Protein AF-A0A812JMY5-F1 (afdb_monomer_lite)

Radius of gyration: 59.46 Å; chains: 1; bounding box: 132×89×170 Å

Organism: NCBI:txid1628268

InterPro domains:
  IPR002048 EF-hand domain [PS50222] (224-259)
  IPR011992 EF-hand domain pair [SSF47473] (225-291)
  IPR018247 EF-Hand 1, calcium-binding site [PS00018] (237-249)

Sequence (703 aa):
ARREAEARRRRQEEERKQEEAANNVREVLKKLRNATPDNLKSLQADLDKAAASNFQAMGALRDRVNDEMQHTITQVQKRIAEELKQREEAERRRQMELARVEQLLKEAAAEVQSTEARVTQAQEATTLACQRGIDAEAAPEDILQAVQEAGKILEDAKGLLDRSERLLSVKKEAMGAGEGARHVKREVDDLTGRLQQSHRSLQRCTETLEETRGRGLRRAAALKQDQDWMAAFKRHDVDDDGQLSSAEVEAYARENGVELSGEVLSRIMRVLEPVTFEKFLRLRQKVGIAKFEAEARTRRAAEEEQQREAEAQRLKVQEMVEVITAQFEDGKLKLQQVSEELKSLEASASSEDVRAGTEKAESQGREVREMLDAISRQLEEAALPRAASSLPPLFQKEATQGFPPFEREPKLKKEVFRLQEQHRILEVQLEKVLGHARASKEAVAKKAQAETLELRARAVAALRARMSAEGQSGEALFEASAGAGGLMELESFQELLKDLAPAAPLERLFVSVAGAKELDKATFLDLIRLYFKCVKGTVLSEDISIKSKTVRRLEVGEVLEVLEGPSKEDGANVQRVRCLALQDCATGWATIAGNQGTPFLIQELNPEIPKPAKASVQATGEEGDVGDVQEEGEVLTLDATEDADTATKNANEEGAEAVVEAGDEEVAEEVAEEAAEEAAEEVAEEAAEAAEEEAAAEPTLDS

Secondary structure (DSSP, 8-state):
-HHHHHHHHHHHHHHHHHHHHHHHHHHHHHHHHT--TTTHHHHHHHHHHHHHHHTTT-GGGHHHHHHHHHHHHHHHHHHHHHHHHHHHHHHHHHHHHHHHHHHHHHHHHHHHHHHHHHHHHHHHHHHHHHHHHH-TTS-HHHHHHHHHHHHHHHHHHHHHHHHHHHHHHHHHHHH-SSHHHHHHHHHHHHHHHHHHHHHHHHHHHHHHHHHHHHHHHHHHHHHHHHHHHHHHHHHH-SS-SSSB-HHHHHHHHHHTT----HHHHHHHHHHH-SB-HHHHHHHHHHHHHHHHHHHHHHHHHHHHHHHHHHHHHHHHHHHHHHHHHHHHHHHHHHHHHHHHHHHHHHT---HHHHHHHHHHHHHHHHHHHHHHHHHHHHHHHHHS--------TTSTTSTTSSS------HHHHHHHHHHHHHHHHHHHHHHHHHHHHHHHHHHHHHHHHHHHHHHHHHHHHHHHHHHHHHT--HHHHHHHHS-TTSEEEHHHHHHHTTTTS-HHHHHHHHHHHHSSSEEEHHHHHHHH--EEEESS-EEEESSSSTTSPEEEEEPTT-EEEEEEEEEE-TTT--EEEEEEETTT--EEEEEEE-TT--BSEEEESS---PPPPPPP---------------------------SSSSSSSSSSSS-S---S---HHHHHHHHHHHHHHHHHHHHHHHHHHHHHHTT-------

Foldseek 3Di:
DVVVVVVVVVVVVLVVQLVVLLVQLVVLLVVCLVDALVCNVVSVVVNVVSCVVSVVSNPPCNVVSVVVVVVSNVVSVVVNVVVVVVVVVVVVVVVVLLVLLVVLLVVLVVLLVVLVVLLVVLLVLLVVLLVLLVDPPRALVNSLVSLVVSVVSLVVSVVSLVVSVVSLVVSLVVSPDDPNSVVCVVSSVVSVVSSVVSVVSSVVSVVSSVVSNVSSVVNVVVVVVLVVLVVLQVVLPPVPPQFHDLVSLCVSLVVVVDRDDPVLSVVLCVVQPRPHSVCSVVSVVSSVVRVVVVVVVVVVVVVVVVVVVLVVLVVVLVVLLVVLVVLLVVLVVLLVVLLVLQVVLVVDDDLVSLVVSLVVSLVSLVVSVVSLVVSVVSLVVSVDPPPPPDDDPPPPPPPPPDDDPPPSDPPSVVSSVVSVVSSVVSVVSSCVSNVSSVVSNVVSVVVLVVLLLVLLVQLLVLLVVVCVVVVHDLLRVQVVQDPPVQKHALVSQCVSCVVRDDSPSSVVNCCVQCVDRIRHSVSSNVSNWWKKFFQAKWFFAADPDPPGHTPGIDDGGWMWTFPDDQDADDPQRFTWTFTQTLQPRDTGITTQAHPVRHGRIDIDSDDPRDDDDDDDDDDDDDDDDDDDDDDPDDDDDDDDDDDDPPPPPPVPPPPPPDDDDDDDPVVVVVVVVVVVVVVVVVVVVVVVVVVVVVVVDDDDDDD

pLDDT: mean 75.97, std 18.06, range [24.34, 96.62]

Structure (mmCIF, N/CA/C/O backbone):
data_AF-A0A812JMY5-F1
#
_entry.id   AF-A0A812JMY5-F1
#
loop_
_atom_site.group_PDB
_atom_site.id
_atom_site.type_symbol
_atom_site.label_atom_id
_atom_site.label_alt_id
_atom_site.label_comp_id
_atom_site.label_asym_id
_atom_site.label_entity_id
_atom_site.label_seq_id
_atom_site.pdbx_PDB_ins_code
_atom_site.Cartn_x
_atom_site.Cartn_y
_atom_site.Cartn_z
_atom_site.occupancy
_atom_site.B_iso_or_equiv
_atom_site.auth_seq_id
_atom_site.auth_comp_id
_atom_site.auth_asym_id
_atom_site.auth_atom_id
_atom_site.pdbx_PDB_model_num
ATOM 1 N N . ALA A 1 1 ? -59.871 27.035 99.144 1.00 63.12 1 ALA A N 1
ATOM 2 C CA . ALA A 1 1 ? -59.087 28.126 98.518 1.00 63.12 1 ALA A CA 1
ATOM 3 C C . ALA A 1 1 ? -57.589 28.122 98.888 1.00 63.12 1 ALA A C 1
ATOM 5 O O . ALA A 1 1 ? -56.819 27.544 98.137 1.00 63.12 1 ALA A O 1
ATOM 6 N N . ARG A 1 2 ? -57.121 28.705 100.015 1.00 65.69 2 ARG A N 1
ATOM 7 C CA . ARG A 1 2 ? -55.663 28.815 100.323 1.00 65.69 2 ARG A CA 1
ATOM 8 C C . ARG A 1 2 ? -54.935 27.469 100.485 1.00 65.69 2 ARG A C 1
ATOM 10 O O . ARG A 1 2 ? -53.880 27.287 99.894 1.00 65.69 2 ARG A O 1
ATOM 17 N N . ARG A 1 3 ? -55.522 26.513 101.216 1.00 64.94 3 ARG A N 1
ATOM 18 C CA . ARG A 1 3 ? -54.955 25.157 101.382 1.00 64.94 3 ARG A CA 1
ATOM 19 C C . ARG A 1 3 ? -54.913 24.364 100.071 1.00 64.94 3 ARG A C 1
ATOM 21 O O . ARG A 1 3 ? -53.983 23.606 99.847 1.00 64.94 3 ARG A O 1
ATOM 28 N N . GLU A 1 4 ? -55.883 24.577 99.185 1.00 68.19 4 GLU A N 1
ATOM 29 C CA . GLU A 1 4 ? -55.904 23.949 97.856 1.00 68.19 4 GLU A CA 1
ATOM 30 C C . GLU A 1 4 ? -54.875 24.578 96.910 1.00 68.19 4 GLU A C 1
ATOM 32 O O . GLU A 1 4 ? -54.257 23.861 96.132 1.00 68.19 4 GLU A O 1
ATOM 37 N N . ALA A 1 5 ? -54.644 25.893 96.990 1.00 73.81 5 ALA A N 1
ATOM 38 C CA . ALA A 1 5 ? -53.607 26.576 96.216 1.00 73.81 5 ALA A CA 1
ATOM 39 C C . ALA A 1 5 ? -52.189 26.187 96.672 1.00 73.81 5 ALA A C 1
ATOM 41 O O . ALA A 1 5 ? -51.311 25.982 95.839 1.00 73.81 5 ALA A O 1
ATOM 42 N N . GLU A 1 6 ? -51.972 26.030 97.981 1.00 74.75 6 GLU A N 1
ATOM 43 C CA . GLU A 1 6 ? -50.701 25.550 98.535 1.00 74.75 6 GLU A CA 1
ATOM 44 C C . GLU A 1 6 ? -50.458 24.071 98.199 1.00 74.75 6 GLU A C 1
ATOM 46 O O . GLU A 1 6 ? -49.360 23.708 97.787 1.00 74.75 6 GLU A O 1
ATOM 51 N N . ALA A 1 7 ? -51.494 23.228 98.268 1.00 72.88 7 ALA A N 1
ATOM 52 C CA . ALA A 1 7 ? -51.422 21.843 97.807 1.00 72.88 7 ALA A CA 1
ATOM 53 C C . ALA A 1 7 ? -51.152 21.743 96.295 1.00 72.88 7 ALA A C 1
ATOM 55 O O . ALA A 1 7 ? -50.382 20.887 95.875 1.00 72.88 7 ALA A O 1
ATOM 56 N N . ARG A 1 8 ? -51.731 22.632 95.472 1.00 75.00 8 ARG A N 1
ATOM 57 C CA . ARG A 1 8 ? -51.422 22.726 94.034 1.00 75.00 8 ARG A CA 1
ATOM 58 C C . ARG A 1 8 ? -49.978 23.162 93.782 1.00 75.00 8 ARG A C 1
ATOM 60 O O . ARG A 1 8 ? -49.329 22.555 92.945 1.00 75.00 8 ARG A O 1
ATOM 67 N N . ARG A 1 9 ? -49.453 24.146 94.522 1.00 77.25 9 ARG A N 1
ATOM 68 C CA . ARG A 1 9 ? -48.042 24.565 94.419 1.00 77.25 9 ARG A CA 1
ATOM 69 C C . ARG A 1 9 ? -47.070 23.458 94.821 1.00 77.25 9 ARG A C 1
ATOM 71 O O . ARG A 1 9 ? -46.100 23.241 94.112 1.00 77.25 9 ARG A O 1
ATOM 78 N N . ARG A 1 10 ? -47.349 22.732 95.908 1.00 76.12 10 ARG A N 1
ATOM 79 C CA . ARG A 1 10 ? -46.525 21.587 96.335 1.00 76.12 10 ARG A CA 1
ATOM 80 C C . ARG A 1 10 ? -46.545 20.456 95.308 1.00 76.12 10 ARG A C 1
ATOM 82 O O . ARG A 1 10 ? -45.486 19.950 94.973 1.00 76.12 10 ARG A O 1
ATOM 89 N N . ARG A 1 11 ? -47.716 20.139 94.741 1.00 74.56 11 ARG A N 1
ATOM 90 C CA . ARG A 1 11 ? -47.833 19.176 93.632 1.00 74.56 11 ARG A CA 1
ATOM 91 C C . ARG A 1 11 ? -47.049 19.624 92.396 1.00 74.56 11 ARG A C 1
ATOM 93 O O . ARG A 1 11 ? -46.319 18.822 91.842 1.00 74.56 11 ARG A O 1
ATOM 100 N N . GLN A 1 12 ? -47.119 20.903 92.024 1.00 78.06 12 GLN A N 1
ATOM 101 C CA . GLN A 1 12 ? -46.352 21.456 90.899 1.00 78.06 12 GLN A CA 1
ATOM 102 C C . GLN A 1 12 ? -44.835 21.466 91.148 1.00 78.06 12 GLN A C 1
ATOM 104 O O . GLN A 1 12 ? -44.055 21.243 90.228 1.00 78.06 12 GLN A O 1
ATOM 109 N N . GLU A 1 13 ? -44.385 21.729 92.377 1.00 78.31 13 GLU A N 1
ATOM 110 C CA . GLU A 1 13 ? -42.965 21.638 92.743 1.00 78.31 13 GLU A CA 1
ATOM 111 C C . GLU A 1 13 ? -42.468 20.186 92.779 1.00 78.31 13 GLU A C 1
ATOM 113 O O . GLU A 1 13 ? -41.333 19.921 92.389 1.00 78.31 13 GLU A O 1
ATOM 118 N N . GLU A 1 14 ? -43.304 19.245 93.219 1.00 77.69 14 GLU A N 1
ATOM 119 C CA . GLU A 1 14 ? -43.025 17.808 93.154 1.00 77.69 14 GLU A CA 1
ATOM 120 C C . GLU A 1 14 ? -42.975 17.312 91.703 1.00 77.69 14 GLU A C 1
ATOM 122 O O . GLU A 1 14 ? -42.035 16.609 91.347 1.00 77.69 14 GLU A O 1
ATOM 127 N N . GLU A 1 15 ? -43.907 17.738 90.847 1.00 79.31 15 GLU A N 1
ATOM 128 C CA . GLU A 1 15 ? -43.910 17.453 89.404 1.00 79.31 15 GLU A CA 1
ATOM 129 C C . GLU A 1 15 ? -42.652 18.012 88.717 1.00 79.31 15 GLU A C 1
ATOM 131 O O . GLU A 1 15 ? -41.979 17.283 87.993 1.00 79.31 15 GLU A O 1
ATOM 136 N N . ARG A 1 16 ? -42.245 19.257 89.015 1.00 80.81 16 ARG A N 1
ATOM 137 C CA . ARG A 1 16 ? -40.999 19.841 88.478 1.00 80.81 16 ARG A CA 1
ATOM 138 C C . ARG A 1 16 ? -39.748 19.076 88.907 1.00 80.81 16 ARG A C 1
ATOM 140 O O . ARG A 1 16 ? -38.860 18.857 88.090 1.00 80.81 16 ARG A O 1
ATOM 147 N N . LYS A 1 17 ? -39.670 18.646 90.170 1.00 81.44 17 LYS A N 1
ATOM 148 C CA . LYS A 1 17 ? -38.547 17.830 90.667 1.00 81.44 17 LYS A CA 1
ATOM 149 C C . LYS A 1 17 ? -38.517 16.444 90.020 1.00 81.44 17 LYS A C 1
ATOM 151 O O . LYS A 1 17 ? -37.435 15.941 89.721 1.00 81.44 17 LYS A O 1
ATOM 156 N N . GLN A 1 18 ? -39.687 15.850 89.775 1.00 82.31 18 GLN A N 1
ATOM 157 C CA . GLN A 1 18 ? -39.810 14.589 89.040 1.00 82.31 18 GLN A CA 1
ATOM 158 C C . GLN A 1 18 ? -39.347 14.738 87.585 1.00 82.31 18 GLN A C 1
ATOM 160 O O . GLN A 1 18 ? -38.641 13.865 87.079 1.00 82.31 18 GLN A O 1
ATOM 165 N N . GLU A 1 19 ? -39.676 15.852 86.928 1.00 82.44 19 GLU A N 1
ATOM 166 C CA . GLU A 1 19 ? -39.224 16.157 85.566 1.00 82.44 19 GLU A CA 1
ATOM 167 C C . GLU A 1 19 ? -37.718 16.448 85.481 1.00 82.44 19 GLU A C 1
ATOM 169 O O . GLU A 1 19 ? -37.059 15.944 84.574 1.00 82.44 19 GLU A O 1
ATOM 174 N N . GLU A 1 20 ? -37.140 17.201 86.421 1.00 84.00 20 GLU A N 1
ATOM 175 C CA . GLU A 1 20 ? -35.691 17.456 86.483 1.00 84.00 20 GLU A CA 1
ATOM 176 C C . GLU A 1 20 ? -34.896 16.152 86.683 1.00 84.00 20 GLU A C 1
ATOM 178 O O . GLU A 1 20 ? -33.928 15.891 85.965 1.00 84.00 20 GLU A O 1
ATOM 183 N N . ALA A 1 21 ? -35.353 15.281 87.590 1.00 83.31 21 ALA A N 1
ATOM 184 C CA . ALA A 1 21 ? -34.767 13.960 87.814 1.00 83.31 21 ALA A CA 1
ATOM 185 C C . ALA A 1 21 ? -34.869 13.053 86.570 1.00 83.31 21 ALA A C 1
ATOM 187 O O . ALA A 1 21 ? -33.901 12.378 86.214 1.00 83.31 21 ALA A O 1
ATOM 188 N N . ALA A 1 22 ? -36.010 13.074 85.871 1.00 83.94 22 ALA A N 1
ATOM 189 C CA . ALA A 1 22 ? -36.201 12.350 84.615 1.00 83.94 22 ALA A CA 1
ATOM 190 C C . ALA A 1 22 ? -35.322 12.904 83.478 1.00 83.94 22 ALA A C 1
ATOM 192 O O . ALA A 1 22 ? -34.791 12.137 82.671 1.00 83.94 22 ALA A O 1
ATOM 193 N N . ASN A 1 23 ? -35.125 14.223 83.415 1.00 86.75 23 ASN A N 1
ATOM 194 C CA . ASN A 1 23 ? -34.289 14.865 82.402 1.00 86.75 23 ASN A CA 1
ATOM 195 C C . ASN A 1 23 ? -32.809 14.502 82.563 1.00 86.75 23 ASN A C 1
ATOM 197 O O . ASN A 1 23 ? -32.164 14.211 81.559 1.00 86.75 23 ASN A O 1
ATOM 201 N N . ASN A 1 24 ? -32.300 14.402 83.794 1.00 86.25 24 ASN A N 1
ATOM 202 C CA . ASN A 1 24 ? -30.927 13.952 84.054 1.00 86.25 24 ASN A CA 1
ATOM 203 C C . ASN A 1 24 ? -30.664 12.537 83.506 1.00 86.25 24 ASN A C 1
ATOM 205 O O . ASN A 1 24 ? -29.632 12.289 82.883 1.00 86.25 24 ASN A O 1
ATOM 209 N N . VAL A 1 25 ? -31.614 11.610 83.682 1.00 84.94 25 VAL A N 1
ATOM 210 C CA . VAL A 1 25 ? -31.524 10.252 83.112 1.00 84.94 25 VAL A CA 1
ATOM 211 C C . VAL A 1 25 ? -31.626 10.304 81.584 1.00 84.94 25 VAL A C 1
ATOM 213 O O . VAL A 1 25 ? -30.822 9.689 80.884 1.00 84.94 25 VAL A O 1
ATOM 216 N N . ARG A 1 26 ? -32.550 11.108 81.041 1.00 88.75 26 ARG A N 1
ATOM 217 C CA . ARG A 1 26 ? -32.712 11.300 79.590 1.00 88.75 26 ARG A CA 1
ATOM 218 C C . ARG A 1 26 ? -31.490 11.921 78.913 1.00 88.75 26 ARG A C 1
ATOM 220 O O . ARG A 1 26 ? -31.231 11.609 77.753 1.00 88.75 26 ARG A O 1
ATOM 227 N N . GLU A 1 27 ? -30.716 12.763 79.591 1.00 88.12 27 GLU A N 1
ATOM 228 C CA . GLU A 1 27 ? -29.459 13.292 79.049 1.00 88.12 27 GLU A CA 1
ATOM 229 C C . GLU A 1 27 ? -28.393 12.209 78.873 1.00 88.12 27 GLU A C 1
ATOM 231 O O . GLU A 1 27 ? -27.715 12.173 77.842 1.00 88.12 27 GLU A O 1
ATOM 236 N N . VAL A 1 28 ? -28.272 11.284 79.828 1.00 87.25 28 VAL A N 1
ATOM 237 C CA . VAL A 1 28 ? -27.361 10.138 79.693 1.00 87.25 28 VAL A CA 1
ATOM 238 C C . VAL A 1 28 ? -27.882 9.155 78.639 1.00 87.25 28 VAL A C 1
ATOM 240 O O . VAL A 1 28 ? -27.099 8.673 77.821 1.00 87.25 28 VAL A O 1
ATOM 243 N N . LEU A 1 29 ? -29.203 8.953 78.548 1.00 86.69 29 LEU A N 1
ATOM 244 C CA . LEU A 1 29 ? -29.833 8.173 77.471 1.00 86.69 29 LEU A CA 1
ATOM 245 C C . LEU A 1 29 ? -29.544 8.749 76.078 1.00 86.69 29 LEU A C 1
ATOM 247 O O . LEU A 1 29 ? -29.250 7.998 75.147 1.00 86.69 29 LEU A O 1
ATOM 251 N N . LYS A 1 30 ? -29.565 10.080 75.924 1.00 86.94 30 LYS A N 1
ATOM 252 C CA . LYS A 1 30 ? -29.176 10.747 74.670 1.00 86.94 30 LYS A CA 1
ATOM 253 C C . LYS A 1 30 ? -27.723 10.442 74.292 1.00 86.94 30 LYS A C 1
ATOM 255 O O . LYS A 1 30 ? -27.452 10.216 73.115 1.00 86.94 30 LYS A O 1
ATOM 260 N N . LYS A 1 31 ? -26.804 10.394 75.264 1.00 87.44 31 LYS A N 1
ATOM 261 C CA . LYS A 1 31 ? -25.398 10.014 75.027 1.00 87.44 31 LYS A CA 1
ATOM 262 C C . LYS A 1 31 ? -25.263 8.534 74.666 1.00 87.44 31 LYS A C 1
ATOM 264 O O . LYS A 1 31 ? -24.571 8.214 73.703 1.00 87.44 31 LYS A O 1
ATOM 269 N N . LEU A 1 32 ? -25.977 7.647 75.365 1.00 89.56 32 LEU A N 1
ATOM 270 C CA . LEU A 1 32 ? -25.991 6.210 75.071 1.00 89.56 32 LEU A CA 1
ATOM 271 C C . LEU A 1 32 ? -26.508 5.922 73.653 1.00 89.56 32 LEU A C 1
ATOM 273 O O . LEU A 1 32 ? -25.975 5.052 72.967 1.00 89.56 32 LEU A O 1
ATOM 277 N N . ARG A 1 33 ? -27.481 6.700 73.160 1.00 86.75 33 ARG A N 1
ATOM 278 C CA . ARG A 1 33 ? -27.993 6.579 71.785 1.00 86.75 33 ARG A CA 1
ATOM 279 C C . ARG A 1 33 ? -26.908 6.763 70.719 1.00 86.75 33 ARG A C 1
ATOM 281 O O . ARG A 1 33 ? -27.024 6.187 69.643 1.00 86.75 33 ARG A O 1
ATOM 288 N N . ASN A 1 34 ? -25.825 7.476 71.019 1.00 85.00 34 ASN A N 1
ATOM 289 C CA . ASN A 1 34 ? -24.691 7.692 70.115 1.00 85.00 34 ASN A CA 1
ATOM 290 C C . ASN A 1 34 ? -23.448 6.863 70.501 1.00 85.00 34 ASN A C 1
ATOM 292 O O . ASN A 1 34 ? -22.349 7.168 70.051 1.00 85.00 34 ASN A O 1
ATOM 296 N N . ALA A 1 35 ? -23.604 5.819 71.324 1.00 87.62 35 ALA A N 1
ATOM 297 C CA . ALA A 1 35 ? -22.493 4.969 71.743 1.00 87.62 35 ALA A CA 1
ATOM 298 C C . ALA A 1 35 ? -21.874 4.185 70.572 1.00 87.62 35 ALA A C 1
ATOM 300 O O . ALA A 1 35 ? -22.592 3.605 69.752 1.00 87.62 35 ALA A O 1
ATOM 301 N N . THR A 1 36 ? -20.543 4.140 70.547 1.00 86.31 36 THR A N 1
ATOM 302 C CA . THR A 1 36 ? -19.732 3.261 69.695 1.00 86.31 36 THR A CA 1
ATOM 303 C C . THR A 1 36 ? -19.502 1.906 70.384 1.00 86.31 36 THR A C 1
ATOM 305 O O . THR A 1 36 ? -19.666 1.819 71.608 1.00 86.31 36 THR A O 1
ATOM 308 N N . PRO A 1 37 ? -19.094 0.851 69.647 1.00 82.44 37 PRO A N 1
ATOM 309 C CA . PRO A 1 37 ? -18.836 -0.476 70.221 1.00 82.44 37 PRO A CA 1
ATOM 310 C C . PRO A 1 37 ? -17.861 -0.461 71.411 1.00 82.44 37 PRO A C 1
ATOM 312 O O . PRO A 1 37 ? -18.064 -1.187 72.384 1.00 82.44 37 PRO A O 1
ATOM 315 N N . ASP A 1 38 ? -16.862 0.425 71.375 1.00 85.12 38 ASP A N 1
ATOM 316 C CA . ASP A 1 38 ? -15.810 0.516 72.394 1.00 85.12 38 ASP A CA 1
ATOM 317 C C . ASP A 1 38 ? -16.272 1.231 73.679 1.00 85.12 38 ASP A C 1
ATOM 319 O O . ASP A 1 38 ? -15.855 0.877 74.782 1.00 85.12 38 ASP A O 1
ATOM 323 N N . ASN A 1 39 ? -17.196 2.192 73.561 1.00 86.81 39 ASN A N 1
ATOM 324 C CA . ASN A 1 39 ? -17.636 3.059 74.666 1.00 86.81 39 ASN A CA 1
ATOM 325 C C . ASN A 1 39 ? -18.998 2.652 75.263 1.00 86.81 39 ASN A C 1
ATOM 327 O O . ASN A 1 39 ? -19.513 3.308 76.171 1.00 86.81 39 ASN A O 1
ATOM 331 N N . LEU A 1 40 ? -19.610 1.572 74.765 1.00 86.19 40 LEU A N 1
ATOM 332 C CA . LEU A 1 40 ? -20.932 1.111 75.201 1.00 86.19 40 LEU A CA 1
ATOM 333 C C . LEU A 1 40 ? -20.970 0.763 76.695 1.00 86.19 40 LEU A C 1
ATOM 335 O O . LEU A 1 40 ? -21.897 1.153 77.403 1.00 86.19 40 LEU A O 1
ATOM 339 N N . LYS A 1 41 ? -19.954 0.039 77.175 1.00 85.94 41 LYS A N 1
ATOM 340 C CA . LYS A 1 41 ? -19.900 -0.460 78.558 1.00 85.94 41 LYS A CA 1
ATOM 341 C C . LYS A 1 41 ? -19.766 0.674 79.576 1.00 85.94 41 LYS A C 1
ATOM 343 O O . LYS A 1 41 ? -20.385 0.617 80.633 1.00 85.94 41 LYS A O 1
ATOM 348 N N . SER A 1 42 ? -18.997 1.716 79.253 1.00 88.69 42 SER A N 1
ATOM 349 C CA . SER A 1 42 ? -18.846 2.883 80.129 1.00 88.69 42 SER A CA 1
ATOM 350 C C . SER A 1 42 ? -20.122 3.725 80.177 1.00 88.69 42 SER A C 1
ATOM 352 O O . SER A 1 42 ? -20.552 4.113 81.257 1.00 88.69 42 SER A O 1
ATOM 354 N N . LEU A 1 43 ? -20.781 3.943 79.033 1.00 88.12 43 LEU A N 1
ATOM 355 C CA . LEU A 1 43 ? -22.021 4.727 78.968 1.00 88.12 43 LEU A CA 1
ATOM 356 C C . LEU A 1 43 ? -23.222 4.010 79.609 1.00 88.12 43 LEU A C 1
ATOM 358 O O . LEU A 1 43 ? -24.106 4.678 80.142 1.00 88.12 43 LEU A O 1
ATOM 362 N N . GLN A 1 44 ? -23.255 2.672 79.595 1.00 87.12 44 GLN A N 1
ATOM 363 C CA . GLN A 1 44 ? -24.232 1.884 80.362 1.00 87.12 44 GLN A CA 1
ATOM 364 C C . GLN A 1 44 ? -24.018 2.040 81.873 1.00 87.12 44 GLN A C 1
ATOM 366 O O . GLN A 1 44 ? -24.976 2.291 82.596 1.00 87.12 44 GLN A O 1
ATOM 371 N N . ALA A 1 45 ? -22.767 1.994 82.343 1.00 87.81 45 ALA A N 1
ATOM 372 C CA . ALA A 1 45 ? -22.456 2.207 83.756 1.00 87.81 45 ALA A CA 1
ATOM 373 C C . ALA A 1 45 ? -22.819 3.629 84.235 1.00 87.81 45 ALA A C 1
ATOM 375 O O . ALA A 1 45 ? -23.334 3.803 85.342 1.00 87.81 45 ALA A O 1
ATOM 376 N N . ASP A 1 46 ? -22.598 4.647 83.398 1.00 87.25 46 ASP A N 1
ATOM 377 C CA . ASP A 1 46 ? -23.004 6.027 83.688 1.00 87.25 46 ASP A CA 1
ATOM 378 C C . ASP A 1 46 ? -24.531 6.185 83.743 1.00 87.25 46 ASP A C 1
ATOM 380 O O . ASP A 1 46 ? -25.050 6.944 84.567 1.00 87.25 46 ASP A O 1
ATOM 384 N N . LEU A 1 47 ? -25.257 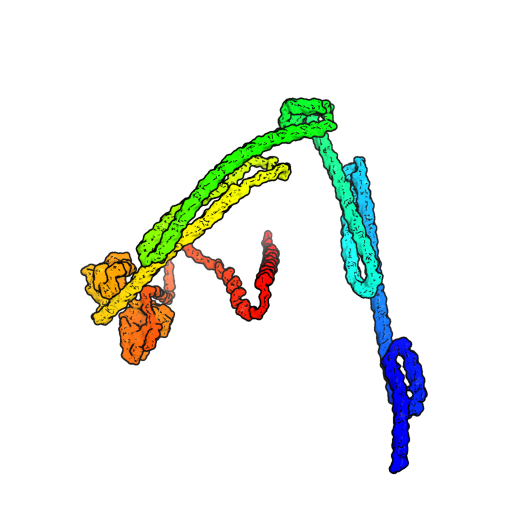5.448 82.898 1.00 88.12 47 LEU A N 1
ATOM 385 C CA . LEU A 1 47 ? -26.716 5.423 82.882 1.00 88.12 47 LEU A CA 1
ATOM 386 C C . LEU A 1 47 ? -27.288 4.739 84.124 1.00 88.12 47 LEU A C 1
ATOM 388 O O . LEU A 1 47 ? -28.177 5.302 84.756 1.00 88.12 47 LEU A O 1
ATOM 392 N N . ASP A 1 48 ? -26.737 3.592 84.521 1.00 86.88 48 ASP A N 1
ATOM 393 C CA . ASP A 1 48 ? -27.138 2.886 85.742 1.00 86.88 48 ASP A CA 1
ATOM 394 C C . ASP A 1 48 ? -26.889 3.751 86.984 1.00 86.88 48 ASP A C 1
ATOM 396 O O . ASP A 1 48 ? -27.729 3.841 87.884 1.00 86.88 48 ASP A O 1
ATOM 400 N N . LYS A 1 49 ? -25.761 4.471 87.010 1.00 88.94 49 LYS A N 1
ATOM 401 C CA . LYS A 1 49 ? -25.431 5.422 88.076 1.00 88.94 49 LYS A CA 1
ATOM 402 C C . LYS A 1 49 ? -26.396 6.611 88.111 1.00 88.94 49 LYS A C 1
ATOM 404 O O . LYS A 1 49 ? -26.837 6.993 89.196 1.00 88.94 49 LYS A O 1
ATOM 409 N N . ALA A 1 50 ? -26.740 7.182 86.955 1.00 85.94 50 ALA A N 1
ATOM 410 C CA . ALA A 1 50 ? -27.698 8.283 86.846 1.00 85.94 50 ALA A CA 1
ATOM 411 C C . ALA A 1 50 ? -29.139 7.848 87.171 1.00 85.94 50 ALA A C 1
ATOM 413 O O . ALA A 1 50 ? -29.893 8.614 87.773 1.00 85.94 50 ALA A O 1
ATOM 414 N N . ALA A 1 51 ? -29.520 6.619 86.817 1.00 83.62 51 ALA A N 1
ATOM 415 C CA . ALA A 1 51 ? -30.806 6.029 87.165 1.00 83.62 51 ALA A CA 1
ATOM 416 C C . ALA A 1 51 ? -30.903 5.766 88.674 1.00 83.62 51 ALA A C 1
ATOM 418 O O . ALA A 1 51 ? -31.914 6.108 89.287 1.00 83.62 51 ALA A O 1
ATOM 419 N N . ALA A 1 52 ? -29.838 5.246 89.295 1.00 86.12 52 ALA A N 1
ATOM 420 C CA . ALA A 1 52 ? -29.778 4.995 90.734 1.00 86.12 52 ALA A CA 1
ATOM 421 C C . ALA A 1 52 ? -29.836 6.287 91.567 1.00 86.12 52 ALA A C 1
ATOM 423 O O . ALA A 1 52 ? -30.554 6.339 92.566 1.00 86.12 52 ALA A O 1
ATOM 424 N N . SER A 1 53 ? -29.130 7.348 91.153 1.00 87.06 53 SER A N 1
ATOM 425 C CA . SER A 1 53 ? -29.120 8.627 91.878 1.00 87.06 53 SER A CA 1
ATOM 426 C C . SER A 1 53 ? -30.445 9.394 91.788 1.00 87.06 53 SER A C 1
ATOM 428 O O . SER A 1 53 ? -30.775 10.140 92.707 1.00 87.06 53 SER A O 1
ATOM 430 N N . ASN A 1 54 ? -31.224 9.194 90.719 1.00 85.25 54 ASN A N 1
ATOM 431 C CA . ASN A 1 54 ? -32.502 9.876 90.487 1.00 85.25 54 ASN A CA 1
ATOM 432 C C . ASN A 1 54 ? -33.738 8.987 90.766 1.00 85.25 54 ASN A C 1
ATOM 434 O O . ASN A 1 54 ? -34.871 9.456 90.649 1.00 85.25 54 ASN A O 1
ATOM 438 N N . PHE A 1 55 ? -33.551 7.725 91.179 1.00 78.94 55 PHE A N 1
ATOM 439 C CA . PHE A 1 55 ? -34.611 6.709 91.299 1.00 78.94 55 PHE A CA 1
ATOM 440 C C . PHE A 1 55 ? -35.783 7.120 92.204 1.00 78.94 55 PHE A C 1
ATOM 442 O O . PHE A 1 55 ? -36.946 6.955 91.840 1.00 78.94 55 PHE A O 1
ATOM 449 N N . GLN A 1 56 ? -35.487 7.672 93.385 1.00 79.25 56 GLN A N 1
ATOM 450 C CA . GLN A 1 56 ? -36.506 8.093 94.358 1.00 79.25 56 GLN A CA 1
ATOM 451 C C . GLN A 1 56 ? -37.179 9.420 93.968 1.00 79.25 56 GLN A C 1
ATOM 453 O O . GLN A 1 56 ? -38.322 9.662 94.350 1.00 79.25 56 GLN A O 1
ATOM 458 N N . ALA A 1 57 ? -36.490 10.265 93.193 1.00 80.62 57 ALA A N 1
ATOM 459 C CA . ALA A 1 57 ? -36.949 11.602 92.822 1.00 80.62 57 ALA A CA 1
ATOM 460 C C . ALA A 1 57 ? -37.931 11.611 91.633 1.00 80.62 57 ALA A C 1
ATOM 462 O O . ALA A 1 57 ? -38.677 12.571 91.493 1.00 80.62 57 ALA A O 1
ATOM 463 N N . MET A 1 58 ? -37.977 10.552 90.811 1.00 76.50 58 MET A N 1
ATOM 464 C CA . MET A 1 58 ? -38.829 10.465 89.607 1.00 76.50 58 MET A CA 1
ATOM 465 C C . MET A 1 58 ? -40.313 10.136 89.870 1.00 76.50 58 MET A C 1
ATOM 467 O O . MET A 1 58 ? -41.140 10.342 88.982 1.00 76.50 58 MET A O 1
ATOM 471 N N . GLY A 1 59 ? -40.683 9.646 91.060 1.00 81.56 59 GLY A N 1
ATOM 472 C CA . GLY A 1 59 ? -42.085 9.440 91.457 1.00 81.56 59 GLY A CA 1
ATOM 473 C C . GLY A 1 59 ? -42.926 8.660 90.432 1.00 81.56 59 GLY A C 1
ATOM 474 O O . GLY A 1 59 ? -42.636 7.501 90.141 1.00 81.56 59 GLY A O 1
ATOM 475 N N . ALA A 1 60 ? -43.964 9.300 89.880 1.00 80.81 60 ALA A N 1
ATOM 476 C CA . ALA A 1 60 ? -44.894 8.693 88.919 1.00 80.81 60 ALA A CA 1
ATOM 477 C C . ALA A 1 60 ? -44.304 8.486 87.505 1.00 80.81 60 ALA A C 1
ATOM 479 O O . ALA A 1 60 ? -44.836 7.692 86.732 1.00 80.81 60 ALA A O 1
ATOM 480 N N . LEU A 1 61 ? -43.210 9.175 87.153 1.00 83.00 61 LEU A N 1
ATOM 481 C CA . LEU A 1 61 ? -42.559 9.074 85.836 1.00 83.00 61 LEU A CA 1
ATOM 482 C C . LEU A 1 61 ? -41.568 7.906 85.731 1.00 83.00 61 LEU A C 1
ATOM 484 O O . LEU A 1 61 ? -41.106 7.592 84.634 1.00 83.00 61 LEU A O 1
ATOM 488 N N . ARG A 1 62 ? -41.251 7.254 86.854 1.00 80.00 62 ARG A N 1
ATOM 489 C CA . ARG A 1 62 ? -40.218 6.217 86.955 1.00 80.00 62 ARG A CA 1
ATOM 490 C C . ARG A 1 62 ? -40.413 5.078 85.957 1.00 80.00 62 ARG A C 1
ATOM 492 O O . ARG A 1 62 ? -39.475 4.738 85.245 1.00 80.00 62 ARG A O 1
ATOM 499 N N . ASP A 1 63 ? -41.610 4.504 85.904 1.00 83.62 63 ASP A N 1
ATOM 500 C CA . ASP A 1 63 ? -41.858 3.300 85.106 1.00 83.62 63 ASP A CA 1
ATOM 501 C C . ASP A 1 63 ? -41.753 3.618 83.599 1.00 83.62 63 ASP A C 1
ATOM 503 O O . ASP A 1 63 ? -41.100 2.893 82.857 1.00 83.62 63 ASP A O 1
ATOM 507 N N . ARG A 1 64 ? -42.236 4.796 83.171 1.00 85.38 64 ARG A N 1
ATOM 508 C CA . ARG A 1 64 ? -42.103 5.277 81.784 1.00 85.38 64 ARG A CA 1
ATOM 509 C C . ARG A 1 64 ? -40.647 5.551 81.389 1.00 85.38 64 ARG A C 1
ATOM 511 O O . ARG A 1 64 ? -40.239 5.186 80.293 1.00 85.38 64 ARG A O 1
ATOM 518 N N . VAL A 1 65 ? -39.858 6.184 82.262 1.00 85.00 65 VAL A N 1
ATOM 519 C CA . VAL A 1 65 ? -38.428 6.446 82.000 1.00 85.00 65 VAL A CA 1
ATOM 520 C C . VAL A 1 65 ? -37.620 5.142 81.997 1.00 85.00 65 VAL A C 1
ATOM 522 O O . VAL A 1 65 ? -36.677 5.007 81.222 1.00 85.00 65 VAL A O 1
ATOM 525 N N . ASN A 1 66 ? -38.005 4.157 82.811 1.00 85.19 66 ASN A N 1
ATOM 526 C CA . ASN A 1 66 ? -37.384 2.834 82.819 1.00 85.19 66 ASN A CA 1
ATOM 527 C C . ASN A 1 66 ? -37.694 2.041 81.534 1.00 85.19 66 ASN A C 1
ATOM 529 O O . ASN A 1 66 ? -36.792 1.414 80.981 1.00 85.19 66 ASN A O 1
ATOM 533 N N . ASP A 1 67 ? -38.917 2.132 81.008 1.00 86.44 67 ASP A N 1
ATOM 534 C CA . ASP A 1 67 ? -39.274 1.562 79.701 1.00 86.44 67 ASP A CA 1
ATOM 535 C C . ASP A 1 67 ? -38.518 2.263 78.554 1.00 86.44 67 ASP A C 1
ATOM 537 O O . ASP A 1 67 ? -37.961 1.596 77.680 1.00 86.44 67 ASP A O 1
ATOM 541 N N . GLU A 1 68 ? -38.416 3.602 78.580 1.00 86.81 68 GLU A N 1
ATOM 542 C CA . GLU A 1 68 ? -37.583 4.387 77.647 1.00 86.81 68 GLU A CA 1
ATOM 543 C C . GLU A 1 68 ? -36.109 3.932 77.703 1.00 86.81 68 GLU A C 1
ATOM 545 O O . GLU A 1 68 ? -35.451 3.774 76.670 1.00 86.81 68 GLU A O 1
ATOM 550 N N . MET A 1 69 ? -35.591 3.669 78.905 1.00 86.75 69 MET A N 1
ATOM 551 C CA . MET A 1 69 ? -34.233 3.181 79.135 1.00 86.75 69 MET A CA 1
ATOM 552 C C . MET A 1 69 ? -34.015 1.770 78.578 1.00 86.75 69 MET A C 1
ATOM 554 O O . MET A 1 69 ? -33.070 1.542 77.826 1.00 86.75 69 MET A O 1
ATOM 558 N N . GLN A 1 70 ? -34.897 0.818 78.880 1.00 86.81 70 GLN A N 1
ATOM 559 C CA . GLN A 1 70 ? -34.792 -0.544 78.347 1.00 86.81 70 GLN A CA 1
ATOM 560 C C . GLN A 1 70 ? -34.923 -0.564 76.818 1.00 86.81 70 GLN A C 1
ATOM 562 O O . GLN A 1 70 ? -34.177 -1.262 76.121 1.00 86.81 70 GLN A O 1
ATOM 567 N N . HIS A 1 71 ? -35.828 0.247 76.272 1.00 89.62 71 HIS A N 1
ATOM 568 C CA . HIS A 1 71 ? -36.014 0.360 74.833 1.00 89.62 71 HIS A CA 1
ATOM 569 C C . HIS A 1 71 ? -34.779 0.943 74.129 1.00 89.62 71 HIS A C 1
ATOM 571 O O . HIS A 1 71 ? -34.330 0.422 73.111 1.00 89.62 71 HIS A O 1
ATOM 577 N N . THR A 1 72 ? -34.172 1.989 74.683 1.00 87.06 72 THR A N 1
ATOM 578 C CA . THR A 1 72 ? -32.955 2.590 74.111 1.00 87.06 72 THR A CA 1
ATOM 579 C C . THR A 1 72 ? -31.729 1.691 74.260 1.00 87.06 72 THR A C 1
ATOM 581 O O . THR A 1 72 ? -30.960 1.575 73.307 1.00 87.06 72 THR A O 1
ATOM 584 N N . ILE A 1 73 ? -31.564 0.991 75.389 1.00 87.38 73 ILE A N 1
ATOM 585 C CA . ILE A 1 73 ? -30.490 0.002 75.574 1.00 87.38 73 ILE A CA 1
ATOM 586 C C . ILE A 1 73 ? -30.601 -1.105 74.521 1.00 87.38 73 ILE A C 1
ATOM 588 O O . ILE A 1 73 ? -29.614 -1.409 73.853 1.00 87.38 73 ILE A O 1
ATOM 592 N N . THR A 1 74 ? -31.795 -1.670 74.322 1.00 89.44 74 THR A N 1
ATOM 593 C CA . THR A 1 74 ? -32.006 -2.732 73.323 1.00 89.44 74 THR A CA 1
ATOM 594 C C . THR A 1 74 ? -31.789 -2.238 71.891 1.00 89.44 74 THR A C 1
ATOM 596 O O . THR A 1 74 ? -31.190 -2.955 71.091 1.00 89.44 74 THR A O 1
ATOM 599 N N . GLN A 1 75 ? -32.201 -1.010 71.555 1.00 89.56 75 GLN A N 1
ATOM 600 C CA . GLN A 1 75 ? -31.917 -0.402 70.248 1.00 89.56 75 GLN A CA 1
ATOM 601 C C . GLN A 1 75 ? -30.415 -0.191 70.007 1.00 89.56 75 GLN A C 1
ATOM 603 O O . GLN A 1 75 ? -29.908 -0.531 68.939 1.00 89.56 75 GLN A O 1
ATOM 608 N N . VAL A 1 76 ? -29.691 0.347 70.993 1.00 90.69 76 VAL A N 1
ATOM 609 C CA . VAL A 1 76 ? -28.244 0.599 70.889 1.00 90.69 76 VAL A CA 1
ATOM 610 C C . VAL A 1 76 ? -27.464 -0.713 70.811 1.00 90.69 76 VAL A C 1
ATOM 612 O O . VAL A 1 76 ? -26.565 -0.834 69.982 1.00 90.69 76 VAL A O 1
ATOM 615 N N . GLN A 1 77 ? -27.838 -1.717 71.611 1.00 88.31 77 GLN A N 1
ATOM 616 C CA . GLN A 1 77 ? -27.248 -3.056 71.550 1.00 88.31 77 GLN A CA 1
ATOM 617 C C . GLN A 1 77 ? -27.470 -3.717 70.185 1.00 88.31 77 GLN A C 1
ATOM 619 O O . GLN A 1 77 ? -26.524 -4.275 69.638 1.00 88.31 77 GLN A O 1
ATOM 624 N N . LYS A 1 78 ? -28.677 -3.617 69.603 1.00 90.69 78 LYS A N 1
ATOM 625 C CA . LYS A 1 78 ? -28.956 -4.127 68.249 1.00 90.69 78 LYS A CA 1
ATOM 626 C C . LYS A 1 78 ? -28.112 -3.428 67.186 1.00 90.69 78 LYS A C 1
ATOM 628 O O . LYS A 1 78 ? -27.462 -4.116 66.410 1.00 90.69 78 LYS A O 1
ATOM 633 N N . ARG A 1 79 ? -28.042 -2.090 67.203 1.00 92.19 79 ARG A N 1
ATOM 634 C CA . ARG A 1 79 ? -27.214 -1.325 66.254 1.00 92.19 79 ARG A CA 1
ATOM 635 C C . ARG A 1 79 ? -25.742 -1.725 66.333 1.00 92.19 79 ARG A C 1
ATOM 637 O O . ARG A 1 79 ? -25.111 -1.937 65.310 1.00 92.19 79 ARG A O 1
ATOM 644 N N . ILE A 1 80 ? -25.196 -1.822 67.544 1.00 89.81 80 ILE A N 1
ATOM 645 C CA . ILE A 1 80 ? -23.787 -2.181 67.747 1.00 89.81 80 ILE A CA 1
ATOM 646 C C . ILE A 1 80 ? -23.530 -3.639 67.347 1.00 89.81 80 ILE A C 1
ATOM 648 O O . ILE A 1 80 ? -22.494 -3.928 66.758 1.00 89.81 80 ILE A O 1
ATOM 652 N N . ALA A 1 81 ? -24.464 -4.554 67.619 1.00 89.38 81 ALA A N 1
ATOM 653 C CA . ALA A 1 81 ? -24.364 -5.939 67.165 1.00 89.38 81 ALA A CA 1
ATOM 654 C C . ALA A 1 81 ? -24.390 -6.044 65.629 1.00 89.38 81 ALA A C 1
ATOM 656 O O . ALA A 1 81 ? -23.603 -6.794 65.057 1.00 89.38 81 ALA A O 1
ATOM 657 N N . GLU A 1 82 ? -25.249 -5.271 64.960 1.00 89.88 82 GLU A N 1
ATOM 658 C CA . GLU A 1 82 ? -25.275 -5.157 63.497 1.00 89.88 82 GLU A CA 1
ATOM 659 C C . GLU A 1 82 ? -23.972 -4.550 62.953 1.00 89.88 82 GLU A C 1
ATOM 661 O O . GLU A 1 82 ? -23.412 -5.081 61.998 1.00 89.88 82 GLU A O 1
ATOM 666 N N . GLU A 1 83 ? -23.439 -3.503 63.591 1.00 88.75 83 GLU A N 1
ATOM 667 C CA . GLU A 1 83 ? -22.168 -2.869 63.214 1.00 88.75 83 GLU A CA 1
ATOM 668 C C . GLU A 1 83 ? -20.977 -3.831 63.359 1.00 88.75 83 GLU A C 1
ATOM 670 O O . GLU A 1 83 ? -20.145 -3.924 62.458 1.00 88.75 83 GLU A O 1
ATOM 675 N N . LEU A 1 84 ? -20.898 -4.592 64.456 1.00 89.62 84 LEU A N 1
ATOM 676 C CA . LEU A 1 84 ? -19.855 -5.605 64.657 1.00 89.62 84 LEU A CA 1
ATOM 677 C C . LEU A 1 84 ? -19.973 -6.746 63.645 1.00 89.62 84 LEU A C 1
ATOM 679 O O . LEU A 1 84 ? -18.968 -7.138 63.059 1.00 89.62 84 LEU A O 1
ATOM 683 N N . LYS A 1 85 ? -21.192 -7.225 63.375 1.00 91.31 85 LYS A N 1
ATOM 684 C CA . LYS A 1 85 ? -21.429 -8.242 62.345 1.00 91.31 85 LYS A CA 1
ATOM 685 C C . LYS A 1 85 ? -20.994 -7.747 60.962 1.00 91.31 85 LYS A C 1
ATOM 687 O O . LYS A 1 85 ? -20.343 -8.485 60.231 1.00 91.31 85 LYS A O 1
ATOM 692 N N . GLN A 1 86 ? -21.294 -6.494 60.619 1.00 87.50 86 GLN A N 1
ATOM 693 C CA . GLN A 1 86 ? -20.831 -5.878 59.373 1.00 87.50 86 GLN A CA 1
ATOM 694 C C . GLN A 1 86 ? -19.303 -5.742 59.323 1.00 87.50 86 GLN A C 1
ATOM 696 O O . GLN A 1 86 ? -18.719 -5.990 58.269 1.00 87.50 86 GLN A O 1
ATOM 701 N N . ARG A 1 87 ? -18.642 -5.399 60.439 1.00 88.62 87 ARG A N 1
ATOM 702 C CA . ARG A 1 87 ? -17.170 -5.366 60.532 1.00 88.62 87 ARG A CA 1
ATOM 703 C C . ARG A 1 87 ? -16.560 -6.752 60.325 1.00 88.62 87 ARG A C 1
ATOM 705 O O . ARG A 1 87 ? -15.658 -6.881 59.507 1.00 88.62 87 ARG A O 1
ATOM 712 N N . GLU A 1 88 ? -17.084 -7.784 60.984 1.00 90.38 88 GLU A N 1
ATOM 713 C CA . GLU A 1 88 ? -16.625 -9.170 60.814 1.00 90.38 88 GLU A CA 1
ATOM 714 C C . GLU A 1 88 ? -16.851 -9.684 59.383 1.00 90.38 88 GLU A C 1
ATOM 716 O O . GLU A 1 88 ? -15.979 -10.331 58.804 1.00 90.38 88 GLU A O 1
ATOM 721 N N . GLU A 1 89 ? -18.007 -9.392 58.777 1.00 89.88 89 GLU A N 1
ATOM 722 C CA . GLU A 1 89 ? -18.284 -9.741 57.380 1.00 89.88 89 GLU A CA 1
ATOM 723 C C . GLU A 1 89 ? -17.356 -8.995 56.413 1.00 89.88 89 GLU A C 1
ATOM 725 O O . GLU A 1 89 ? -16.863 -9.597 55.457 1.00 89.88 89 GLU A O 1
ATOM 730 N N . ALA A 1 90 ? -17.075 -7.713 56.663 1.00 86.81 90 ALA A N 1
ATOM 731 C CA . ALA A 1 90 ? -16.130 -6.929 55.875 1.00 86.81 90 ALA A CA 1
ATOM 732 C C . ALA A 1 90 ? -14.692 -7.450 56.020 1.00 86.81 90 ALA A C 1
ATOM 734 O O . ALA A 1 90 ? -13.997 -7.590 55.016 1.00 86.81 90 ALA A O 1
ATOM 735 N N . GLU A 1 91 ? -14.251 -7.799 57.230 1.00 88.19 91 GLU A N 1
ATOM 736 C CA . GLU A 1 91 ? -12.940 -8.413 57.475 1.00 88.19 91 GLU A CA 1
ATOM 737 C C . GLU A 1 91 ? -12.816 -9.780 56.800 1.00 88.19 91 GLU A C 1
ATOM 739 O O . GLU A 1 91 ? -11.814 -10.042 56.137 1.00 88.19 91 GLU A O 1
ATOM 744 N N . ARG A 1 92 ? -13.850 -10.628 56.874 1.00 89.50 92 ARG A N 1
ATOM 745 C CA . ARG A 1 92 ? -13.881 -11.903 56.140 1.00 89.50 92 ARG A CA 1
ATOM 746 C C . ARG A 1 92 ? -13.803 -11.687 54.634 1.00 89.50 92 ARG A C 1
ATOM 748 O O . ARG A 1 92 ? -13.043 -12.382 53.969 1.00 89.50 92 ARG A O 1
ATOM 755 N N . ARG A 1 93 ? -14.554 -10.724 54.086 1.00 86.75 93 ARG A N 1
ATOM 756 C CA . ARG A 1 93 ? -14.488 -10.375 52.655 1.00 86.75 93 ARG A CA 1
ATOM 757 C C . ARG A 1 93 ? -13.086 -9.916 52.255 1.00 86.75 93 ARG A C 1
ATOM 759 O O . ARG A 1 93 ? -12.568 -10.422 51.267 1.00 86.75 93 ARG A O 1
ATOM 766 N N . ARG A 1 94 ? -12.448 -9.058 53.059 1.00 86.06 94 ARG A N 1
ATOM 767 C CA . ARG A 1 94 ? -11.055 -8.621 52.854 1.00 86.06 94 ARG A CA 1
ATOM 768 C C . ARG A 1 94 ? -10.073 -9.791 52.882 1.00 86.06 94 ARG A C 1
ATOM 770 O O . ARG A 1 94 ? -9.228 -9.894 52.003 1.00 86.06 94 ARG A O 1
ATOM 777 N N . GLN A 1 95 ? -10.194 -10.696 53.854 1.00 89.06 95 GLN A N 1
ATOM 778 C CA . GLN A 1 95 ? -9.329 -11.878 53.950 1.00 89.06 95 GLN A CA 1
ATOM 779 C C . GLN A 1 95 ? -9.512 -12.830 52.762 1.00 89.06 95 GLN A C 1
ATOM 781 O O . GLN A 1 95 ? -8.527 -13.340 52.236 1.00 89.06 95 GLN A O 1
ATOM 786 N N . MET A 1 96 ? -10.751 -13.047 52.310 1.00 88.00 96 MET A N 1
ATOM 787 C CA . MET A 1 96 ? -11.031 -13.862 51.123 1.00 88.00 96 MET A CA 1
ATOM 788 C C . MET A 1 96 ? -10.460 -13.229 49.848 1.00 88.00 96 MET A C 1
ATOM 790 O O . MET A 1 96 ? -9.903 -13.940 49.015 1.00 88.00 96 MET A O 1
ATOM 794 N N . GLU A 1 97 ? -10.566 -11.906 49.699 1.00 88.81 97 GLU A N 1
ATOM 795 C CA . GLU A 1 97 ? -9.977 -11.172 48.574 1.00 88.81 97 GLU A CA 1
ATOM 796 C C . GLU A 1 97 ? -8.447 -11.285 48.572 1.00 88.81 97 GLU A C 1
ATOM 798 O O . GLU A 1 97 ? -7.864 -11.646 47.551 1.00 88.81 97 GLU A O 1
ATOM 803 N N . LEU A 1 98 ? -7.803 -11.062 49.724 1.00 90.31 98 LEU A N 1
ATOM 804 C CA . LEU A 1 98 ? -6.356 -11.219 49.887 1.00 90.31 98 LEU A CA 1
ATOM 805 C C . LEU A 1 98 ? -5.900 -12.639 49.539 1.00 90.31 98 LEU A C 1
ATOM 807 O O . LEU A 1 98 ? -4.999 -12.809 48.721 1.00 90.31 98 LEU A O 1
ATOM 811 N N . ALA A 1 99 ? -6.567 -13.660 50.085 1.00 91.94 99 ALA A N 1
ATOM 812 C CA . ALA A 1 99 ? -6.236 -15.057 49.814 1.00 91.94 99 ALA A CA 1
ATOM 813 C C . ALA A 1 99 ? -6.395 -15.417 48.327 1.00 91.94 99 ALA A C 1
ATOM 815 O O . ALA A 1 99 ? -5.559 -16.130 47.770 1.00 91.94 99 ALA A O 1
ATOM 816 N N . ARG A 1 100 ? -7.437 -14.897 47.664 1.00 92.25 100 ARG A N 1
ATOM 817 C CA . ARG A 1 100 ? -7.649 -15.088 46.223 1.00 92.25 100 ARG A CA 1
ATOM 818 C C . ARG A 1 100 ? -6.523 -14.453 45.405 1.00 92.25 100 ARG A C 1
ATOM 820 O O . ARG A 1 100 ? -6.003 -15.101 44.499 1.00 92.25 100 ARG A O 1
ATOM 827 N N . VAL A 1 101 ? -6.141 -13.212 45.710 1.00 92.44 101 VAL A N 1
ATOM 828 C CA . VAL A 1 101 ? -5.056 -12.511 45.003 1.00 92.44 101 VAL A CA 1
A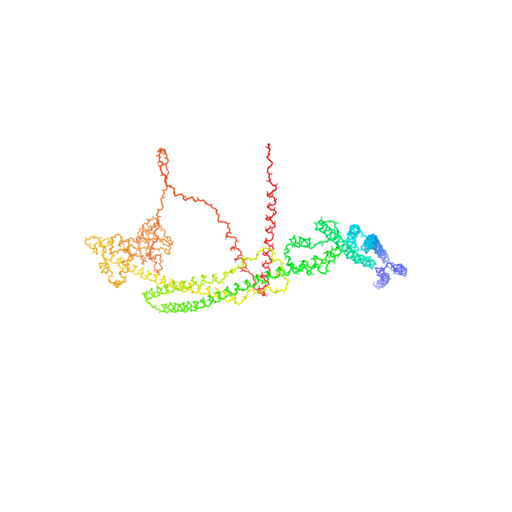TOM 829 C C . VAL A 1 101 ? -3.712 -13.211 45.223 1.00 92.44 101 VAL A C 1
ATOM 831 O O . VAL A 1 101 ? -2.969 -13.422 44.267 1.00 92.44 101 VAL A O 1
ATOM 834 N N . GLU A 1 102 ? -3.416 -13.653 46.447 1.00 92.19 102 GLU A N 1
ATOM 835 C CA . GLU A 1 102 ? -2.205 -14.429 46.741 1.00 92.19 102 GLU A CA 1
ATOM 836 C C . GLU A 1 102 ? -2.165 -15.770 45.998 1.00 92.19 102 GLU A C 1
ATOM 838 O O . GLU A 1 102 ? -1.096 -16.206 45.563 1.00 92.19 102 GLU A O 1
ATOM 843 N N . GLN A 1 103 ? -3.308 -16.443 45.840 1.00 93.50 103 GLN A N 1
ATOM 844 C CA . GLN A 1 103 ? -3.380 -17.672 45.055 1.00 93.50 103 GLN A CA 1
ATOM 845 C C . GLN A 1 103 ? -3.081 -17.400 43.575 1.00 93.50 103 GLN A C 1
ATOM 847 O O . GLN A 1 103 ? -2.238 -18.083 42.993 1.00 93.50 103 GLN A O 1
ATOM 852 N N . LEU A 1 104 ? -3.702 -16.370 42.990 1.00 93.12 104 LEU A N 1
ATOM 853 C CA . LEU A 1 104 ? -3.443 -15.970 41.603 1.00 93.12 104 LEU A CA 1
ATOM 854 C C . LEU A 1 104 ? -1.968 -15.611 41.382 1.00 93.12 104 LEU A C 1
ATOM 856 O O . LEU A 1 104 ? -1.393 -15.986 40.359 1.00 93.12 104 LEU A O 1
ATOM 860 N N . LEU A 1 105 ? -1.332 -14.946 42.353 1.00 93.00 105 LEU A N 1
ATOM 861 C CA . LEU A 1 105 ? 0.101 -14.659 42.311 1.00 93.00 105 LEU A CA 1
ATOM 862 C C . LEU A 1 105 ? 0.945 -15.933 42.297 1.00 93.00 105 LEU A C 1
ATOM 864 O O . LEU A 1 105 ? 1.867 -16.040 41.493 1.00 93.00 105 LEU A O 1
ATOM 868 N N . LYS A 1 106 ? 0.647 -16.903 43.169 1.00 94.31 106 LYS A N 1
ATOM 869 C CA . LYS A 1 106 ? 1.388 -18.175 43.229 1.00 94.31 106 LYS A CA 1
ATOM 870 C C . LYS A 1 106 ? 1.284 -18.941 41.917 1.00 94.31 106 LYS A C 1
ATOM 872 O O . LYS A 1 106 ? 2.290 -19.434 41.414 1.00 94.31 106 LYS A O 1
ATOM 877 N N . GLU A 1 107 ? 0.088 -18.998 41.342 1.00 93.94 107 GLU A N 1
ATOM 878 C CA . GLU A 1 107 ? -0.131 -19.626 40.042 1.00 93.94 107 GLU A CA 1
ATOM 879 C C . GLU A 1 107 ? 0.584 -18.867 38.917 1.00 93.94 107 GLU A C 1
ATOM 881 O O . GLU A 1 107 ? 1.061 -19.484 37.973 1.00 93.94 107 GLU A O 1
ATOM 886 N N . ALA A 1 108 ? 0.636 -17.532 38.958 1.00 93.31 108 ALA A N 1
ATOM 887 C CA . ALA A 1 108 ? 1.395 -16.744 37.985 1.00 93.31 108 ALA A CA 1
ATOM 888 C C . ALA A 1 108 ? 2.907 -16.990 38.115 1.00 93.31 108 ALA A C 1
ATOM 890 O O . ALA A 1 108 ? 3.584 -17.224 37.117 1.00 93.31 108 ALA A O 1
ATOM 891 N N . ALA A 1 109 ? 3.430 -17.003 39.342 1.00 94.31 109 ALA A N 1
ATOM 892 C CA . ALA A 1 109 ? 4.844 -17.224 39.617 1.00 94.31 109 ALA A CA 1
ATOM 893 C C . ALA A 1 109 ? 5.323 -18.615 39.170 1.00 94.31 109 ALA A C 1
ATOM 895 O O . ALA A 1 109 ? 6.417 -18.730 38.619 1.00 94.31 109 ALA A O 1
ATOM 896 N N . ALA A 1 110 ? 4.503 -19.655 39.364 1.00 94.69 110 ALA A N 1
ATOM 897 C CA . ALA A 1 110 ? 4.815 -21.012 38.919 1.00 94.69 110 ALA A CA 1
ATOM 898 C C . ALA A 1 110 ? 4.960 -21.104 37.389 1.00 94.69 110 ALA A C 1
ATOM 900 O O . ALA A 1 110 ? 5.898 -21.732 36.896 1.00 94.69 110 ALA A O 1
ATOM 901 N N . GLU A 1 111 ? 4.087 -20.427 36.637 1.00 93.00 111 GLU A N 1
ATOM 902 C CA . GLU A 1 111 ? 4.166 -20.441 35.172 1.00 93.00 111 GLU A CA 1
ATOM 903 C C . GLU A 1 111 ? 5.336 -19.626 34.637 1.00 93.00 111 GLU A C 1
ATOM 905 O O . GLU A 1 111 ? 6.044 -20.083 33.739 1.00 93.00 111 GLU A O 1
ATOM 910 N N . VAL A 1 112 ? 5.620 -18.467 35.236 1.00 95.25 112 VAL A N 1
ATOM 911 C CA . VAL A 1 112 ? 6.826 -17.700 34.892 1.00 95.25 112 VAL A CA 1
ATOM 912 C C . VAL A 1 112 ? 8.079 -18.546 35.139 1.00 95.25 112 VAL A C 1
ATOM 914 O O . VAL A 1 112 ? 8.946 -18.624 34.270 1.00 95.25 112 VAL A O 1
ATOM 917 N N . GLN A 1 113 ? 8.149 -19.275 36.255 1.00 94.62 113 GLN A N 1
ATOM 918 C CA . GLN A 1 113 ? 9.274 -20.167 36.549 1.00 94.62 113 GLN A CA 1
ATOM 919 C C . GLN A 1 113 ? 9.414 -21.308 35.525 1.00 94.62 113 GLN A C 1
ATOM 921 O O . GLN A 1 113 ? 10.525 -21.622 35.098 1.00 94.62 113 GLN A O 1
ATOM 926 N N . SER A 1 114 ? 8.299 -21.911 35.106 1.00 93.56 114 SER A N 1
ATOM 927 C CA . SER A 1 114 ? 8.272 -22.929 34.048 1.00 93.56 114 SER A CA 1
ATOM 928 C C . SER A 1 114 ? 8.814 -22.378 32.720 1.00 93.56 114 SER A C 1
ATOM 930 O O . SER A 1 114 ? 9.656 -23.005 32.071 1.00 93.56 114 SER A O 1
ATOM 932 N N . THR A 1 115 ? 8.421 -21.153 32.349 1.00 93.75 115 THR A N 1
ATOM 933 C CA . THR A 1 115 ? 8.935 -20.505 31.131 1.00 93.75 115 THR A CA 1
ATOM 934 C C . THR A 1 115 ? 10.411 -20.164 31.199 1.00 93.75 115 THR A C 1
ATOM 936 O O . THR A 1 115 ? 11.129 -20.425 30.238 1.00 93.75 115 THR A O 1
ATOM 939 N N . GLU A 1 116 ? 10.899 -19.658 32.329 1.00 95.50 116 GLU A N 1
ATOM 940 C CA . GLU A 1 116 ? 12.324 -19.387 32.513 1.00 95.50 116 GLU A CA 1
ATOM 941 C C . GLU A 1 116 ? 13.164 -20.655 32.384 1.00 95.50 116 GLU A C 1
ATOM 943 O O . GLU A 1 116 ? 14.193 -20.630 31.714 1.00 95.50 116 GLU A O 1
ATOM 948 N N . ALA A 1 117 ? 12.705 -21.781 32.940 1.00 94.94 117 ALA A N 1
ATOM 949 C CA . ALA A 1 117 ? 13.394 -23.061 32.798 1.00 94.94 117 ALA A CA 1
ATOM 950 C C . ALA A 1 117 ? 13.472 -23.521 31.330 1.00 94.94 117 ALA A C 1
ATOM 952 O O . ALA A 1 117 ? 14.474 -24.104 30.904 1.00 94.94 117 ALA A O 1
ATOM 953 N N . ARG A 1 118 ? 12.442 -23.243 30.519 1.00 94.94 118 ARG A N 1
ATOM 954 C CA . ARG A 1 118 ? 12.503 -23.527 29.078 1.00 94.94 118 ARG A CA 1
ATOM 955 C C . ARG A 1 118 ? 13.411 -22.546 28.336 1.00 94.94 118 ARG A C 1
ATOM 957 O O . ARG A 1 118 ? 14.133 -22.959 27.432 1.00 94.94 118 ARG A O 1
ATOM 964 N N . VAL A 1 119 ? 13.426 -21.275 28.732 1.00 95.75 119 VAL A N 1
ATOM 965 C CA . VAL A 1 119 ? 14.332 -20.258 28.173 1.00 95.75 119 VAL A CA 1
ATOM 966 C C . VAL A 1 119 ? 15.789 -20.631 28.442 1.00 95.75 119 VAL A C 1
ATOM 968 O O . VAL A 1 119 ? 16.604 -20.546 27.526 1.00 95.75 119 VAL A O 1
ATOM 971 N N . THR A 1 120 ? 16.121 -21.124 29.638 1.00 95.44 120 THR A N 1
ATOM 972 C CA . THR A 1 120 ? 17.478 -21.609 29.935 1.00 95.44 120 THR A CA 1
ATOM 973 C C . THR A 1 120 ? 17.848 -22.821 29.081 1.00 95.44 120 THR A C 1
ATOM 975 O O . THR A 1 120 ? 18.947 -22.864 28.538 1.00 95.44 120 THR A O 1
ATOM 978 N N . GLN A 1 121 ? 16.918 -23.757 28.853 1.00 94.31 121 GLN A N 1
ATOM 979 C CA . GLN A 1 121 ? 17.152 -24.882 27.934 1.00 94.31 121 GLN A CA 1
ATOM 980 C C . GLN A 1 121 ? 17.393 -24.411 26.491 1.00 94.31 121 GLN A C 1
ATOM 982 O O . GLN A 1 121 ? 18.269 -24.937 25.806 1.00 94.31 121 GLN A O 1
ATOM 987 N N . ALA A 1 122 ? 16.653 -23.400 26.024 1.00 95.00 122 ALA A N 1
ATOM 988 C CA . ALA A 1 122 ? 16.869 -22.807 24.706 1.00 95.00 122 ALA A CA 1
ATOM 989 C C . ALA A 1 122 ? 18.237 -22.107 24.607 1.00 95.00 122 ALA A C 1
ATOM 991 O O . ALA A 1 122 ? 18.920 -22.236 23.590 1.00 95.00 122 ALA A O 1
ATOM 992 N N . GLN A 1 123 ? 18.676 -21.416 25.665 1.00 95.06 123 GLN A N 1
ATOM 993 C CA . GLN A 1 123 ? 20.012 -20.815 25.742 1.00 95.06 123 GLN A CA 1
ATOM 994 C C . GLN A 1 123 ? 21.121 -21.873 25.683 1.00 95.06 123 GLN A C 1
ATOM 996 O O . GLN A 1 123 ? 22.083 -21.722 24.928 1.00 95.06 123 GLN A O 1
ATOM 1001 N N . GLU A 1 124 ? 20.988 -22.967 26.431 1.00 94.62 124 GLU A N 1
ATOM 1002 C CA . GLU A 1 124 ? 21.944 -24.079 26.414 1.00 94.62 124 GLU A CA 1
ATOM 1003 C C . GLU A 1 124 ? 22.003 -24.749 25.033 1.00 94.62 124 GLU A C 1
ATOM 1005 O O . GLU A 1 124 ? 23.082 -24.911 24.467 1.00 94.62 124 GLU A O 1
ATOM 1010 N N . ALA A 1 125 ? 20.852 -25.043 24.423 1.00 93.56 125 ALA A N 1
ATOM 1011 C CA . ALA A 1 125 ? 20.800 -25.613 23.076 1.00 93.56 125 ALA A CA 1
ATOM 1012 C C . ALA A 1 125 ? 21.436 -24.680 22.029 1.00 93.56 125 ALA A C 1
ATOM 1014 O O . ALA A 1 125 ? 22.197 -25.124 21.167 1.00 93.56 125 ALA A O 1
ATOM 1015 N N . THR A 1 126 ? 21.185 -23.373 22.138 1.00 93.00 126 THR A N 1
ATOM 1016 C CA . THR A 1 126 ? 21.761 -22.369 21.232 1.00 93.00 126 THR A CA 1
ATOM 1017 C C . THR A 1 126 ? 23.273 -22.243 21.412 1.00 93.00 126 THR A C 1
ATOM 1019 O O . THR A 1 126 ? 24.008 -22.143 20.429 1.00 93.00 126 THR A O 1
ATOM 1022 N N . THR A 1 127 ? 23.776 -22.287 22.649 1.00 93.12 127 THR A N 1
ATOM 1023 C CA . THR A 1 127 ? 25.227 -22.243 22.896 1.00 93.12 127 THR A CA 1
ATOM 1024 C C . THR A 1 127 ? 25.928 -23.491 22.360 1.00 93.12 127 THR A C 1
ATOM 1026 O O . THR A 1 127 ? 26.979 -23.352 21.736 1.00 93.12 127 THR A O 1
ATOM 1029 N N . LEU A 1 128 ? 25.326 -24.678 22.491 1.00 91.81 128 LEU A N 1
ATOM 1030 C CA . LEU A 1 128 ? 25.832 -25.918 21.888 1.00 91.81 128 LEU A CA 1
ATOM 1031 C C . LEU A 1 128 ? 25.861 -25.852 20.352 1.00 91.81 128 LEU A C 1
ATOM 1033 O O . LEU A 1 128 ? 26.870 -26.204 19.739 1.00 91.81 128 LEU A O 1
ATOM 1037 N N . ALA A 1 129 ? 24.793 -25.353 19.720 1.00 90.94 129 ALA A N 1
ATOM 1038 C CA . ALA A 1 129 ? 24.766 -25.141 18.271 1.00 90.94 129 ALA A CA 1
ATOM 1039 C C . ALA A 1 129 ? 25.835 -24.127 17.823 1.00 90.94 129 ALA A C 1
ATOM 1041 O O . ALA A 1 129 ? 26.493 -24.312 16.798 1.00 90.94 129 ALA A O 1
ATOM 1042 N N . CYS A 1 130 ? 26.066 -23.080 18.620 1.00 90.69 130 CYS A N 1
ATOM 1043 C CA . CYS A 1 130 ? 27.090 -22.080 18.341 1.00 90.69 130 CYS A CA 1
ATOM 1044 C C . CYS A 1 130 ? 28.513 -22.626 18.457 1.00 90.69 130 CYS A C 1
ATOM 1046 O O . CYS A 1 130 ? 29.331 -22.344 17.581 1.00 90.69 130 CYS A O 1
ATOM 1048 N N . GLN A 1 131 ? 28.793 -23.440 19.477 1.00 91.00 131 GLN A N 1
ATOM 1049 C CA . GLN A 1 131 ? 30.077 -24.131 19.623 1.00 91.00 131 GLN A CA 1
ATOM 1050 C C . GLN A 1 131 ? 30.369 -24.985 18.384 1.00 91.00 131 GLN A C 1
ATOM 1052 O O . GLN A 1 131 ? 31.378 -24.754 17.719 1.00 91.00 131 GLN A O 1
ATOM 1057 N N . ARG A 1 132 ? 29.409 -25.820 17.962 1.00 87.88 132 ARG A N 1
ATOM 1058 C CA . ARG A 1 132 ? 29.529 -26.615 16.726 1.00 87.88 132 ARG A CA 1
ATOM 1059 C C . ARG A 1 132 ? 29.736 -25.760 15.475 1.00 87.88 132 ARG A C 1
ATOM 1061 O O . ARG A 1 132 ? 30.482 -26.137 14.580 1.00 87.88 132 ARG A O 1
ATOM 1068 N N . GLY A 1 133 ? 29.092 -24.595 15.397 1.00 81.62 133 GLY A N 1
ATOM 1069 C CA . GLY A 1 133 ? 29.261 -23.660 14.280 1.00 81.62 133 GLY A CA 1
ATOM 1070 C C . GLY A 1 133 ? 30.637 -22.980 14.222 1.00 81.62 133 GLY A C 1
ATOM 1071 O O . GLY A 1 133 ? 31.032 -22.488 13.160 1.00 81.62 133 GLY A O 1
ATOM 1072 N N . ILE A 1 134 ? 31.359 -22.918 15.344 1.00 84.56 134 ILE A N 1
ATOM 1073 C CA . ILE A 1 134 ? 32.730 -22.392 15.423 1.00 84.56 134 ILE A CA 1
ATOM 1074 C C . ILE A 1 134 ? 33.737 -23.490 15.078 1.00 84.56 134 ILE A C 1
ATOM 1076 O O . ILE A 1 134 ? 34.687 -23.212 14.340 1.00 84.56 134 ILE A O 1
ATOM 1080 N N . ASP A 1 135 ? 33.499 -24.716 15.543 1.00 85.44 135 ASP A N 1
ATOM 1081 C CA . ASP A 1 135 ? 34.378 -25.866 15.338 1.00 85.44 135 ASP A CA 1
ATOM 1082 C C . ASP A 1 135 ? 34.731 -26.037 13.855 1.00 85.44 135 ASP A C 1
ATOM 1084 O O . ASP A 1 135 ? 33.866 -26.182 12.990 1.00 85.44 135 ASP A O 1
ATOM 1088 N N . ALA A 1 136 ? 36.024 -25.957 13.533 1.00 73.62 136 ALA A N 1
ATOM 1089 C CA . ALA A 1 136 ? 36.504 -25.990 12.150 1.00 73.62 136 ALA A CA 1
ATOM 1090 C C . ALA A 1 136 ? 36.362 -27.380 11.505 1.00 73.62 136 ALA A C 1
ATOM 1092 O O . ALA A 1 136 ? 36.250 -27.473 10.286 1.00 73.62 136 ALA A O 1
ATOM 1093 N N . GLU A 1 137 ? 36.340 -28.432 12.324 1.00 76.94 137 GLU A N 1
ATOM 1094 C CA . GLU A 1 137 ? 36.227 -29.832 11.898 1.00 76.94 137 GLU A CA 1
ATOM 1095 C C . GLU A 1 137 ? 34.770 -30.305 11.762 1.00 76.94 137 GLU A C 1
ATOM 1097 O O . GLU A 1 137 ? 34.525 -31.383 11.227 1.00 76.94 137 GLU A O 1
ATOM 1102 N N . ALA A 1 138 ? 33.794 -29.516 12.225 1.00 83.12 138 ALA A N 1
ATOM 1103 C CA . ALA A 1 138 ? 32.387 -29.889 12.156 1.00 83.12 138 ALA A CA 1
ATOM 1104 C C . ALA A 1 138 ? 31.865 -29.843 10.712 1.00 83.12 138 ALA A C 1
ATOM 1106 O O . ALA A 1 138 ? 32.022 -28.835 10.005 1.00 83.12 138 ALA A O 1
ATOM 1107 N N . ALA A 1 139 ? 31.197 -30.921 10.292 1.00 86.69 139 ALA A N 1
ATOM 1108 C CA . ALA A 1 139 ? 30.572 -30.988 8.982 1.00 86.69 139 ALA A CA 1
ATOM 1109 C C . ALA A 1 139 ? 29.432 -29.957 8.876 1.00 86.69 139 ALA A C 1
ATOM 1111 O O . ALA A 1 139 ? 28.716 -29.707 9.851 1.00 86.69 139 ALA A O 1
ATOM 1112 N N . PRO A 1 140 ? 29.219 -29.349 7.695 1.00 86.75 140 PRO A N 1
ATOM 1113 C CA . PRO A 1 140 ? 28.156 -28.365 7.516 1.00 86.75 140 PRO A CA 1
ATOM 1114 C C . PRO A 1 140 ? 26.760 -28.941 7.796 1.00 86.75 140 PRO A C 1
ATOM 1116 O O . PRO A 1 140 ? 25.900 -28.215 8.288 1.00 86.75 140 PRO A O 1
ATOM 1119 N N . GLU A 1 141 ? 26.542 -30.232 7.535 1.00 88.25 141 GLU A N 1
ATOM 1120 C CA . GLU A 1 141 ? 25.285 -30.931 7.830 1.00 88.25 141 GLU A CA 1
ATOM 1121 C C . GLU A 1 141 ? 25.027 -31.026 9.341 1.00 88.25 141 GLU A C 1
ATOM 1123 O O . GLU A 1 141 ? 23.944 -30.660 9.794 1.00 88.25 141 GLU A O 1
ATOM 1128 N N . ASP A 1 142 ? 26.044 -31.385 10.130 1.00 88.44 142 ASP A N 1
ATOM 1129 C CA . ASP A 1 142 ? 25.949 -31.482 11.594 1.00 88.44 142 ASP A CA 1
ATOM 1130 C C . ASP A 1 142 ? 25.677 -30.120 12.251 1.00 88.44 142 ASP A C 1
ATOM 1132 O O . ASP A 1 142 ? 24.929 -30.024 13.230 1.00 88.44 142 ASP A O 1
ATOM 1136 N N . ILE A 1 143 ? 26.262 -29.045 11.702 1.00 89.31 143 ILE A N 1
ATOM 1137 C CA . ILE A 1 143 ? 26.000 -27.666 12.142 1.00 89.31 143 ILE A CA 1
ATOM 1138 C C . ILE A 1 143 ? 24.537 -27.309 11.874 1.00 89.31 143 ILE A C 1
ATOM 1140 O O . ILE A 1 143 ? 23.858 -26.781 12.754 1.00 89.31 143 ILE A O 1
ATOM 1144 N N . LEU A 1 144 ? 24.033 -27.601 10.672 1.00 90.88 144 LEU A N 1
ATOM 1145 C CA . LEU A 1 144 ? 22.649 -27.302 10.305 1.00 90.88 144 LEU A CA 1
ATOM 1146 C C . LEU A 1 144 ? 21.649 -28.138 11.109 1.00 90.88 144 LEU A C 1
ATOM 1148 O O . LEU A 1 144 ? 20.616 -27.603 11.509 1.00 90.88 144 LEU A O 1
ATOM 1152 N N . GLN A 1 145 ? 21.961 -29.400 11.405 1.00 91.56 145 GLN A N 1
ATOM 1153 C CA . GLN A 1 145 ? 21.131 -30.240 12.264 1.00 91.56 145 GLN A CA 1
ATOM 1154 C C . GLN A 1 145 ? 21.085 -29.699 13.701 1.00 91.56 145 GLN A C 1
ATOM 1156 O O . GLN A 1 145 ? 20.000 -29.540 14.258 1.00 91.56 145 GLN A O 1
ATOM 1161 N N . ALA A 1 146 ? 22.234 -29.333 14.280 1.00 90.69 146 ALA A N 1
ATOM 1162 C CA . ALA A 1 146 ? 22.284 -28.734 15.616 1.00 90.69 146 ALA A CA 1
ATOM 1163 C C . ALA A 1 146 ? 21.494 -27.417 15.689 1.00 90.69 146 ALA A C 1
ATOM 1165 O O . ALA A 1 146 ? 20.794 -27.154 16.666 1.00 90.69 146 ALA A O 1
ATOM 1166 N N . VAL A 1 147 ? 21.567 -26.607 14.628 1.00 92.31 147 VAL A N 1
ATOM 1167 C CA . VAL A 1 147 ? 20.782 -25.376 14.485 1.00 92.31 147 VAL A CA 1
ATOM 1168 C C . VAL A 1 147 ? 19.281 -25.671 14.423 1.00 92.31 147 VAL A C 1
ATOM 1170 O O . VAL A 1 147 ? 18.496 -24.967 15.052 1.00 92.31 147 VAL A O 1
ATOM 1173 N N . GLN A 1 148 ? 18.861 -26.705 13.691 1.00 93.44 148 GLN A N 1
ATOM 1174 C CA . GLN A 1 148 ? 17.451 -27.102 13.614 1.00 93.44 148 GLN A CA 1
ATOM 1175 C C . GLN A 1 148 ? 16.919 -27.605 14.961 1.00 93.44 148 GLN A C 1
ATOM 1177 O O . GLN A 1 148 ? 15.818 -27.234 15.361 1.00 93.44 148 GLN A O 1
ATOM 1182 N N . GLU A 1 149 ? 17.689 -28.432 15.669 1.00 92.94 149 GLU A N 1
ATOM 1183 C CA . GLU A 1 149 ? 17.323 -28.947 16.994 1.00 92.94 149 GLU A CA 1
ATOM 1184 C C . GLU A 1 149 ? 17.203 -27.812 18.023 1.00 92.94 149 GLU A C 1
ATOM 1186 O O . GLU A 1 149 ? 16.191 -27.720 18.722 1.00 92.94 149 GLU A O 1
ATOM 1191 N N . ALA A 1 150 ? 18.175 -26.894 18.060 1.00 93.69 150 ALA A N 1
ATOM 1192 C CA . ALA A 1 150 ? 18.117 -25.707 18.911 1.00 93.69 150 ALA A CA 1
ATOM 1193 C C . ALA A 1 150 ? 16.972 -24.758 18.514 1.00 93.69 150 ALA A C 1
ATOM 1195 O O . ALA A 1 150 ? 16.312 -24.195 19.386 1.00 93.69 150 ALA A O 1
ATOM 1196 N N . GLY A 1 151 ? 16.688 -24.631 17.213 1.00 93.62 151 GLY A N 1
ATOM 1197 C CA . GLY A 1 151 ? 15.580 -23.837 16.685 1.00 93.62 151 GLY A CA 1
ATOM 1198 C C . GLY A 1 151 ? 14.217 -24.312 17.178 1.00 93.62 151 GLY A C 1
ATOM 1199 O O . GLY A 1 151 ? 13.429 -23.491 17.635 1.00 93.62 151 GLY A O 1
ATOM 1200 N N . LYS A 1 152 ? 13.972 -25.629 17.189 1.00 95.25 152 LYS A N 1
ATOM 1201 C CA . LYS A 1 152 ? 12.728 -26.210 17.729 1.00 95.25 152 LYS A CA 1
ATOM 1202 C C . LYS A 1 152 ? 12.542 -25.885 19.212 1.00 95.25 152 LYS A C 1
ATOM 1204 O O . LYS A 1 152 ? 11.474 -25.450 19.625 1.00 95.25 152 LYS A O 1
ATOM 1209 N N . ILE A 1 153 ? 13.599 -26.041 20.014 1.00 94.62 153 ILE A N 1
ATOM 1210 C CA . ILE A 1 153 ? 13.558 -25.730 21.454 1.00 94.62 153 ILE A CA 1
ATOM 1211 C C . ILE A 1 153 ? 13.300 -24.233 21.681 1.00 94.62 153 ILE A C 1
ATOM 1213 O O . ILE A 1 153 ? 12.564 -23.859 22.595 1.00 94.62 153 ILE A O 1
ATOM 1217 N N . LEU A 1 154 ? 13.898 -23.376 20.853 1.00 94.44 154 LEU A N 1
ATOM 1218 C CA . LEU A 1 154 ? 13.728 -21.929 20.911 1.00 94.44 154 LEU A CA 1
ATOM 1219 C C . LEU A 1 154 ? 12.312 -21.493 20.513 1.00 94.44 154 LEU A C 1
ATOM 1221 O O . LEU A 1 154 ? 11.755 -20.602 21.150 1.00 94.44 154 LEU A O 1
ATOM 1225 N N . GLU A 1 155 ? 11.716 -22.128 19.508 1.00 94.31 155 GLU A N 1
ATOM 1226 C CA . GLU A 1 155 ? 10.328 -21.893 19.102 1.00 94.31 155 GLU A CA 1
ATOM 1227 C C . GLU A 1 155 ? 9.339 -22.341 20.188 1.00 94.31 155 GLU A C 1
ATOM 1229 O O . GLU A 1 155 ? 8.462 -21.567 20.575 1.00 94.31 155 GLU A O 1
ATOM 1234 N N . ASP A 1 156 ? 9.556 -23.515 20.792 1.00 94.12 156 ASP A N 1
ATOM 1235 C CA . ASP A 1 156 ? 8.784 -23.968 21.956 1.00 94.12 156 ASP A CA 1
ATOM 1236 C C . ASP A 1 156 ? 8.872 -22.971 23.125 1.00 94.12 156 ASP A C 1
ATOM 1238 O O . ASP A 1 156 ? 7.877 -22.704 23.803 1.00 94.12 156 ASP A O 1
ATOM 1242 N N . ALA A 1 157 ? 10.070 -22.427 23.381 1.00 95.38 157 ALA A N 1
ATOM 1243 C CA . ALA A 1 157 ? 10.304 -21.453 24.443 1.00 95.38 157 ALA A CA 1
ATOM 1244 C C . ALA A 1 157 ? 9.596 -20.118 24.168 1.00 95.38 157 ALA A C 1
ATOM 1246 O O . ALA A 1 157 ? 9.014 -19.552 25.093 1.00 95.38 157 ALA A O 1
ATOM 1247 N N . LYS A 1 158 ? 9.596 -19.641 22.914 1.00 95.00 158 LYS A N 1
ATOM 1248 C CA . LYS A 1 158 ? 8.840 -18.449 22.490 1.00 95.00 158 LYS A CA 1
ATOM 1249 C C . LYS A 1 158 ? 7.339 -18.656 22.679 1.00 95.00 158 LYS A C 1
ATOM 1251 O O . LYS A 1 158 ? 6.698 -17.862 23.355 1.00 95.00 158 LYS A O 1
ATOM 1256 N N . GLY A 1 159 ? 6.801 -19.778 22.202 1.00 94.25 159 GLY A N 1
ATOM 1257 C CA . GLY A 1 159 ? 5.379 -20.082 22.366 1.00 94.25 159 GLY A CA 1
ATOM 1258 C C . GLY A 1 159 ? 4.955 -20.218 23.834 1.00 94.25 159 GLY A C 1
ATOM 1259 O O . GLY A 1 159 ? 3.836 -19.856 24.193 1.00 94.25 159 GLY A O 1
ATOM 1260 N N . LEU A 1 160 ? 5.830 -20.730 24.705 1.00 94.19 160 LEU A N 1
ATOM 1261 C CA . LEU A 1 160 ? 5.596 -20.762 26.152 1.00 94.19 160 LEU A CA 1
ATOM 1262 C C . LEU A 1 160 ? 5.645 -19.368 26.787 1.00 94.19 160 LEU A C 1
ATOM 1264 O O . LEU A 1 160 ? 4.797 -19.063 27.623 1.00 94.19 160 LEU A O 1
ATOM 1268 N N . LEU A 1 161 ? 6.602 -18.531 26.382 1.00 94.88 161 LEU A N 1
ATOM 1269 C CA . LEU A 1 161 ? 6.719 -17.150 26.840 1.00 94.88 161 LEU A CA 1
ATOM 1270 C C . LEU A 1 161 ? 5.455 -16.349 26.503 1.00 94.88 161 LEU A C 1
ATOM 1272 O O . LEU A 1 161 ? 4.857 -15.773 27.409 1.00 94.88 161 LEU A O 1
ATOM 1276 N N . ASP A 1 162 ? 4.990 -16.414 25.253 1.00 94.50 162 ASP A N 1
ATOM 1277 C CA . ASP A 1 162 ? 3.775 -15.725 24.802 1.00 94.50 162 ASP A CA 1
ATOM 1278 C C . ASP A 1 162 ? 2.542 -16.167 25.606 1.00 94.50 162 ASP A C 1
ATOM 1280 O O . ASP A 1 162 ? 1.694 -15.355 25.987 1.00 94.50 162 ASP A O 1
ATOM 1284 N N . ARG A 1 163 ? 2.437 -17.470 25.911 1.00 94.31 163 ARG A N 1
ATOM 1285 C CA . ARG A 1 163 ? 1.366 -17.997 26.770 1.00 94.31 163 ARG A CA 1
ATOM 1286 C C . ARG A 1 163 ? 1.454 -17.441 28.188 1.00 94.31 163 ARG A C 1
ATOM 1288 O O . ARG A 1 163 ? 0.427 -17.040 28.732 1.00 94.31 163 ARG A O 1
ATOM 1295 N N . SER A 1 164 ? 2.643 -17.391 28.780 1.00 94.06 164 SER A N 1
ATOM 1296 C CA . SER A 1 164 ? 2.820 -16.863 30.136 1.00 94.06 164 SER A CA 1
ATOM 1297 C C . SER A 1 164 ? 2.606 -15.361 30.235 1.00 94.06 164 SER A C 1
ATOM 1299 O O . SER A 1 164 ? 2.039 -14.915 31.228 1.00 94.06 164 SER A O 1
ATOM 1301 N N . GLU A 1 165 ? 2.975 -14.583 29.219 1.00 93.81 165 GLU A N 1
ATOM 1302 C CA . GLU A 1 165 ? 2.668 -13.149 29.159 1.00 93.81 165 GLU A CA 1
ATOM 1303 C C . GLU A 1 165 ? 1.154 -12.906 29.121 1.00 93.81 165 GLU A C 1
ATOM 1305 O O . GLU A 1 165 ? 0.627 -12.132 29.928 1.00 93.81 165 GLU A O 1
ATOM 1310 N N . ARG A 1 166 ? 0.425 -13.641 28.268 1.00 94.38 166 ARG A N 1
ATOM 1311 C CA . ARG A 1 166 ? -1.046 -13.578 28.212 1.00 94.38 166 ARG A CA 1
ATOM 1312 C C . ARG A 1 166 ? -1.684 -13.999 29.535 1.00 94.38 166 ARG A C 1
ATOM 1314 O O . ARG A 1 166 ? -2.553 -13.297 30.048 1.00 94.38 166 ARG A O 1
ATOM 1321 N N . LEU A 1 167 ? -1.241 -15.113 30.120 1.00 93.06 167 LEU A N 1
ATOM 1322 C CA . LEU A 1 167 ? -1.764 -15.604 31.399 1.00 93.06 167 LEU A CA 1
ATOM 1323 C C . LEU A 1 167 ? -1.473 -14.644 32.553 1.00 93.06 167 LEU A C 1
ATOM 1325 O O . LEU A 1 167 ? -2.332 -14.459 33.415 1.00 93.06 167 LEU A O 1
ATOM 1329 N N . LEU A 1 168 ? -0.293 -14.021 32.580 1.00 93.88 168 LEU A N 1
ATOM 1330 C CA . LEU A 1 168 ? 0.043 -13.014 33.582 1.00 93.88 168 LEU A CA 1
ATOM 1331 C C . LEU A 1 168 ? -0.855 -11.782 33.440 1.00 93.88 168 LEU A C 1
ATOM 1333 O O . LEU A 1 168 ? -1.330 -11.277 34.456 1.00 93.88 168 LEU A O 1
ATOM 1337 N N . SER A 1 169 ? -1.140 -11.339 32.210 1.00 93.75 169 SER A N 1
ATOM 1338 C CA . SER A 1 169 ? -2.074 -10.232 31.970 1.00 93.75 169 SER A CA 1
ATOM 1339 C C . SER A 1 169 ? -3.481 -10.557 32.472 1.00 93.75 169 SER A C 1
ATOM 1341 O O . SER A 1 169 ? -4.033 -9.814 33.282 1.00 93.75 169 SER A O 1
ATOM 1343 N N . VAL A 1 170 ? -4.022 -11.720 32.090 1.00 94.69 170 VAL A N 1
ATOM 1344 C CA . VAL A 1 170 ? -5.354 -12.171 32.526 1.00 94.69 170 VAL A CA 1
ATOM 1345 C C . VAL A 1 170 ? -5.421 -12.304 34.051 1.00 94.69 170 VAL A C 1
ATOM 1347 O O . VAL A 1 170 ? -6.387 -11.874 34.681 1.00 94.69 170 VAL A O 1
ATOM 1350 N N . LYS A 1 171 ? -4.384 -12.863 34.688 1.00 91.94 171 LYS A N 1
ATOM 1351 C CA . LYS A 1 171 ? -4.328 -12.972 36.153 1.00 91.94 171 LYS A CA 1
ATOM 1352 C C . LYS A 1 171 ? -4.243 -11.596 36.814 1.00 91.94 171 LYS A C 1
ATOM 1354 O O . LYS A 1 171 ? -4.889 -11.394 37.837 1.00 91.94 171 LYS A O 1
ATOM 1359 N N . LYS A 1 172 ? -3.500 -10.643 36.242 1.00 90.19 172 LYS A N 1
ATOM 1360 C CA . LYS A 1 172 ? -3.410 -9.259 36.738 1.00 90.19 172 LYS A CA 1
ATOM 1361 C C . LYS A 1 172 ? -4.763 -8.550 36.684 1.00 90.19 172 LYS A C 1
ATOM 1363 O O . LYS A 1 172 ? -5.128 -7.880 37.645 1.00 90.19 172 LYS A O 1
ATOM 1368 N N . GLU A 1 173 ? -5.528 -8.748 35.616 1.00 90.69 173 GLU A N 1
ATOM 1369 C CA . GLU A 1 173 ? -6.902 -8.245 35.506 1.00 90.69 173 GLU A CA 1
ATOM 1370 C C . GLU A 1 173 ? -7.828 -8.906 36.535 1.00 90.69 173 GLU A C 1
ATOM 1372 O O . GLU A 1 173 ? -8.562 -8.217 37.245 1.00 90.69 173 GLU A O 1
ATOM 1377 N N . ALA A 1 174 ? -7.730 -10.229 36.698 1.00 91.25 174 ALA A N 1
ATOM 1378 C CA . ALA A 1 174 ? -8.519 -10.982 37.672 1.00 91.25 174 ALA A CA 1
ATOM 1379 C C . ALA A 1 174 ? -8.225 -10.602 39.138 1.00 91.25 174 ALA A C 1
ATOM 1381 O O . ALA A 1 174 ? -9.090 -10.791 39.998 1.00 91.25 174 ALA A O 1
ATOM 1382 N N . MET A 1 175 ? -7.033 -10.068 39.434 1.00 87.94 175 MET A N 1
ATOM 1383 C CA . MET A 1 175 ? -6.677 -9.529 40.754 1.00 87.94 175 MET A CA 1
ATOM 1384 C C . MET A 1 175 ? -7.383 -8.194 41.065 1.00 87.94 175 MET A C 1
ATOM 1386 O O . MET A 1 175 ? -7.590 -7.878 42.237 1.00 87.94 175 MET A O 1
ATOM 1390 N N . GLY A 1 176 ? -7.802 -7.428 40.052 1.00 88.38 176 GLY A N 1
ATOM 1391 C CA . GLY A 1 176 ? -8.549 -6.178 40.216 1.00 88.38 176 GLY A CA 1
ATOM 1392 C C . GLY A 1 176 ? -7.744 -5.018 40.826 1.00 88.38 176 GLY A C 1
ATOM 1393 O O . GLY A 1 176 ? -6.518 -4.984 40.778 1.00 88.38 176 GLY A O 1
ATOM 1394 N N . ALA A 1 177 ? -8.448 -4.029 41.393 1.00 84.38 177 ALA A N 1
ATOM 1395 C CA . ALA A 1 177 ? -7.861 -2.791 41.941 1.00 84.38 177 ALA A CA 1
ATOM 1396 C C . ALA A 1 177 ? -7.995 -2.648 43.474 1.00 84.38 177 ALA A C 1
ATOM 1398 O O . ALA A 1 177 ? -7.765 -1.564 44.028 1.00 84.38 177 ALA A O 1
ATOM 1399 N N . GLY A 1 178 ? -8.398 -3.726 44.149 1.00 85.56 178 GLY A N 1
ATOM 1400 C CA . GLY A 1 178 ? -8.641 -3.749 45.588 1.00 85.56 178 GLY A CA 1
ATOM 1401 C C . GLY A 1 178 ? -7.370 -3.691 46.440 1.00 85.56 178 GLY A C 1
ATOM 1402 O O . GLY A 1 178 ? -6.248 -3.565 45.939 1.00 85.56 178 GLY A O 1
ATOM 1403 N N . GLU A 1 179 ? -7.539 -3.759 47.761 1.00 82.56 179 GLU A N 1
ATOM 1404 C CA . GLU A 1 179 ? -6.420 -3.698 48.715 1.00 82.56 179 GLU A CA 1
ATOM 1405 C C . GLU A 1 179 ? -5.448 -4.871 48.518 1.00 82.56 179 GLU A C 1
ATOM 1407 O O . GLU A 1 179 ? -4.233 -4.674 48.599 1.00 82.56 179 GLU A O 1
ATOM 1412 N N . GLY A 1 180 ? -5.956 -6.059 48.166 1.00 83.75 180 GLY A N 1
ATOM 1413 C CA . GLY A 1 180 ? -5.112 -7.227 47.907 1.00 83.75 180 GLY A CA 1
ATOM 1414 C C . GLY A 1 180 ? -4.225 -7.076 46.675 1.00 83.75 180 GLY A C 1
ATOM 1415 O O . GLY A 1 180 ? -3.031 -7.366 46.736 1.00 83.75 180 GLY A O 1
ATOM 1416 N N . ALA A 1 181 ? -4.758 -6.517 45.587 1.00 86.62 181 ALA A N 1
ATOM 1417 C CA . ALA A 1 181 ? -3.976 -6.238 44.384 1.00 86.62 181 ALA A CA 1
ATOM 1418 C C . ALA A 1 181 ? -2.845 -5.231 44.646 1.00 86.62 181 ALA A C 1
ATOM 1420 O O . ALA A 1 181 ? -1.744 -5.367 44.116 1.00 86.62 181 ALA A O 1
ATOM 1421 N N . ARG A 1 182 ? -3.079 -4.233 45.512 1.00 87.38 182 ARG A N 1
ATOM 1422 C CA . ARG A 1 182 ? -2.039 -3.265 45.903 1.00 87.38 182 ARG A CA 1
ATOM 1423 C C . ARG A 1 182 ? -0.913 -3.912 46.700 1.00 87.38 182 ARG A C 1
ATOM 1425 O O . ARG A 1 182 ? 0.230 -3.487 46.545 1.00 87.38 182 ARG A O 1
ATOM 1432 N N . HIS A 1 183 ? -1.224 -4.913 47.525 1.00 88.19 183 HIS A N 1
ATOM 1433 C CA . HIS A 1 183 ? -0.219 -5.640 48.299 1.00 88.19 183 HIS A CA 1
ATOM 1434 C C . HIS A 1 183 ? 0.723 -6.442 47.393 1.00 88.19 183 HIS A C 1
ATOM 1436 O O . HIS A 1 183 ? 1.915 -6.507 47.667 1.00 88.19 183 HIS A O 1
ATOM 1442 N N . VAL A 1 184 ? 0.193 -7.014 46.313 1.00 90.44 184 VAL A N 1
ATOM 1443 C CA . VAL A 1 184 ? 0.902 -7.948 45.420 1.00 90.44 184 VAL A CA 1
ATOM 1444 C C . VAL A 1 184 ? 1.488 -7.268 44.168 1.00 90.44 184 VAL A C 1
ATOM 1446 O O . VAL A 1 184 ? 2.158 -7.880 43.335 1.00 90.44 184 VAL A O 1
ATOM 1449 N N . LYS A 1 185 ? 1.256 -5.961 44.012 1.00 90.25 185 LYS A N 1
ATOM 1450 C CA . LYS A 1 185 ? 1.643 -5.209 42.815 1.00 90.25 185 LYS A CA 1
ATOM 1451 C C . LYS A 1 185 ? 3.135 -5.323 42.486 1.00 90.25 185 LYS A C 1
ATOM 1453 O O . LYS A 1 185 ? 3.482 -5.485 41.322 1.00 90.25 185 LYS A O 1
ATOM 1458 N N . ARG A 1 186 ? 4.011 -5.242 43.494 1.00 92.38 186 ARG A N 1
ATOM 1459 C CA . ARG A 1 186 ? 5.468 -5.286 43.278 1.00 92.38 186 ARG A CA 1
ATOM 1460 C C . ARG A 1 186 ? 5.912 -6.639 42.739 1.00 92.38 186 ARG A C 1
ATOM 1462 O O . ARG A 1 186 ? 6.767 -6.689 41.866 1.00 92.38 186 ARG A O 1
ATOM 1469 N N . GLU A 1 187 ? 5.323 -7.711 43.244 1.00 94.56 187 GLU A N 1
ATOM 1470 C CA . GLU A 1 187 ? 5.601 -9.077 42.831 1.00 94.56 187 GLU A CA 1
ATOM 1471 C C . GLU A 1 187 ? 5.110 -9.326 41.400 1.00 94.56 187 GLU A C 1
ATOM 1473 O O . GLU A 1 187 ? 5.818 -9.938 40.609 1.00 94.56 187 GLU A O 1
ATOM 1478 N N . VAL A 1 188 ? 3.942 -8.799 41.021 1.00 92.62 188 VAL A N 1
ATOM 1479 C CA . VAL A 1 188 ? 3.448 -8.878 39.632 1.00 92.62 188 VAL A CA 1
ATOM 1480 C C . VAL A 1 188 ? 4.331 -8.077 38.672 1.00 92.62 188 VAL A C 1
ATOM 1482 O O . VAL A 1 188 ? 4.617 -8.537 37.563 1.00 92.62 188 VAL A O 1
ATOM 1485 N N . ASP A 1 189 ? 4.786 -6.894 39.088 1.00 92.56 189 ASP A N 1
ATOM 1486 C CA . ASP A 1 189 ? 5.709 -6.078 38.298 1.00 92.56 189 ASP A CA 1
ATOM 1487 C C . ASP A 1 189 ? 7.076 -6.788 38.136 1.00 92.56 189 ASP A C 1
ATOM 1489 O O . ASP A 1 189 ? 7.637 -6.783 37.040 1.00 92.56 189 ASP A O 1
ATOM 1493 N N . ASP A 1 190 ? 7.570 -7.483 39.171 1.00 96.62 190 ASP A N 1
ATOM 1494 C CA . ASP A 1 190 ? 8.777 -8.328 39.101 1.00 96.62 190 ASP A CA 1
ATOM 1495 C C . ASP A 1 190 ? 8.610 -9.504 38.125 1.00 96.62 190 ASP A C 1
ATOM 1497 O O . ASP A 1 190 ? 9.452 -9.710 37.248 1.00 96.62 190 ASP A O 1
ATOM 1501 N N . LEU A 1 191 ? 7.484 -10.226 38.196 1.00 95.19 191 LEU A N 1
ATOM 1502 C CA . LEU A 1 191 ? 7.157 -11.300 37.249 1.00 95.19 191 LEU A CA 1
ATOM 1503 C C . LEU A 1 191 ? 7.109 -10.793 35.800 1.00 95.19 191 LEU A C 1
ATOM 1505 O O . LEU A 1 191 ? 7.616 -11.452 34.892 1.00 95.19 191 LEU A O 1
ATOM 1509 N N . THR A 1 192 ? 6.556 -9.598 35.584 1.00 94.50 192 THR A N 1
ATOM 1510 C CA . THR A 1 192 ? 6.528 -8.956 34.261 1.00 94.50 192 THR A CA 1
ATOM 1511 C C . THR A 1 192 ? 7.947 -8.628 33.781 1.00 94.50 192 THR A C 1
ATOM 1513 O O . THR A 1 192 ? 8.300 -8.914 32.636 1.00 94.50 192 THR A O 1
ATOM 1516 N N . GLY A 1 193 ? 8.796 -8.078 34.656 1.00 95.94 193 GLY A N 1
ATOM 1517 C CA . GLY A 1 193 ? 10.198 -7.780 34.344 1.00 95.94 193 GLY A CA 1
ATOM 1518 C C . GLY A 1 193 ? 11.019 -9.028 33.996 1.00 95.94 193 GLY A C 1
ATOM 1519 O O . GLY A 1 193 ? 11.848 -8.994 33.080 1.00 95.94 193 GLY A O 1
ATOM 1520 N N . ARG A 1 194 ? 10.749 -10.146 34.675 1.00 96.62 194 ARG A N 1
ATOM 1521 C CA . ARG A 1 194 ? 11.359 -11.456 34.406 1.00 96.62 194 ARG A CA 1
ATOM 1522 C C . ARG A 1 194 ? 10.969 -12.016 33.037 1.00 96.62 194 ARG A C 1
ATOM 1524 O O . ARG A 1 194 ? 11.853 -12.417 32.280 1.00 96.62 194 ARG A O 1
ATOM 1531 N N . LEU A 1 195 ? 9.689 -11.953 32.656 1.00 95.38 195 LEU A N 1
ATOM 1532 C CA . LEU A 1 195 ? 9.244 -12.344 31.306 1.00 95.38 195 LEU A CA 1
ATOM 1533 C C . LEU A 1 195 ? 9.897 -11.476 30.218 1.00 95.38 195 LEU A C 1
ATOM 1535 O O . LEU A 1 195 ? 10.436 -12.002 29.246 1.00 95.38 195 LEU A O 1
ATOM 1539 N N . GLN A 1 196 ? 9.996 -10.162 30.427 1.00 95.19 196 GLN A N 1
ATOM 1540 C CA . GLN A 1 196 ? 10.713 -9.279 29.497 1.00 95.19 196 GLN A CA 1
ATOM 1541 C C . GLN A 1 196 ? 12.207 -9.629 29.369 1.00 95.19 196 GLN A C 1
ATOM 1543 O O . GLN A 1 196 ? 12.798 -9.521 28.289 1.00 95.19 196 GLN A O 1
ATOM 1548 N N . GLN A 1 197 ? 12.860 -10.043 30.459 1.00 95.56 197 GLN A N 1
ATOM 1549 C CA . GLN A 1 197 ? 14.245 -10.519 30.411 1.00 95.56 197 GLN A CA 1
ATOM 1550 C C . GLN A 1 197 ? 14.372 -11.841 29.641 1.00 95.56 197 GLN A C 1
ATOM 1552 O O . GLN A 1 197 ? 15.334 -12.009 28.879 1.00 95.56 197 GLN A O 1
ATOM 1557 N N . SER A 1 198 ? 13.406 -12.744 29.799 1.00 95.19 198 SER A N 1
ATOM 1558 C CA . SER A 1 198 ? 13.281 -13.970 29.008 1.00 95.19 198 SER A CA 1
ATOM 1559 C C . SER A 1 198 ? 13.113 -13.670 27.521 1.00 95.19 198 SER A C 1
ATOM 1561 O O . SER A 1 198 ? 13.875 -14.205 26.715 1.00 95.19 198 SER A O 1
ATOM 1563 N N . HIS A 1 199 ? 12.242 -12.724 27.158 1.00 95.50 199 HIS A N 1
ATOM 1564 C CA . HIS A 1 199 ? 12.063 -12.265 25.778 1.00 95.50 199 HIS A CA 1
ATOM 1565 C C . HIS A 1 199 ? 13.385 -11.792 25.157 1.00 95.50 199 HIS A C 1
ATOM 1567 O O . HIS A 1 199 ? 13.832 -12.315 24.134 1.00 95.50 199 HIS A O 1
ATOM 1573 N N . ARG A 1 200 ? 14.090 -10.863 25.825 1.00 96.19 200 ARG A N 1
ATOM 1574 C CA . ARG A 1 200 ? 15.409 -10.368 25.374 1.00 96.19 200 ARG A CA 1
ATOM 1575 C C . ARG A 1 200 ? 16.458 -11.476 25.263 1.00 96.19 200 ARG A C 1
ATOM 1577 O O . ARG A 1 200 ? 17.417 -11.367 24.501 1.00 96.19 200 ARG A O 1
ATOM 1584 N N . SER A 1 201 ? 16.336 -12.527 26.064 1.00 95.56 201 SER A N 1
ATOM 1585 C CA . SER A 1 201 ? 17.251 -13.666 26.022 1.00 95.56 201 SER A CA 1
ATOM 1586 C C . SER A 1 201 ? 16.964 -14.575 24.828 1.00 95.56 201 SER A C 1
ATOM 1588 O O . SER A 1 201 ? 17.907 -14.938 24.128 1.00 95.56 201 SER A O 1
ATOM 1590 N N . LEU A 1 202 ? 15.693 -14.865 24.535 1.00 95.50 202 LEU A N 1
ATOM 1591 C CA . LEU A 1 202 ? 15.287 -15.617 23.343 1.00 95.50 202 LEU A CA 1
ATOM 1592 C C . LEU A 1 202 ? 15.586 -14.864 22.043 1.00 95.50 202 LEU A C 1
ATOM 1594 O O . LEU A 1 202 ? 15.990 -15.485 21.060 1.00 95.50 202 LEU A O 1
ATOM 1598 N N . GLN A 1 203 ? 15.455 -13.535 22.037 1.00 96.38 203 GLN A N 1
ATOM 1599 C CA . GLN A 1 203 ? 15.843 -12.709 20.892 1.00 96.38 203 GLN A CA 1
ATOM 1600 C C . GLN A 1 203 ? 17.337 -12.869 20.571 1.00 96.38 203 GLN A C 1
ATOM 1602 O O . GLN A 1 203 ? 17.683 -13.249 19.457 1.00 96.38 203 GLN A O 1
ATOM 1607 N N . ARG A 1 204 ? 18.217 -12.717 21.572 1.00 95.94 204 ARG A N 1
ATOM 1608 C CA . ARG A 1 204 ? 19.664 -12.961 21.409 1.00 95.94 204 ARG A CA 1
ATOM 1609 C C . ARG A 1 204 ? 19.973 -14.391 20.955 1.00 95.94 204 ARG A C 1
ATOM 1611 O O . ARG A 1 204 ? 20.876 -14.609 20.149 1.00 95.94 204 ARG A O 1
ATOM 1618 N N . CYS A 1 205 ? 19.229 -15.379 21.453 1.00 94.69 205 CYS A N 1
ATOM 1619 C CA . CYS A 1 205 ? 19.381 -16.760 20.989 1.00 94.69 205 CYS A CA 1
ATOM 1620 C C . CYS A 1 205 ? 18.973 -16.913 19.515 1.00 94.69 205 CYS A C 1
ATOM 1622 O O . CYS A 1 205 ? 19.616 -17.650 18.781 1.00 94.69 205 CYS A O 1
ATOM 1624 N N . THR A 1 206 ? 17.955 -16.181 19.058 1.00 95.62 206 THR A N 1
ATOM 1625 C CA . THR A 1 206 ? 17.520 -16.201 17.652 1.00 95.62 206 THR A CA 1
ATOM 1626 C C . THR A 1 206 ? 18.617 -15.649 16.743 1.00 95.62 206 THR A C 1
ATOM 1628 O O . THR A 1 206 ? 19.023 -16.325 15.806 1.00 95.62 206 THR A O 1
ATOM 1631 N N . GLU A 1 207 ? 19.159 -14.474 17.072 1.00 94.75 207 GLU A N 1
ATOM 1632 C CA . GLU A 1 207 ? 20.233 -13.823 16.304 1.00 94.75 207 GLU A CA 1
ATOM 1633 C C . GLU A 1 207 ? 21.477 -14.723 16.207 1.00 94.75 207 GLU A C 1
ATOM 1635 O O . GLU A 1 207 ? 21.995 -14.993 15.123 1.00 94.75 207 GLU A O 1
ATOM 1640 N N . THR A 1 208 ? 21.920 -15.285 17.336 1.00 94.38 208 THR A N 1
ATOM 1641 C CA . THR A 1 208 ? 23.069 -16.209 17.356 1.00 94.38 208 THR A CA 1
ATOM 1642 C C . THR A 1 208 ? 22.802 -17.503 16.576 1.00 94.38 208 THR A C 1
ATOM 1644 O O . THR A 1 208 ? 23.702 -18.036 15.915 1.00 94.38 208 THR A O 1
ATOM 1647 N N . LEU A 1 209 ? 21.569 -18.009 16.595 1.00 93.62 209 LEU A N 1
ATOM 1648 C CA . LEU A 1 209 ? 21.173 -19.181 15.821 1.00 93.62 209 LEU A CA 1
ATOM 1649 C C . LEU A 1 209 ? 21.148 -18.894 14.306 1.00 93.62 209 LEU A C 1
ATOM 1651 O O . LEU A 1 209 ? 21.563 -19.729 13.504 1.00 93.62 209 LEU A O 1
ATOM 1655 N N . GLU A 1 210 ? 20.737 -17.699 13.891 1.00 93.62 210 GLU A N 1
ATOM 1656 C CA . GLU A 1 210 ? 20.781 -17.275 12.488 1.00 93.62 210 GLU A CA 1
ATOM 1657 C C . GLU A 1 210 ? 22.216 -17.100 11.981 1.00 93.62 210 GLU A C 1
ATOM 1659 O O . GLU A 1 210 ? 22.558 -17.564 10.890 1.00 93.62 210 GLU A O 1
ATOM 1664 N N . GLU A 1 211 ? 23.099 -16.512 12.788 1.00 92.56 211 GLU A N 1
ATOM 1665 C CA . GLU A 1 211 ? 24.519 -16.387 12.450 1.00 92.56 211 GLU A CA 1
ATOM 1666 C C . GLU A 1 211 ? 25.197 -17.755 12.283 1.00 92.56 211 GLU A C 1
ATOM 1668 O O . GLU A 1 211 ? 26.003 -17.965 11.366 1.00 92.56 211 GLU A O 1
ATOM 1673 N N . THR A 1 212 ? 24.884 -18.707 13.166 1.00 91.69 212 THR A N 1
ATOM 1674 C CA . THR A 1 212 ? 25.404 -20.083 13.102 1.00 91.69 212 THR A CA 1
ATOM 1675 C C . THR A 1 212 ? 24.834 -20.845 11.911 1.00 91.69 212 THR A C 1
ATOM 1677 O O . THR A 1 212 ? 25.606 -21.464 11.173 1.00 91.69 212 THR A O 1
ATOM 1680 N N . ARG A 1 213 ? 23.534 -20.696 11.623 1.00 92.62 213 ARG A N 1
ATOM 1681 C CA . ARG A 1 213 ? 22.907 -21.194 10.389 1.00 92.62 213 ARG A CA 1
ATOM 1682 C C . ARG A 1 213 ? 23.607 -20.647 9.150 1.00 92.62 213 ARG A C 1
ATOM 1684 O O . ARG A 1 213 ? 23.964 -21.409 8.255 1.00 92.62 213 ARG A O 1
ATOM 1691 N N . GLY A 1 214 ? 23.853 -19.338 9.112 1.00 91.44 214 GLY A N 1
ATOM 1692 C CA . GLY A 1 214 ? 24.548 -18.675 8.014 1.00 91.44 214 GLY A CA 1
ATOM 1693 C C . GLY A 1 214 ? 25.969 -19.206 7.817 1.00 91.44 214 GLY A C 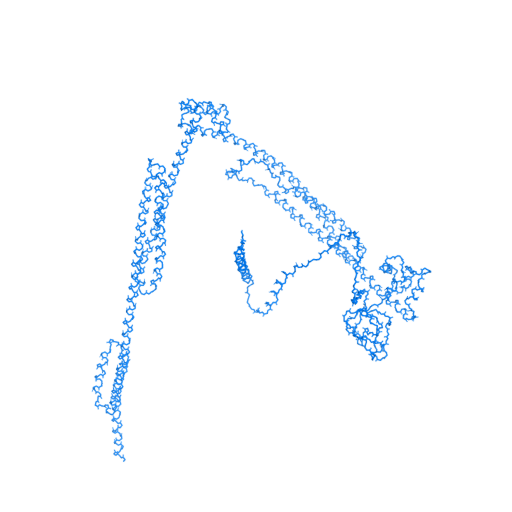1
ATOM 1694 O O . GLY A 1 214 ? 26.397 -19.406 6.680 1.00 91.44 214 GLY A O 1
ATOM 1695 N N . ARG A 1 215 ? 26.701 -19.490 8.904 1.00 89.44 215 ARG A N 1
ATOM 1696 C CA . ARG A 1 215 ? 28.017 -20.149 8.835 1.00 89.44 215 ARG A CA 1
ATOM 1697 C C . ARG A 1 215 ? 27.922 -21.559 8.251 1.00 89.44 215 ARG A C 1
ATOM 1699 O O . ARG A 1 215 ? 28.680 -21.860 7.331 1.00 89.44 215 ARG A O 1
ATOM 1706 N N . GLY A 1 216 ? 26.985 -22.378 8.732 1.00 89.69 216 GLY A N 1
ATOM 1707 C CA . GLY A 1 216 ? 26.750 -23.731 8.217 1.00 89.69 216 GLY A CA 1
ATOM 1708 C C . GLY A 1 216 ? 26.421 -23.737 6.722 1.00 89.69 216 GLY A C 1
ATOM 1709 O O . GLY A 1 216 ? 27.064 -24.447 5.954 1.00 89.69 216 GLY A O 1
ATOM 1710 N N . LEU A 1 217 ? 25.506 -22.865 6.282 1.00 89.75 217 LEU A N 1
ATOM 1711 C CA . LEU A 1 217 ? 25.129 -22.731 4.870 1.00 89.75 217 LEU A CA 1
ATOM 1712 C C . LEU A 1 217 ? 26.292 -22.263 3.987 1.00 89.75 217 LEU A C 1
ATOM 1714 O O . LEU A 1 217 ? 26.490 -22.809 2.905 1.00 89.75 217 LEU A O 1
ATOM 1718 N N . ARG A 1 218 ? 27.091 -21.285 4.438 1.00 90.06 218 ARG A N 1
ATOM 1719 C CA . ARG A 1 218 ? 28.278 -20.837 3.688 1.00 90.06 218 ARG A CA 1
ATOM 1720 C C . ARG A 1 218 ? 29.313 -21.950 3.545 1.00 90.06 218 ARG A C 1
ATOM 1722 O O . ARG A 1 218 ? 29.877 -22.098 2.467 1.00 90.06 218 ARG A O 1
ATOM 1729 N N . ARG A 1 219 ? 29.536 -22.747 4.596 1.00 87.94 219 ARG A N 1
ATOM 1730 C CA . ARG A 1 219 ? 30.429 -23.917 4.536 1.00 87.94 219 ARG A CA 1
ATOM 1731 C C . ARG A 1 219 ? 29.882 -25.002 3.604 1.00 87.94 219 ARG A C 1
ATOM 1733 O O . ARG A 1 219 ? 30.640 -25.515 2.792 1.00 87.94 219 ARG A O 1
ATOM 1740 N N . ALA A 1 220 ? 28.581 -25.295 3.660 1.00 88.69 220 ALA A N 1
ATOM 1741 C CA . ALA A 1 220 ? 27.930 -26.240 2.747 1.00 88.69 220 ALA A CA 1
ATOM 1742 C C . ALA A 1 220 ? 28.074 -25.802 1.280 1.00 88.69 220 ALA A C 1
ATOM 1744 O O . ALA A 1 220 ? 28.429 -26.600 0.416 1.00 88.69 220 ALA A O 1
ATOM 1745 N N . ALA A 1 221 ? 27.834 -24.516 1.008 1.00 88.56 221 ALA A N 1
ATOM 1746 C CA . ALA A 1 221 ? 27.958 -23.945 -0.326 1.00 88.56 221 ALA A CA 1
ATOM 1747 C C . ALA A 1 221 ? 29.407 -23.960 -0.828 1.00 88.56 221 ALA A C 1
ATOM 1749 O O . ALA A 1 221 ? 29.628 -24.318 -1.980 1.00 88.56 221 ALA A O 1
ATOM 1750 N N . ALA A 1 222 ? 30.381 -23.620 0.023 1.00 86.12 222 ALA A N 1
ATOM 1751 C CA . ALA A 1 222 ? 31.800 -23.700 -0.321 1.00 86.12 222 ALA A CA 1
ATOM 1752 C C . ALA A 1 222 ? 32.216 -25.140 -0.654 1.00 86.12 222 ALA A C 1
ATOM 1754 O O . ALA A 1 222 ? 32.814 -25.370 -1.696 1.00 86.12 222 ALA A O 1
ATOM 1755 N N . LEU A 1 223 ? 31.802 -26.119 0.157 1.00 86.12 223 LEU A N 1
ATOM 1756 C CA . LEU A 1 223 ? 32.105 -27.531 -0.079 1.00 86.12 223 LEU A CA 1
ATOM 1757 C C . LEU A 1 223 ? 31.478 -28.048 -1.382 1.00 86.12 223 LEU A C 1
ATOM 1759 O O . LEU A 1 223 ? 32.128 -28.768 -2.134 1.00 86.12 223 LEU A O 1
ATOM 1763 N N . LYS A 1 224 ? 30.240 -27.643 -1.690 1.00 86.81 224 LYS A N 1
ATOM 1764 C CA . LYS A 1 224 ? 29.602 -27.957 -2.974 1.00 86.81 224 LYS A CA 1
ATOM 1765 C C . LYS A 1 224 ? 30.330 -27.296 -4.147 1.00 86.81 224 LYS A C 1
ATOM 1767 O O . LYS A 1 224 ? 30.557 -27.946 -5.158 1.00 86.81 224 LYS A O 1
ATOM 1772 N N . GLN A 1 225 ? 30.734 -26.033 -4.008 1.00 83.19 225 GLN A N 1
ATOM 1773 C CA . GLN A 1 225 ? 31.519 -25.342 -5.034 1.00 83.19 225 GLN A CA 1
ATOM 1774 C C . GLN A 1 225 ? 32.872 -26.019 -5.263 1.00 83.19 225 GLN A C 1
ATOM 1776 O O . GLN A 1 225 ? 33.245 -26.210 -6.415 1.00 83.19 225 GLN A O 1
ATOM 1781 N N . ASP A 1 226 ? 33.565 -26.444 -4.207 1.00 81.69 226 ASP A N 1
ATOM 1782 C CA . ASP A 1 226 ? 34.823 -27.187 -4.311 1.00 81.69 226 ASP A CA 1
ATOM 1783 C C . ASP A 1 226 ? 34.621 -28.545 -5.006 1.00 81.69 226 ASP A C 1
ATOM 1785 O O . ASP A 1 226 ? 35.440 -28.939 -5.838 1.00 81.69 226 ASP A O 1
ATOM 1789 N N . GLN A 1 227 ? 33.511 -29.241 -4.727 1.00 84.44 227 GLN A N 1
ATOM 1790 C CA . GLN A 1 227 ? 33.126 -30.472 -5.428 1.00 84.44 227 GLN A CA 1
ATOM 1791 C C . GLN A 1 227 ? 32.830 -30.222 -6.909 1.00 84.44 227 GLN A C 1
ATOM 1793 O O . GLN A 1 227 ? 33.341 -30.950 -7.760 1.00 84.44 227 GLN A O 1
ATOM 1798 N N . ASP A 1 228 ? 32.060 -29.181 -7.227 1.00 83.44 228 ASP A N 1
ATOM 1799 C CA . ASP A 1 228 ? 31.750 -28.783 -8.601 1.00 83.44 228 ASP A CA 1
ATOM 1800 C C . ASP A 1 228 ? 33.031 -28.380 -9.351 1.00 83.44 228 ASP A C 1
ATOM 1802 O O . ASP A 1 228 ? 33.209 -28.718 -10.522 1.00 83.44 228 ASP A O 1
ATOM 1806 N N . TRP A 1 229 ? 33.962 -27.694 -8.681 1.00 81.38 229 TRP A N 1
ATOM 1807 C CA . TRP A 1 229 ? 35.266 -27.337 -9.242 1.00 81.38 229 TRP A CA 1
ATOM 1808 C C . TRP A 1 229 ? 36.143 -28.561 -9.461 1.00 81.38 229 TRP A C 1
ATOM 1810 O O . TRP A 1 229 ? 36.793 -28.642 -10.499 1.00 81.38 229 TRP A O 1
ATOM 1820 N N . MET A 1 230 ? 36.152 -29.522 -8.537 1.00 79.31 230 MET A N 1
ATOM 1821 C CA . MET A 1 230 ? 36.880 -30.779 -8.712 1.00 79.31 230 MET A CA 1
ATOM 1822 C C . MET A 1 230 ? 36.278 -31.620 -9.841 1.00 79.31 230 MET A C 1
ATOM 1824 O O . MET A 1 230 ? 37.024 -32.207 -10.621 1.00 79.31 230 MET A O 1
ATOM 1828 N N . ALA A 1 231 ? 34.952 -31.658 -9.969 1.00 84.06 231 ALA A N 1
ATOM 1829 C CA . ALA A 1 231 ? 34.272 -32.339 -11.065 1.00 84.06 231 ALA A CA 1
ATOM 1830 C C . ALA A 1 231 ? 34.569 -31.673 -12.416 1.00 84.06 231 ALA A C 1
ATOM 1832 O O . ALA A 1 231 ? 34.863 -32.368 -13.386 1.00 84.06 231 ALA A O 1
ATOM 1833 N N . ALA A 1 232 ? 34.554 -30.337 -12.474 1.00 79.69 232 ALA A N 1
ATOM 1834 C CA . ALA A 1 232 ? 34.943 -29.591 -13.666 1.00 79.69 232 ALA A CA 1
ATOM 1835 C C . ALA A 1 232 ? 36.414 -29.842 -14.021 1.00 79.69 232 ALA A C 1
ATOM 1837 O O . ALA A 1 232 ? 36.710 -30.169 -15.162 1.00 79.69 232 ALA A O 1
ATOM 1838 N N . PHE A 1 233 ? 37.326 -29.765 -13.049 1.00 80.75 233 PHE A N 1
ATOM 1839 C CA . PHE A 1 233 ? 38.744 -30.051 -13.264 1.00 80.75 233 PHE A CA 1
ATOM 1840 C C . PHE A 1 233 ? 38.949 -31.457 -13.850 1.00 80.75 233 PHE A C 1
ATOM 1842 O O . PHE A 1 233 ? 39.522 -31.580 -14.924 1.00 80.75 233 PHE A O 1
ATOM 1849 N N . LYS A 1 234 ? 38.365 -32.493 -13.230 1.00 82.94 234 LYS A N 1
ATOM 1850 C CA . LYS A 1 234 ? 38.435 -33.887 -13.712 1.00 82.94 234 LYS A CA 1
ATOM 1851 C C . LYS A 1 234 ? 37.793 -34.113 -15.079 1.00 82.94 234 LYS A C 1
ATOM 1853 O O . LYS A 1 234 ? 38.156 -35.039 -15.782 1.00 82.94 234 LYS A O 1
ATOM 1858 N N . ARG A 1 235 ? 36.794 -33.312 -15.452 1.00 84.19 235 ARG A N 1
ATOM 1859 C CA . ARG A 1 235 ? 36.156 -33.414 -16.771 1.00 84.19 235 ARG A CA 1
ATOM 1860 C C . ARG A 1 235 ? 37.065 -32.906 -17.892 1.00 84.19 235 ARG A C 1
ATOM 1862 O O . ARG A 1 235 ? 36.894 -33.320 -19.036 1.00 84.19 235 ARG A O 1
ATOM 1869 N N . HIS A 1 236 ? 37.957 -31.975 -17.570 1.00 77.94 236 HIS A N 1
ATOM 1870 C CA . HIS A 1 236 ? 38.827 -31.304 -18.531 1.00 77.94 236 HIS A CA 1
ATOM 1871 C C . HIS A 1 236 ? 40.275 -31.807 -18.513 1.00 77.94 236 HIS A C 1
ATOM 1873 O O . HIS A 1 236 ? 40.992 -31.497 -19.453 1.00 77.94 236 HIS A O 1
ATOM 1879 N N . ASP A 1 237 ? 40.664 -32.562 -17.488 1.00 81.06 237 ASP A N 1
ATOM 1880 C CA . ASP A 1 237 ? 41.902 -33.344 -17.381 1.00 81.06 237 ASP A CA 1
ATOM 1881 C C . ASP A 1 237 ? 41.688 -34.683 -18.115 1.00 81.06 237 ASP A C 1
ATOM 1883 O O . ASP A 1 237 ? 41.133 -35.627 -17.557 1.00 81.06 237 ASP A O 1
ATOM 1887 N N . VAL A 1 238 ? 41.965 -34.717 -19.425 1.00 76.19 238 VAL A N 1
ATOM 1888 C CA . VAL A 1 238 ? 41.656 -35.870 -20.296 1.00 76.19 238 VAL A CA 1
ATOM 1889 C C . VAL A 1 238 ? 42.754 -36.933 -20.223 1.00 76.19 238 VAL A C 1
ATOM 1891 O O . VAL A 1 238 ? 42.502 -38.102 -20.531 1.00 76.19 238 VAL A O 1
ATOM 1894 N N . ASP A 1 239 ? 43.966 -36.541 -19.836 1.00 77.44 239 ASP A N 1
ATOM 1895 C CA . ASP A 1 239 ? 45.115 -37.425 -19.657 1.00 77.44 239 ASP A CA 1
ATOM 1896 C C . ASP A 1 239 ? 45.307 -37.920 -18.209 1.00 77.44 239 ASP A C 1
ATOM 1898 O O . ASP A 1 239 ? 46.187 -38.758 -17.979 1.00 77.44 239 ASP A O 1
ATOM 1902 N N . ASP A 1 240 ? 44.430 -37.512 -17.279 1.00 73.00 240 ASP A N 1
ATOM 1903 C CA . ASP A 1 240 ? 44.411 -37.893 -15.855 1.00 73.00 240 ASP A CA 1
ATOM 1904 C C . ASP A 1 240 ? 45.767 -37.628 -15.159 1.00 73.00 240 ASP A C 1
ATOM 1906 O O . ASP A 1 240 ? 46.153 -38.318 -14.202 1.00 73.00 240 ASP A O 1
ATOM 1910 N N . ASP A 1 241 ? 46.526 -36.638 -15.638 1.00 78.56 241 ASP A N 1
ATOM 1911 C CA . ASP A 1 241 ? 47.870 -36.334 -15.138 1.00 78.56 241 ASP A CA 1
ATOM 1912 C C . ASP A 1 241 ? 47.853 -35.366 -13.931 1.00 78.56 241 ASP A C 1
ATOM 1914 O O . ASP A 1 241 ? 48.873 -35.155 -13.254 1.00 78.56 241 ASP A O 1
ATOM 1918 N N . GLY A 1 242 ? 46.671 -34.826 -13.603 1.00 72.19 242 GLY A N 1
ATOM 1919 C CA . GLY A 1 242 ? 46.451 -33.875 -12.520 1.00 72.19 242 GLY A CA 1
ATOM 1920 C C . GLY A 1 242 ? 46.851 -32.435 -12.862 1.00 72.19 242 GLY A C 1
ATOM 1921 O O . GLY A 1 242 ? 46.971 -31.607 -11.942 1.00 72.19 242 GLY A O 1
ATOM 1922 N N . GLN A 1 243 ? 47.085 -32.120 -14.140 1.00 80.38 243 GLN A N 1
ATOM 1923 C CA . GLN A 1 243 ? 47.518 -30.827 -14.666 1.00 80.38 243 GLN A CA 1
ATOM 1924 C C . GLN A 1 243 ? 46.809 -30.493 -15.986 1.00 80.38 243 GLN A C 1
ATOM 1926 O O . GLN A 1 243 ? 46.920 -31.185 -16.978 1.00 80.38 243 GLN A O 1
ATOM 1931 N N . LEU A 1 244 ? 46.162 -29.330 -16.060 1.00 78.50 244 LEU A N 1
ATOM 1932 C CA . LEU A 1 244 ? 45.527 -28.924 -17.320 1.00 78.50 244 LEU A CA 1
ATOM 1933 C C . LEU A 1 244 ? 46.567 -28.420 -18.332 1.00 78.50 244 LEU A C 1
ATOM 1935 O O . LEU A 1 244 ? 47.258 -27.418 -18.089 1.00 78.50 244 LEU A O 1
ATOM 1939 N N . SER A 1 245 ? 46.624 -29.069 -19.492 1.00 80.38 245 SER A N 1
ATOM 1940 C CA . SER A 1 245 ? 47.428 -28.667 -20.647 1.00 80.38 245 SER A CA 1
ATOM 1941 C C . SER A 1 245 ? 46.849 -27.431 -21.360 1.00 80.38 245 SER A C 1
ATOM 1943 O O . SER A 1 245 ? 45.692 -27.044 -21.177 1.00 80.38 245 SER A O 1
ATOM 1945 N N . SER A 1 246 ? 47.636 -26.776 -22.224 1.00 75.62 246 SER A N 1
ATOM 1946 C CA . SER A 1 246 ? 47.180 -25.581 -22.960 1.00 75.62 246 SER A CA 1
ATOM 1947 C C . SER A 1 246 ? 45.953 -25.845 -23.844 1.00 75.62 246 SER A C 1
ATOM 1949 O O . SER A 1 246 ? 45.080 -24.983 -23.942 1.00 75.62 246 SER A O 1
ATOM 1951 N N . ALA A 1 247 ? 45.856 -27.037 -24.440 1.00 77.56 247 ALA A N 1
ATOM 1952 C CA . ALA A 1 247 ? 44.722 -27.451 -25.265 1.00 77.56 247 ALA A CA 1
ATOM 1953 C C . ALA A 1 247 ? 43.449 -27.690 -24.430 1.00 77.56 247 ALA A C 1
ATOM 1955 O O . ALA A 1 247 ? 42.344 -27.367 -24.869 1.00 77.56 247 ALA A O 1
ATOM 1956 N N . GLU A 1 248 ? 43.594 -28.192 -23.204 1.00 79.94 248 GLU A N 1
ATOM 1957 C CA . GLU A 1 248 ? 42.479 -28.410 -22.276 1.00 79.94 248 GLU A CA 1
ATOM 1958 C C . GLU A 1 248 ? 41.985 -27.103 -21.659 1.00 79.94 248 GLU A C 1
ATOM 1960 O O . GLU A 1 248 ? 40.780 -26.902 -21.506 1.00 79.94 248 GLU A O 1
ATOM 1965 N N . VAL A 1 249 ? 42.888 -26.154 -21.395 1.00 78.81 249 VAL A N 1
ATOM 1966 C CA . VAL A 1 249 ? 42.524 -24.789 -20.988 1.00 78.81 249 VAL A CA 1
ATOM 1967 C C . VAL A 1 249 ? 41.751 -24.061 -22.096 1.00 78.81 249 VAL A C 1
ATOM 1969 O O . VAL A 1 249 ? 40.783 -23.354 -21.804 1.00 78.81 249 VAL A O 1
ATOM 1972 N N . GLU A 1 250 ? 42.123 -24.248 -23.366 1.00 78.19 250 GLU A N 1
ATOM 1973 C CA . GLU A 1 250 ? 41.337 -23.747 -24.503 1.00 78.19 250 GLU A CA 1
ATOM 1974 C C . GLU A 1 250 ? 39.961 -24.416 -24.599 1.00 78.19 250 GLU A C 1
ATOM 1976 O O . GLU A 1 250 ? 38.964 -23.734 -24.844 1.00 78.19 250 GLU A O 1
ATOM 1981 N N . ALA A 1 251 ? 39.881 -25.736 -24.399 1.00 79.94 251 ALA A N 1
ATOM 1982 C CA . ALA A 1 251 ? 38.616 -26.469 -24.396 1.00 79.94 251 ALA A CA 1
ATOM 1983 C C . ALA A 1 251 ? 37.693 -26.004 -23.257 1.00 79.94 251 ALA A C 1
ATOM 1985 O O . ALA A 1 251 ? 36.511 -25.748 -23.493 1.00 79.94 251 ALA A O 1
ATOM 1986 N N . TYR A 1 252 ? 38.245 -25.797 -22.059 1.00 79.44 252 TYR A N 1
ATOM 1987 C CA . TYR A 1 252 ? 37.541 -25.226 -20.913 1.00 79.44 252 TYR A CA 1
ATOM 1988 C C . TYR A 1 252 ? 37.029 -23.811 -21.203 1.00 79.44 252 TYR A C 1
ATOM 1990 O O . TYR A 1 252 ? 35.879 -23.485 -20.906 1.00 79.44 252 TYR A O 1
ATOM 1998 N N . ALA A 1 253 ? 37.850 -22.950 -21.807 1.00 79.56 253 ALA A N 1
ATOM 1999 C CA . ALA A 1 253 ? 37.431 -21.594 -22.151 1.00 79.56 253 ALA A CA 1
ATOM 2000 C C . ALA A 1 253 ? 36.315 -21.577 -23.207 1.00 79.56 253 ALA A C 1
ATOM 2002 O O . ALA A 1 253 ? 35.354 -20.818 -23.067 1.00 79.56 253 ALA A O 1
ATOM 2003 N N . ARG A 1 254 ? 36.393 -22.475 -24.198 1.00 80.81 254 ARG A N 1
ATOM 2004 C CA . ARG A 1 254 ? 35.373 -22.645 -25.238 1.00 80.81 254 ARG A CA 1
ATOM 2005 C C . ARG A 1 254 ? 34.047 -23.149 -24.665 1.00 80.81 254 ARG A C 1
ATOM 2007 O O . ARG A 1 254 ? 33.005 -22.605 -25.014 1.00 80.81 254 ARG A O 1
ATOM 2014 N N . GLU A 1 255 ? 34.074 -24.111 -23.739 1.00 77.88 255 GLU A N 1
ATOM 2015 C CA . GLU A 1 255 ? 32.868 -24.571 -23.029 1.00 77.88 255 GLU A CA 1
ATOM 2016 C C . GLU A 1 255 ? 32.229 -23.451 -22.187 1.00 77.88 255 GLU A C 1
ATOM 2018 O O . GLU A 1 255 ? 31.008 -23.356 -22.095 1.00 77.88 255 GLU A O 1
ATOM 2023 N N . ASN A 1 256 ? 33.036 -22.533 -21.648 1.00 73.19 256 ASN A N 1
ATOM 2024 C CA . ASN A 1 256 ? 32.555 -21.366 -20.901 1.00 73.19 256 ASN A CA 1
ATOM 2025 C C . ASN A 1 256 ? 32.170 -20.159 -21.789 1.00 73.19 256 ASN A C 1
ATOM 2027 O O . ASN A 1 256 ? 31.863 -19.079 -21.262 1.00 73.19 256 ASN A O 1
ATOM 2031 N N . GLY A 1 257 ? 32.143 -20.333 -23.116 1.00 71.62 257 GLY A N 1
ATOM 2032 C CA . GLY A 1 257 ? 31.691 -19.331 -24.086 1.00 71.62 257 GLY A CA 1
ATOM 2033 C C . GLY A 1 257 ? 32.720 -18.247 -24.416 1.00 71.62 257 GLY A C 1
ATOM 2034 O O . GLY A 1 257 ? 32.330 -17.146 -24.794 1.00 71.62 257 GLY A O 1
ATOM 2035 N N . VAL A 1 258 ? 34.017 -18.523 -24.243 1.00 71.62 258 VAL A N 1
ATOM 2036 C CA . VAL A 1 258 ? 35.108 -17.582 -24.539 1.00 71.62 258 VAL A CA 1
ATOM 2037 C C . VAL A 1 258 ? 36.062 -18.181 -25.558 1.00 71.62 258 VAL A C 1
ATOM 2039 O O . VAL A 1 258 ? 36.729 -19.180 -25.294 1.00 71.62 258 VAL A O 1
ATOM 2042 N N . GLU A 1 259 ? 36.213 -17.511 -26.694 1.00 72.19 259 GLU A N 1
ATOM 2043 C CA . GLU A 1 259 ? 37.323 -17.770 -27.606 1.00 72.19 259 GLU A CA 1
ATOM 2044 C C . GLU A 1 259 ? 38.544 -16.974 -27.135 1.00 72.19 259 GLU A C 1
ATOM 2046 O O . GLU A 1 259 ? 38.645 -15.759 -27.320 1.00 72.19 259 GLU A O 1
ATOM 2051 N N . LEU A 1 260 ? 39.471 -17.650 -26.453 1.00 69.25 260 LEU A N 1
ATOM 2052 C CA . LEU A 1 260 ? 40.723 -17.026 -26.034 1.00 69.25 260 LEU A CA 1
ATOM 2053 C C . LEU A 1 260 ? 41.612 -16.804 -27.260 1.00 69.25 260 LEU A C 1
ATOM 2055 O O . LEU A 1 260 ? 41.938 -17.747 -27.978 1.00 69.25 260 LEU A O 1
ATOM 2059 N N . SER A 1 261 ? 42.063 -15.567 -27.479 1.00 73.62 261 SER A N 1
ATOM 2060 C CA . SER A 1 261 ? 43.122 -15.318 -28.458 1.00 73.62 261 SER A CA 1
ATOM 2061 C C . SER A 1 261 ? 44.429 -15.975 -27.993 1.00 73.62 261 SER A C 1
ATOM 2063 O O . SER A 1 261 ? 44.718 -16.017 -26.792 1.00 73.62 261 SER A O 1
ATOM 2065 N N . GLY A 1 262 ? 45.256 -16.454 -28.931 1.00 72.00 262 GLY A N 1
ATOM 2066 C CA . GLY A 1 262 ? 46.516 -17.145 -28.608 1.00 72.00 262 GLY A CA 1
ATOM 2067 C C . GLY A 1 262 ? 47.471 -16.326 -27.723 1.00 72.00 262 GLY A C 1
ATOM 2068 O O . GLY A 1 262 ? 48.227 -16.882 -26.926 1.00 72.00 262 GLY A O 1
ATOM 2069 N N . GLU A 1 263 ? 47.387 -14.993 -27.780 1.00 74.12 263 GLU A N 1
ATOM 2070 C CA . GLU A 1 263 ? 48.134 -14.076 -26.909 1.00 74.12 263 GLU A CA 1
ATOM 2071 C C . GLU A 1 263 ? 47.630 -14.073 -25.456 1.00 74.12 263 GLU A C 1
ATOM 2073 O O . GLU A 1 263 ? 48.427 -14.007 -24.515 1.00 74.12 263 GLU A O 1
ATOM 2078 N N . VAL A 1 264 ? 46.309 -14.146 -25.257 1.00 72.88 264 VAL A N 1
ATOM 2079 C CA . VAL A 1 264 ? 45.680 -14.197 -23.929 1.00 72.88 264 VAL A CA 1
ATOM 2080 C C . VAL A 1 264 ? 45.926 -15.559 -23.294 1.00 72.88 264 VAL A C 1
ATOM 2082 O O . VAL A 1 264 ? 46.331 -15.617 -22.135 1.00 72.88 264 VAL A O 1
ATOM 2085 N N . LEU A 1 265 ? 45.791 -16.640 -24.062 1.00 76.81 265 LEU A N 1
ATOM 2086 C CA . LEU A 1 265 ? 46.112 -17.987 -23.601 1.00 76.81 265 LEU A CA 1
ATOM 2087 C C . LEU A 1 265 ? 47.582 -18.110 -23.175 1.00 76.81 265 LEU A C 1
ATOM 2089 O O . LEU A 1 265 ? 47.867 -18.563 -22.070 1.00 76.81 265 LEU A O 1
ATOM 2093 N N . SER A 1 266 ? 48.515 -17.619 -23.995 1.00 77.69 266 SER A N 1
ATOM 2094 C CA . SER A 1 266 ? 49.948 -17.629 -23.665 1.00 77.69 266 SER A CA 1
ATOM 2095 C C . SER A 1 266 ? 50.252 -16.828 -22.394 1.00 77.69 266 SER A C 1
ATOM 2097 O O . SER A 1 266 ? 51.094 -17.214 -21.583 1.00 77.69 266 SER A O 1
ATOM 2099 N N . ARG A 1 267 ? 49.544 -15.712 -22.174 1.00 78.06 267 ARG A N 1
ATOM 2100 C CA . ARG A 1 267 ? 49.665 -14.899 -20.954 1.00 78.06 267 ARG A CA 1
ATOM 2101 C C . ARG A 1 267 ? 49.127 -15.622 -19.718 1.00 78.06 267 ARG A C 1
ATOM 2103 O O . ARG A 1 267 ? 49.701 -15.457 -18.642 1.00 78.06 267 ARG A O 1
ATOM 2110 N N . ILE A 1 268 ? 48.043 -16.383 -19.867 1.00 78.06 268 ILE A N 1
ATOM 2111 C CA . ILE A 1 268 ? 47.435 -17.192 -18.804 1.00 78.06 268 ILE A CA 1
ATOM 2112 C C . ILE A 1 268 ? 48.361 -18.361 -18.435 1.00 78.06 268 ILE A C 1
ATOM 2114 O O . ILE A 1 268 ? 48.700 -18.506 -17.260 1.00 78.06 268 ILE A O 1
ATOM 2118 N N . MET A 1 269 ? 48.850 -19.115 -19.425 1.00 76.94 269 MET A N 1
ATOM 2119 C CA . MET A 1 269 ? 49.748 -20.259 -19.210 1.00 76.94 269 MET A CA 1
ATOM 2120 C C . MET A 1 269 ? 51.081 -19.838 -18.584 1.00 76.94 269 MET A C 1
ATOM 2122 O O . MET A 1 269 ? 51.493 -20.425 -17.589 1.00 76.94 269 MET A O 1
ATOM 2126 N N . ARG A 1 270 ? 51.682 -18.721 -19.026 1.00 81.19 270 ARG A N 1
ATOM 2127 C CA . ARG A 1 270 ? 52.937 -18.191 -18.450 1.00 81.19 270 ARG A CA 1
ATOM 2128 C C . ARG A 1 270 ? 52.879 -17.944 -16.936 1.00 81.19 270 ARG A C 1
ATOM 2130 O O . ARG A 1 270 ? 53.914 -17.917 -16.279 1.00 81.19 270 ARG A O 1
ATOM 2137 N N . VAL A 1 271 ? 51.693 -17.682 -16.387 1.00 77.81 271 VAL A N 1
ATOM 2138 C CA . VAL A 1 271 ? 51.504 -17.383 -14.957 1.00 77.81 271 VAL A CA 1
ATOM 2139 C C . VAL A 1 271 ? 51.090 -18.623 -14.161 1.00 77.81 271 VAL A C 1
ATOM 2141 O O . VAL A 1 271 ? 51.340 -18.680 -12.957 1.00 77.81 271 VAL A O 1
ATOM 2144 N N . LEU A 1 272 ? 50.429 -19.589 -14.801 1.00 77.12 272 LEU A N 1
ATOM 2145 C CA . LEU A 1 272 ? 49.760 -20.690 -14.110 1.00 77.12 272 LEU A CA 1
ATOM 2146 C C . LEU A 1 272 ? 50.435 -22.049 -14.296 1.00 77.12 272 LEU A C 1
ATOM 2148 O O . LEU A 1 272 ? 50.173 -22.925 -13.480 1.00 77.12 272 LEU A O 1
ATOM 2152 N N . GLU A 1 273 ? 51.326 -22.222 -15.270 1.00 74.62 273 GLU A N 1
ATOM 2153 C CA . GLU A 1 273 ? 51.988 -23.501 -15.543 1.00 74.62 273 GLU A CA 1
ATOM 2154 C C . GLU A 1 273 ? 52.915 -23.940 -14.383 1.00 74.62 273 GLU A C 1
ATOM 2156 O O . GLU A 1 273 ? 53.686 -23.123 -13.861 1.00 74.62 273 GLU A O 1
ATOM 2161 N N . PRO A 1 274 ? 52.841 -25.202 -13.908 1.00 68.88 274 PRO A N 1
ATOM 2162 C CA . PRO A 1 274 ? 51.826 -26.223 -14.210 1.00 68.88 274 PRO A CA 1
ATOM 2163 C C . PRO A 1 274 ? 50.482 -25.929 -13.519 1.00 68.88 274 PRO A C 1
ATOM 2165 O O . PRO A 1 274 ? 50.466 -25.538 -12.341 1.00 68.88 274 PRO A O 1
ATOM 2168 N N . VAL A 1 275 ? 49.367 -26.111 -14.243 1.00 74.62 275 VAL A N 1
ATOM 2169 C CA . VAL A 1 275 ? 48.001 -25.795 -13.782 1.00 74.62 275 VAL A CA 1
ATOM 2170 C C . VAL A 1 275 ? 47.446 -26.942 -12.938 1.00 74.62 275 VAL A C 1
ATOM 2172 O O . VAL A 1 275 ? 46.640 -27.747 -13.390 1.00 74.62 275 VAL A O 1
ATOM 2175 N N . THR A 1 276 ? 47.878 -27.005 -11.684 1.00 78.81 276 THR A N 1
ATOM 2176 C CA . THR A 1 276 ? 47.323 -27.926 -10.684 1.00 78.81 276 THR A CA 1
ATOM 2177 C C . THR A 1 276 ? 45.960 -27.440 -10.172 1.00 78.81 276 THR A C 1
ATOM 2179 O O . THR A 1 276 ? 45.617 -26.261 -10.315 1.00 78.81 276 THR A O 1
ATOM 2182 N N . PHE A 1 277 ? 45.195 -28.315 -9.510 1.00 72.38 277 PHE A N 1
ATOM 2183 C CA . PHE A 1 277 ? 43.873 -27.991 -8.947 1.00 72.38 277 PHE A CA 1
ATOM 2184 C C . PHE A 1 277 ? 43.866 -26.717 -8.073 1.00 72.38 277 PHE A C 1
ATOM 2186 O O . PHE A 1 277 ? 42.978 -25.877 -8.195 1.00 72.38 277 PHE A O 1
ATOM 2193 N N . GLU A 1 278 ? 44.911 -26.486 -7.273 1.00 76.94 278 GLU A N 1
ATOM 2194 C CA . GLU A 1 278 ? 45.056 -25.272 -6.447 1.00 76.94 278 GLU A CA 1
ATOM 2195 C C . GLU A 1 278 ? 45.106 -23.972 -7.272 1.00 76.94 278 GLU A C 1
ATOM 2197 O O . GLU A 1 278 ? 44.701 -22.898 -6.819 1.00 76.94 278 GLU A O 1
ATOM 2202 N N . LYS A 1 279 ? 45.600 -24.054 -8.511 1.00 81.00 279 LYS A N 1
ATOM 2203 C CA . LYS A 1 279 ? 45.685 -22.927 -9.446 1.00 81.00 279 LYS A CA 1
ATOM 2204 C C . LYS A 1 279 ? 44.476 -22.841 -10.381 1.00 81.00 279 LYS A C 1
ATOM 2206 O O . LYS A 1 279 ? 44.331 -21.821 -11.060 1.00 81.00 279 LYS A O 1
ATOM 2211 N N . PHE A 1 280 ? 43.580 -23.830 -10.377 1.00 77.62 280 PHE A N 1
ATOM 2212 C CA . PHE A 1 280 ? 42.371 -23.859 -11.209 1.00 77.62 280 PHE A CA 1
ATOM 2213 C C . PHE A 1 280 ? 41.420 -22.693 -10.904 1.00 77.62 280 PHE A C 1
ATOM 2215 O O . PHE A 1 280 ? 40.876 -22.069 -11.817 1.00 77.62 280 PHE A O 1
ATOM 2222 N N . LEU A 1 281 ? 41.306 -22.289 -9.633 1.00 77.75 281 LEU A N 1
ATOM 2223 C CA . LEU A 1 281 ? 40.531 -21.103 -9.254 1.00 77.75 281 LEU A CA 1
ATOM 2224 C C . LEU A 1 281 ? 41.091 -19.822 -9.903 1.00 77.75 281 LEU A C 1
ATOM 2226 O O . LEU A 1 281 ? 40.338 -18.995 -10.420 1.00 77.75 281 LEU A O 1
ATOM 2230 N N . ARG A 1 282 ? 42.423 -19.672 -9.932 1.00 80.69 282 ARG A N 1
ATOM 2231 C CA . ARG A 1 282 ? 43.094 -18.535 -10.585 1.00 80.69 282 ARG A CA 1
ATOM 2232 C C . ARG A 1 282 ? 42.952 -18.594 -12.105 1.00 80.69 282 ARG A C 1
ATOM 2234 O O . ARG A 1 282 ? 42.793 -17.545 -12.727 1.00 80.69 282 ARG A O 1
ATOM 2241 N N . LEU A 1 283 ? 42.965 -19.793 -12.694 1.00 81.50 283 LEU A N 1
ATOM 2242 C CA . LEU A 1 283 ? 42.680 -19.992 -14.115 1.00 81.50 283 LEU A CA 1
ATOM 2243 C C . LEU A 1 283 ? 41.277 -19.491 -14.458 1.00 81.50 283 LEU A C 1
ATOM 2245 O O . LEU A 1 283 ? 41.127 -18.633 -15.326 1.00 81.50 283 LEU A O 1
ATOM 2249 N N . ARG A 1 284 ? 40.260 -19.951 -13.725 1.00 78.56 284 ARG A N 1
ATOM 2250 C CA . ARG A 1 284 ? 38.868 -19.536 -13.922 1.00 78.56 284 ARG A CA 1
ATOM 2251 C C . ARG A 1 284 ? 38.689 -18.025 -13.781 1.00 78.56 284 ARG A C 1
ATOM 2253 O O . ARG A 1 284 ? 37.993 -17.430 -14.596 1.00 78.56 284 ARG A O 1
ATOM 2260 N N . GLN A 1 285 ? 39.344 -17.389 -12.807 1.00 81.19 285 GLN A N 1
ATOM 2261 C CA . GLN A 1 285 ? 39.331 -15.926 -12.670 1.00 81.19 285 GLN A CA 1
ATOM 2262 C C . GLN A 1 285 ? 39.917 -15.227 -13.903 1.00 81.19 285 GLN A C 1
ATOM 2264 O O . GLN A 1 285 ? 39.350 -14.253 -14.386 1.00 81.19 285 GLN A O 1
ATOM 2269 N N . LYS A 1 286 ? 41.035 -15.722 -14.445 1.00 79.44 286 LYS A N 1
ATOM 2270 C CA . LYS A 1 286 ? 41.677 -15.133 -15.630 1.00 79.44 286 LYS A CA 1
ATOM 2271 C C . LYS A 1 286 ? 40.873 -15.355 -16.913 1.00 79.44 286 LYS A C 1
ATOM 2273 O O . LYS A 1 286 ? 40.763 -14.426 -17.708 1.00 79.44 286 LYS A O 1
ATOM 2278 N N . VAL A 1 287 ? 40.272 -16.532 -17.083 1.00 79.94 287 VAL A N 1
ATOM 2279 C CA . VAL A 1 287 ? 39.345 -16.829 -18.190 1.00 79.94 287 VAL A CA 1
ATOM 2280 C C . VAL A 1 287 ? 38.068 -15.989 -18.063 1.00 79.94 287 VAL A C 1
ATOM 2282 O O . VAL A 1 287 ? 37.593 -15.447 -19.055 1.00 79.94 287 VAL A O 1
ATOM 2285 N N . GLY A 1 288 ? 37.559 -15.789 -16.844 1.00 77.81 288 GLY A N 1
ATOM 2286 C CA . GLY A 1 288 ? 36.420 -14.910 -16.567 1.00 77.81 288 GLY A CA 1
ATOM 2287 C C . GLY A 1 288 ? 36.702 -13.434 -16.864 1.00 77.81 288 GLY A C 1
ATOM 2288 O O . GLY A 1 288 ? 35.861 -12.764 -17.453 1.00 77.81 288 GLY A O 1
ATOM 2289 N N . ILE A 1 289 ? 37.899 -12.931 -16.539 1.00 78.38 289 ILE A N 1
ATOM 2290 C CA . ILE A 1 289 ? 38.326 -11.574 -16.929 1.00 78.38 289 ILE A CA 1
ATOM 2291 C C . ILE A 1 289 ? 38.361 -11.446 -18.457 1.00 78.38 289 ILE A C 1
ATOM 2293 O O . ILE A 1 289 ? 37.848 -10.471 -18.997 1.00 78.38 289 ILE A O 1
ATOM 2297 N N . ALA A 1 290 ? 38.906 -12.442 -19.163 1.00 75.94 290 ALA A N 1
ATOM 2298 C CA . ALA A 1 290 ? 38.937 -12.442 -20.625 1.00 75.94 290 ALA A CA 1
ATOM 2299 C C . ALA A 1 290 ? 37.526 -12.483 -21.246 1.00 75.94 290 ALA A C 1
ATOM 2301 O O . ALA A 1 290 ? 37.272 -11.768 -22.215 1.00 75.94 290 ALA A O 1
ATOM 2302 N N . LYS A 1 291 ? 36.599 -13.255 -20.655 1.00 76.38 291 LYS A N 1
ATOM 2303 C CA . LYS A 1 291 ? 35.172 -13.265 -21.020 1.00 76.38 291 LYS A CA 1
ATOM 2304 C C . LYS A 1 291 ? 34.554 -11.879 -20.896 1.00 76.38 291 LYS A C 1
ATOM 2306 O O . LYS A 1 291 ? 34.012 -11.351 -21.860 1.00 76.38 291 LYS A O 1
ATOM 2311 N N . PHE A 1 292 ? 34.695 -11.282 -19.715 1.00 71.25 292 PHE A N 1
ATOM 2312 C CA . PHE A 1 292 ? 34.118 -9.983 -19.403 1.00 71.25 292 PHE A CA 1
ATOM 2313 C C . PHE A 1 292 ? 34.703 -8.877 -20.285 1.00 71.25 292 PHE A C 1
ATOM 2315 O O . PHE A 1 292 ? 33.980 -7.992 -20.723 1.00 71.25 292 PHE A O 1
ATOM 2322 N N . GLU A 1 293 ? 35.999 -8.924 -20.601 1.00 77.81 293 GLU A N 1
ATOM 2323 C CA . GLU A 1 293 ? 36.617 -7.985 -21.541 1.00 77.81 293 GLU A CA 1
ATOM 2324 C C . GLU A 1 293 ? 36.079 -8.137 -22.972 1.00 77.81 293 GLU A C 1
ATOM 2326 O O . GLU A 1 293 ? 35.921 -7.128 -23.661 1.00 77.81 293 GLU A O 1
ATOM 2331 N N . ALA A 1 294 ? 35.800 -9.362 -23.429 1.00 72.75 294 ALA A N 1
ATOM 2332 C CA . ALA A 1 294 ? 35.211 -9.612 -24.744 1.00 72.75 294 ALA A CA 1
ATOM 2333 C C . ALA A 1 294 ? 33.753 -9.127 -24.809 1.00 72.75 294 ALA A C 1
ATOM 2335 O O . ALA A 1 294 ? 33.402 -8.363 -25.708 1.00 72.75 294 ALA A O 1
ATOM 2336 N N . GLU A 1 295 ? 32.943 -9.476 -23.808 1.00 73.88 295 GLU A N 1
ATOM 2337 C CA . GLU A 1 295 ? 31.548 -9.035 -23.678 1.00 73.88 295 GLU A CA 1
ATOM 2338 C C . GLU A 1 295 ? 31.441 -7.513 -23.477 1.00 73.88 295 GLU A C 1
ATOM 2340 O O . GLU A 1 295 ? 30.551 -6.861 -24.022 1.00 73.88 295 GLU A O 1
ATOM 2345 N N . ALA A 1 296 ? 32.381 -6.895 -22.756 1.00 75.62 296 ALA A N 1
ATOM 2346 C CA . ALA A 1 296 ? 32.429 -5.445 -22.597 1.00 75.62 296 ALA A CA 1
ATOM 2347 C C . ALA A 1 296 ? 32.742 -4.724 -23.916 1.00 75.62 296 ALA A C 1
ATOM 2349 O O . ALA A 1 296 ? 32.250 -3.617 -24.126 1.00 75.62 296 ALA A O 1
ATOM 2350 N N . ARG A 1 297 ? 33.540 -5.319 -24.814 1.00 75.88 297 ARG A N 1
ATOM 2351 C CA . ARG A 1 297 ? 33.795 -4.744 -26.147 1.00 75.88 297 ARG A CA 1
ATOM 2352 C C . ARG A 1 297 ? 32.555 -4.812 -27.026 1.00 75.88 297 ARG A C 1
ATOM 2354 O O . ARG A 1 297 ? 32.223 -3.812 -27.653 1.00 75.88 297 ARG A O 1
ATOM 2361 N N . THR A 1 298 ? 31.860 -5.948 -27.040 1.00 74.75 298 THR A N 1
ATOM 2362 C CA . THR A 1 298 ? 30.609 -6.085 -27.799 1.00 74.75 298 THR A CA 1
ATOM 2363 C C . THR A 1 298 ? 29.523 -5.171 -27.243 1.00 74.75 298 THR A C 1
ATOM 2365 O O . THR A 1 298 ? 28.814 -4.536 -28.015 1.00 74.75 298 THR A O 1
ATOM 2368 N N . ARG A 1 299 ? 29.442 -5.025 -25.912 1.00 75.50 299 ARG A N 1
ATOM 2369 C CA . ARG A 1 299 ? 28.508 -4.105 -25.255 1.00 75.50 299 ARG A CA 1
ATOM 2370 C C . ARG A 1 299 ? 28.790 -2.646 -25.612 1.00 75.50 299 ARG A C 1
ATOM 2372 O O . ARG A 1 299 ? 27.868 -1.956 -26.015 1.00 75.50 299 ARG A O 1
ATOM 2379 N N . ARG A 1 300 ? 30.049 -2.196 -25.548 1.00 73.56 300 ARG A N 1
ATOM 2380 C CA . ARG A 1 300 ? 30.422 -0.824 -25.947 1.00 73.56 300 ARG A CA 1
ATOM 2381 C C . ARG A 1 300 ? 30.118 -0.545 -27.419 1.00 73.56 300 ARG A C 1
ATOM 2383 O O . ARG A 1 300 ? 29.593 0.513 -27.729 1.00 73.56 300 ARG A O 1
ATOM 2390 N N . ALA A 1 301 ? 30.401 -1.494 -28.312 1.00 77.06 301 ALA A N 1
ATOM 2391 C CA . ALA A 1 301 ? 30.085 -1.344 -29.733 1.00 77.06 301 ALA A CA 1
ATOM 2392 C C . ALA A 1 301 ? 28.568 -1.231 -29.983 1.00 77.06 301 ALA A C 1
ATOM 2394 O O . ALA A 1 301 ? 28.141 -0.371 -30.748 1.00 77.06 301 ALA A O 1
ATOM 2395 N N . ALA A 1 302 ? 27.757 -2.046 -29.297 1.00 74.31 302 ALA A N 1
ATOM 2396 C CA . ALA A 1 302 ? 26.298 -1.971 -29.377 1.00 74.31 302 ALA A CA 1
ATOM 2397 C C . ALA A 1 302 ? 25.741 -0.673 -28.761 1.00 74.31 302 ALA A C 1
ATOM 2399 O O . ALA A 1 302 ? 24.828 -0.070 -29.318 1.00 74.31 302 ALA A O 1
ATOM 2400 N N . GLU A 1 303 ? 26.303 -0.213 -27.638 1.00 70.50 303 GLU A N 1
ATOM 2401 C CA . GLU A 1 303 ? 25.952 1.068 -27.012 1.00 70.50 303 GLU A CA 1
ATOM 2402 C C . GLU A 1 303 ? 26.267 2.254 -27.941 1.00 70.50 303 GLU A C 1
ATOM 2404 O O . GLU A 1 303 ? 25.441 3.153 -28.083 1.00 70.50 303 GLU A O 1
ATOM 2409 N N . GLU A 1 304 ? 27.422 2.251 -28.616 1.00 74.75 304 GLU A N 1
ATOM 2410 C CA . GLU A 1 304 ? 27.805 3.286 -29.588 1.00 74.75 304 GLU A CA 1
ATOM 2411 C C . GLU A 1 304 ? 26.892 3.301 -30.828 1.00 74.75 304 GLU A C 1
ATOM 2413 O O . GLU A 1 304 ? 26.537 4.372 -31.324 1.00 74.75 304 GLU A O 1
ATOM 2418 N N . GLU A 1 305 ? 26.486 2.133 -31.334 1.00 74.75 305 GLU A N 1
ATOM 2419 C CA . GLU A 1 305 ? 25.540 2.024 -32.453 1.00 74.75 305 GLU A CA 1
ATOM 2420 C C . GLU A 1 305 ? 24.152 2.554 -32.063 1.00 74.75 305 GLU A C 1
ATOM 2422 O O . GLU A 1 305 ? 23.590 3.394 -32.767 1.00 74.75 305 GLU A O 1
ATOM 2427 N N . GLN A 1 306 ? 23.656 2.178 -30.880 1.00 69.94 306 GLN A N 1
ATOM 2428 C CA . GLN A 1 306 ? 22.395 2.693 -30.341 1.00 69.94 306 GLN A CA 1
ATOM 2429 C C . GLN A 1 306 ? 22.430 4.204 -30.095 1.00 69.94 306 GLN A C 1
ATOM 2431 O O . GLN A 1 306 ? 21.428 4.881 -30.326 1.00 69.94 306 GLN A O 1
ATOM 2436 N N . GLN A 1 307 ? 23.565 4.757 -29.656 1.00 71.81 307 GLN A N 1
ATOM 2437 C CA . GLN A 1 307 ? 23.725 6.206 -29.503 1.00 71.81 307 GLN A CA 1
ATOM 2438 C C . GLN A 1 307 ? 23.605 6.928 -30.848 1.00 71.81 307 GLN A C 1
ATOM 2440 O O . GLN A 1 307 ? 22.874 7.911 -30.940 1.00 71.81 307 GLN A O 1
ATOM 2445 N N . ARG A 1 308 ? 24.234 6.411 -31.912 1.00 76.88 308 ARG A N 1
ATOM 2446 C CA . ARG A 1 308 ? 24.110 6.993 -33.261 1.00 76.88 308 ARG A CA 1
ATOM 2447 C C . ARG A 1 308 ? 22.682 6.923 -33.793 1.00 76.88 308 ARG A C 1
ATOM 2449 O O . ARG A 1 308 ? 22.206 7.887 -34.390 1.00 76.88 308 ARG A O 1
ATOM 2456 N N . GLU A 1 309 ? 21.989 5.807 -33.577 1.00 73.31 309 GLU A N 1
ATOM 2457 C CA . GLU A 1 309 ? 20.585 5.665 -33.970 1.00 73.31 309 GLU A CA 1
ATOM 2458 C C . GLU A 1 309 ? 19.673 6.620 -33.192 1.00 73.31 309 GLU A C 1
ATOM 2460 O O . GLU A 1 309 ? 18.812 7.269 -33.790 1.00 73.31 309 GLU A O 1
ATOM 2465 N N . ALA A 1 310 ? 19.884 6.756 -31.880 1.00 69.12 310 ALA A N 1
ATOM 2466 C CA . ALA A 1 310 ? 19.128 7.672 -31.032 1.00 69.12 310 ALA A CA 1
ATOM 2467 C C . ALA A 1 310 ? 19.360 9.142 -31.421 1.00 69.12 310 ALA A C 1
ATOM 2469 O O . ALA A 1 310 ? 18.399 9.903 -31.526 1.00 69.12 310 ALA A O 1
ATOM 2470 N N . GLU A 1 311 ? 20.603 9.542 -31.707 1.00 74.62 311 GLU A N 1
ATOM 2471 C CA . GLU A 1 311 ? 20.931 10.892 -32.187 1.00 74.62 311 GLU A CA 1
ATOM 2472 C C . GLU A 1 311 ? 20.312 11.181 -33.563 1.00 74.62 311 GLU A C 1
ATOM 2474 O O . GLU A 1 311 ? 19.751 12.258 -33.782 1.00 74.62 311 GLU A O 1
ATOM 2479 N N . ALA A 1 312 ? 20.336 10.210 -34.482 1.00 78.75 312 ALA A N 1
ATOM 2480 C CA . ALA A 1 312 ? 19.698 10.347 -35.790 1.00 78.75 312 ALA A CA 1
ATOM 2481 C C . ALA A 1 312 ? 18.168 10.469 -35.686 1.00 78.75 312 ALA A C 1
ATOM 2483 O O . ALA A 1 312 ? 17.553 11.226 -36.439 1.00 78.75 312 ALA A O 1
ATOM 2484 N N . GLN A 1 313 ? 17.535 9.740 -34.762 1.00 71.88 313 GLN A N 1
ATOM 2485 C CA . GLN A 1 313 ? 16.102 9.873 -34.486 1.00 71.88 313 GLN A CA 1
ATOM 2486 C C . GLN A 1 313 ? 15.773 11.222 -33.843 1.00 71.88 313 GLN A C 1
ATOM 2488 O O . GLN A 1 313 ? 14.796 11.858 -34.235 1.00 71.88 313 GLN A O 1
ATOM 2493 N N . ARG A 1 314 ? 16.608 11.693 -32.913 1.00 75.00 314 ARG A N 1
ATOM 2494 C CA . ARG A 1 314 ? 16.442 12.994 -32.260 1.00 75.00 314 ARG A CA 1
ATOM 2495 C C . ARG A 1 314 ? 16.425 14.140 -33.266 1.00 75.00 314 ARG A C 1
ATOM 2497 O O . ARG A 1 314 ? 15.545 14.990 -33.185 1.00 75.00 314 ARG A O 1
ATOM 2504 N N . LEU A 1 315 ? 17.368 14.156 -34.209 1.00 80.56 315 LEU A N 1
ATOM 2505 C CA . LEU A 1 315 ? 17.425 15.195 -35.242 1.00 80.56 315 LEU A CA 1
ATOM 2506 C C . LEU A 1 315 ? 16.146 15.214 -36.091 1.00 80.56 315 LEU A C 1
ATOM 2508 O O . LEU A 1 315 ? 15.593 16.283 -36.324 1.00 80.56 315 LEU A O 1
ATOM 2512 N N . LYS A 1 316 ? 15.614 14.041 -36.456 1.00 80.94 316 LYS A N 1
ATOM 2513 C CA . LYS A 1 316 ? 14.343 13.937 -37.195 1.00 80.94 316 LYS A CA 1
ATOM 2514 C C . LYS A 1 316 ? 13.153 14.476 -36.401 1.00 80.94 316 LYS A C 1
ATOM 2516 O O . LYS A 1 316 ? 12.348 15.221 -36.946 1.00 80.94 316 LYS A O 1
ATOM 2521 N N . VAL A 1 317 ? 13.042 14.119 -35.118 1.00 78.19 317 VAL A N 1
ATOM 2522 C CA . VAL A 1 317 ? 11.961 14.622 -34.250 1.00 78.19 317 VAL A CA 1
ATOM 2523 C C . VAL A 1 317 ? 12.084 16.135 -34.056 1.00 78.19 317 VAL A C 1
ATOM 2525 O O . VAL A 1 317 ? 11.075 16.831 -34.069 1.00 78.19 317 VAL A O 1
ATOM 2528 N N . GLN A 1 318 ? 13.303 16.663 -33.928 1.00 80.38 318 GLN A N 1
ATOM 2529 C CA . GLN A 1 318 ? 13.530 18.103 -33.820 1.00 80.38 318 GLN A CA 1
ATOM 2530 C C . GLN A 1 318 ? 13.082 18.853 -35.087 1.00 80.38 318 GLN A C 1
ATOM 2532 O O . GLN A 1 318 ? 12.360 19.840 -34.974 1.00 80.38 318 GLN A O 1
ATOM 2537 N N . GLU A 1 319 ? 13.437 18.361 -36.278 1.00 83.25 319 GLU A N 1
ATOM 2538 C CA . GLU A 1 319 ? 12.968 18.932 -37.552 1.00 83.25 319 GLU A CA 1
ATOM 2539 C C . GLU A 1 319 ? 11.432 18.895 -37.663 1.00 83.25 319 GLU A C 1
ATOM 2541 O O . GLU A 1 319 ? 10.813 19.874 -38.080 1.00 83.25 319 GLU A O 1
ATOM 2546 N N . MET A 1 320 ? 10.792 17.800 -37.234 1.00 78.81 320 MET A N 1
ATOM 2547 C CA . MET A 1 320 ? 9.327 17.691 -37.201 1.00 78.81 320 MET A CA 1
ATOM 2548 C C . MET A 1 320 ? 8.683 18.703 -36.249 1.00 78.81 320 MET A C 1
ATOM 2550 O O . MET A 1 320 ? 7.707 19.349 -36.619 1.00 78.81 320 MET A O 1
ATOM 2554 N N . VAL A 1 321 ? 9.233 18.876 -35.043 1.00 81.56 321 VAL A N 1
ATOM 2555 C CA . VAL A 1 321 ? 8.745 19.855 -34.056 1.00 81.56 321 VAL A CA 1
ATOM 2556 C C . VAL A 1 321 ? 8.799 21.276 -34.624 1.00 81.56 321 VAL A C 1
ATOM 2558 O O . VAL A 1 321 ? 7.829 22.019 -34.478 1.00 81.56 321 VAL A O 1
ATOM 2561 N N . GLU A 1 322 ? 9.878 21.646 -35.320 1.00 84.69 322 GLU A N 1
ATOM 2562 C CA . GLU A 1 322 ? 9.995 22.956 -35.976 1.00 84.69 322 GLU A CA 1
ATOM 2563 C C . GLU A 1 322 ? 8.922 23.149 -37.062 1.00 84.69 322 GLU A C 1
ATOM 2565 O O . GLU A 1 322 ? 8.239 24.178 -37.083 1.00 84.69 322 GLU A O 1
ATOM 2570 N N . VAL A 1 323 ? 8.685 22.143 -37.910 1.00 86.62 323 VAL A N 1
ATOM 2571 C CA . VAL A 1 323 ? 7.621 22.193 -38.932 1.00 86.62 323 VAL A CA 1
ATOM 2572 C C . VAL A 1 323 ? 6.235 22.340 -38.296 1.00 86.62 323 VAL A C 1
ATOM 2574 O O . VAL A 1 323 ? 5.466 23.215 -38.701 1.00 86.62 323 VAL A O 1
ATOM 2577 N N . ILE A 1 324 ? 5.933 21.538 -37.272 1.00 83.56 324 ILE A N 1
ATOM 2578 C CA . ILE A 1 324 ? 4.647 21.566 -36.565 1.00 83.56 324 ILE A CA 1
ATOM 2579 C C . ILE A 1 324 ? 4.415 22.941 -35.922 1.00 83.56 324 ILE A C 1
ATOM 2581 O O . ILE A 1 324 ? 3.322 23.498 -36.030 1.00 83.56 324 ILE A O 1
ATOM 2585 N N . THR A 1 325 ? 5.439 23.535 -35.294 1.00 85.88 325 THR A N 1
ATOM 2586 C CA . THR A 1 325 ? 5.311 24.870 -34.681 1.00 85.88 325 THR A CA 1
ATOM 2587 C C . THR A 1 325 ? 4.914 25.948 -35.690 1.00 85.88 325 THR A C 1
ATOM 2589 O O . THR A 1 325 ? 4.038 26.757 -35.392 1.00 85.88 325 THR A O 1
ATOM 2592 N N . ALA A 1 326 ? 5.482 25.928 -36.899 1.00 87.06 326 ALA A N 1
ATOM 2593 C CA . ALA A 1 326 ? 5.137 26.891 -37.942 1.00 87.06 326 ALA A CA 1
ATOM 2594 C C . ALA A 1 326 ? 3.693 26.711 -38.447 1.00 87.06 326 ALA A C 1
ATOM 2596 O O . ALA A 1 326 ? 2.978 27.693 -38.658 1.00 87.06 326 ALA A O 1
ATOM 2597 N N . GLN A 1 327 ? 3.234 25.464 -38.599 1.00 83.25 327 GLN A N 1
ATOM 2598 C CA . GLN A 1 327 ? 1.853 25.173 -39.003 1.00 83.25 327 GLN A CA 1
ATOM 2599 C C . GLN A 1 327 ? 0.833 25.625 -37.947 1.00 83.25 327 GLN A C 1
ATOM 2601 O O . GLN A 1 327 ? -0.237 26.130 -38.293 1.00 83.25 327 GLN A O 1
ATOM 2606 N N . PHE A 1 328 ? 1.173 25.509 -36.661 1.00 82.56 328 PHE A N 1
ATOM 2607 C CA . PHE A 1 328 ? 0.332 26.002 -35.572 1.00 82.56 328 PHE A CA 1
ATOM 2608 C C . PHE A 1 328 ? 0.121 27.513 -35.597 1.00 82.56 328 PHE A C 1
ATOM 2610 O O . PHE A 1 328 ? -0.991 27.986 -35.344 1.00 82.56 328 PHE A O 1
ATOM 2617 N N . GLU A 1 329 ? 1.175 28.275 -35.885 1.00 86.44 329 GLU A N 1
ATOM 2618 C CA . GLU A 1 329 ? 1.084 29.732 -35.975 1.00 86.44 329 GLU A CA 1
ATOM 2619 C C . GLU A 1 329 ? 0.169 30.164 -37.129 1.00 86.44 329 GLU A C 1
ATOM 2621 O O . GLU A 1 329 ? -0.691 31.027 -36.932 1.00 86.44 329 GLU A O 1
ATOM 2626 N N . ASP A 1 330 ? 0.278 29.515 -38.292 1.00 84.88 330 ASP A N 1
ATOM 2627 C CA . ASP A 1 330 ? -0.592 29.776 -39.447 1.00 84.88 330 ASP A CA 1
ATOM 2628 C C . ASP A 1 330 ? -2.061 29.410 -39.165 1.00 84.88 330 ASP A C 1
ATOM 2630 O O . ASP A 1 330 ? -2.969 30.218 -39.390 1.00 84.88 330 ASP A O 1
ATOM 2634 N N . GLY A 1 331 ? -2.309 28.230 -38.583 1.00 83.12 331 GLY A N 1
ATOM 2635 C CA . GLY A 1 331 ? -3.655 27.789 -38.204 1.00 83.12 331 GLY A CA 1
ATOM 2636 C C . GLY A 1 331 ? -4.328 28.735 -37.204 1.00 83.12 331 GLY A C 1
ATOM 2637 O O . GLY A 1 331 ? -5.504 29.078 -37.356 1.00 83.12 331 GLY A O 1
ATOM 2638 N N . LYS A 1 332 ? -3.570 29.235 -36.221 1.00 86.69 332 LYS A N 1
ATOM 2639 C CA . LYS A 1 332 ? -4.058 30.207 -35.235 1.00 86.69 332 LYS A CA 1
ATOM 2640 C C . LYS A 1 332 ? -4.446 31.542 -35.875 1.00 86.69 332 LYS A C 1
ATOM 2642 O O . LYS A 1 332 ? -5.491 32.091 -35.525 1.00 86.69 332 LYS A O 1
ATOM 2647 N N . LEU A 1 333 ? -3.633 32.068 -36.793 1.00 86.50 333 LEU A N 1
ATOM 2648 C CA . LEU A 1 333 ? -3.922 33.332 -37.481 1.00 86.50 333 LEU A CA 1
ATOM 2649 C C . LEU A 1 333 ? -5.201 33.236 -38.317 1.00 86.50 333 LEU A C 1
ATOM 2651 O O . LEU A 1 333 ? -6.060 34.116 -38.234 1.00 86.50 333 LEU A O 1
ATOM 2655 N N . LYS A 1 334 ? -5.369 32.142 -39.064 1.00 83.94 334 LYS A N 1
ATOM 2656 C CA . LYS A 1 334 ? -6.581 31.898 -39.856 1.00 83.94 334 LYS A CA 1
ATOM 2657 C C . LYS A 1 334 ? -7.819 31.771 -38.972 1.00 83.94 334 LYS A C 1
ATOM 2659 O O . LYS A 1 334 ? -8.844 32.380 -39.261 1.00 83.94 334 LYS A O 1
ATOM 2664 N N . LEU A 1 335 ? -7.720 31.057 -37.852 1.00 84.75 335 LEU A N 1
ATOM 2665 C CA . LEU A 1 335 ? -8.837 30.913 -36.918 1.00 84.75 335 LEU A CA 1
ATOM 2666 C C . LEU A 1 335 ? -9.269 32.254 -36.299 1.00 84.75 335 LEU A C 1
ATOM 2668 O O . LEU A 1 335 ? -10.465 32.511 -36.143 1.00 84.75 335 LEU A O 1
ATOM 2672 N N . GLN A 1 336 ? -8.308 33.126 -35.978 1.00 85.56 336 GLN A N 1
ATOM 2673 C CA . GLN A 1 336 ? -8.594 34.479 -35.494 1.00 85.56 336 GLN A CA 1
ATOM 2674 C C . GLN A 1 336 ? -9.338 35.311 -36.543 1.00 85.56 336 GLN A C 1
ATOM 2676 O O . GLN A 1 336 ? -10.348 35.928 -36.208 1.00 85.56 336 GLN A O 1
ATOM 2681 N N . GLN A 1 337 ? -8.902 35.263 -37.806 1.00 84.50 337 GLN A N 1
ATOM 2682 C CA . GLN A 1 337 ? -9.572 35.958 -38.911 1.00 84.50 337 GLN A CA 1
ATOM 2683 C C . GLN A 1 337 ? -11.030 35.503 -39.067 1.00 84.50 337 GLN A C 1
ATOM 2685 O O . GLN A 1 337 ? -11.929 36.339 -39.103 1.00 84.50 337 GLN A O 1
ATOM 2690 N N . VAL A 1 338 ? -11.286 34.189 -39.064 1.00 82.50 338 VAL A N 1
ATOM 2691 C CA . VAL A 1 338 ? -12.654 33.642 -39.167 1.00 82.50 338 VAL A CA 1
ATOM 2692 C C . VAL A 1 338 ? -13.528 34.094 -37.992 1.00 82.50 338 VAL A C 1
ATOM 2694 O O . VAL A 1 338 ? -14.692 34.454 -38.177 1.00 82.50 338 VAL A O 1
ATOM 2697 N N . SER A 1 339 ? -12.977 34.107 -36.774 1.00 83.75 339 SER A N 1
ATOM 2698 C CA . SER A 1 339 ? -13.715 34.557 -35.590 1.00 83.75 339 SER A CA 1
ATOM 2699 C C . SER A 1 339 ? -14.080 36.044 -35.646 1.00 83.75 339 SER A C 1
ATOM 2701 O O . SER A 1 339 ? -15.179 36.406 -35.225 1.00 83.75 339 SER A O 1
ATOM 2703 N N . GLU A 1 340 ? -13.184 36.905 -36.131 1.00 82.19 340 GLU A N 1
ATOM 2704 C CA . GLU A 1 340 ? -13.457 38.340 -36.279 1.00 82.19 340 GLU A CA 1
ATOM 2705 C C . GLU A 1 340 ? -14.490 38.616 -37.375 1.00 82.19 340 GLU A C 1
ATOM 2707 O O . GLU A 1 340 ? -15.410 39.408 -37.156 1.00 82.19 340 GLU A O 1
ATOM 2712 N N . GLU A 1 341 ? -14.397 37.916 -38.511 1.00 79.12 341 GLU A N 1
ATOM 2713 C CA . GLU A 1 341 ? -15.382 38.022 -39.588 1.00 79.12 341 GLU A CA 1
ATOM 2714 C C . GLU A 1 341 ? -16.788 37.654 -39.086 1.00 79.12 341 GLU A C 1
ATOM 2716 O O . GLU A 1 341 ? -17.722 38.435 -39.271 1.00 79.12 341 GLU A O 1
ATOM 2721 N N . LEU A 1 342 ? -16.941 36.544 -38.354 1.00 76.31 342 LEU A N 1
ATOM 2722 C CA . LEU A 1 342 ? -18.232 36.134 -37.785 1.00 76.31 342 LEU A CA 1
ATOM 2723 C C . LEU A 1 342 ? -18.817 37.162 -36.811 1.00 76.31 342 LEU A C 1
ATOM 2725 O O . LEU A 1 342 ? -19.983 37.526 -36.945 1.00 76.31 342 LEU A O 1
ATOM 2729 N N . LYS A 1 343 ? -18.007 37.696 -35.890 1.00 78.75 343 LYS A N 1
ATOM 2730 C CA . LYS A 1 343 ? -18.454 38.745 -34.955 1.00 78.75 343 LYS A CA 1
ATOM 2731 C C . LYS A 1 343 ? -18.925 40.003 -35.682 1.00 78.75 343 LYS A C 1
ATOM 2733 O O . LYS A 1 343 ? -19.885 40.642 -35.263 1.00 78.75 343 LYS A O 1
ATOM 2738 N N . SER A 1 344 ? -18.248 40.374 -36.769 1.00 75.12 344 SER A N 1
ATOM 2739 C CA . SER A 1 344 ? -18.632 41.545 -37.563 1.00 75.12 344 SER A CA 1
ATOM 2740 C C . SER A 1 344 ? -19.954 41.342 -38.317 1.00 75.12 344 SER A C 1
ATOM 2742 O O . SER A 1 344 ? -20.706 42.297 -38.509 1.00 75.12 344 SER A O 1
ATOM 2744 N N . LEU A 1 345 ? -20.273 40.098 -38.687 1.00 68.00 345 LEU A N 1
ATOM 2745 C CA . LEU A 1 345 ? -21.492 39.737 -39.411 1.00 68.00 345 LEU A CA 1
ATOM 2746 C C . LEU A 1 345 ? -22.727 39.713 -38.508 1.00 68.00 345 LEU A C 1
ATOM 2748 O O . LEU A 1 345 ? -23.801 40.099 -38.965 1.00 68.00 345 LEU A O 1
ATOM 2752 N N . GLU A 1 346 ? -22.589 39.351 -37.231 1.00 62.66 346 GLU A N 1
ATOM 2753 C CA . GLU A 1 346 ? -23.687 39.446 -36.253 1.00 62.66 346 GLU A CA 1
ATOM 2754 C C . GLU A 1 346 ? -24.185 40.884 -36.048 1.00 62.66 346 GLU A C 1
ATOM 2756 O O . GLU A 1 346 ? -25.355 41.106 -35.739 1.00 62.66 346 GLU A O 1
ATOM 2761 N N . ALA A 1 347 ? -23.313 41.874 -36.255 1.00 61.66 347 ALA A N 1
ATOM 2762 C CA . ALA A 1 347 ? -23.676 43.287 -36.208 1.00 61.66 347 ALA A CA 1
ATOM 2763 C C . ALA A 1 347 ? -24.388 43.776 -37.488 1.00 61.66 347 ALA A C 1
ATOM 2765 O O . ALA A 1 347 ? -24.912 44.893 -37.509 1.00 61.66 347 ALA A O 1
ATOM 2766 N N . SER A 1 348 ? -24.412 42.971 -38.557 1.00 59.28 348 SER A N 1
ATOM 2767 C CA . SER A 1 348 ? -25.044 43.320 -39.833 1.00 59.28 348 SER A CA 1
ATOM 2768 C C . SER A 1 348 ? -26.521 42.895 -39.869 1.00 59.28 348 SER A C 1
ATOM 2770 O O . SER A 1 348 ? -26.890 41.801 -39.454 1.00 59.28 348 SER A O 1
ATOM 2772 N N . ALA A 1 349 ? -27.400 43.778 -40.355 1.00 52.06 349 ALA A N 1
ATOM 2773 C CA . ALA A 1 349 ? -28.858 43.596 -40.289 1.00 52.06 349 ALA A CA 1
ATOM 2774 C C . ALA A 1 349 ? -29.476 42.852 -41.496 1.00 52.06 349 ALA A C 1
ATOM 2776 O O . ALA A 1 349 ? -30.690 42.643 -41.529 1.00 52.06 349 ALA A O 1
ATOM 2777 N N . SER A 1 350 ? -28.675 42.480 -42.500 1.00 59.97 350 SER A N 1
ATOM 2778 C CA . SER A 1 350 ? -29.148 41.906 -43.766 1.00 59.97 350 SER A CA 1
ATOM 2779 C C . SER A 1 350 ? -29.059 40.378 -43.764 1.00 59.97 350 SER A C 1
ATOM 2781 O O . SER A 1 350 ? -27.992 39.800 -43.573 1.00 59.97 350 SER A O 1
ATOM 2783 N N . SER A 1 351 ? -30.186 39.711 -44.031 1.00 62.16 351 SER A N 1
ATOM 2784 C CA . SER A 1 351 ? -30.277 38.244 -44.103 1.00 62.16 351 SER A CA 1
ATOM 2785 C C . SER A 1 351 ? -29.393 37.625 -45.196 1.00 62.16 351 SER A C 1
ATOM 2787 O O . SER A 1 351 ? -29.049 36.448 -45.091 1.00 62.16 351 SER A O 1
ATOM 2789 N N . GLU A 1 352 ? -29.059 38.374 -46.249 1.00 61.97 352 GLU A N 1
ATOM 2790 C CA . GLU A 1 352 ? -28.222 37.889 -47.356 1.00 61.97 352 GLU A CA 1
ATOM 2791 C C . GLU A 1 352 ? -26.729 37.995 -47.019 1.00 61.97 352 GLU A C 1
ATOM 2793 O O . GLU A 1 352 ? -25.975 37.056 -47.282 1.00 61.97 352 GLU A O 1
ATOM 2798 N N . ASP A 1 353 ? -26.324 39.068 -46.335 1.00 64.25 353 ASP A N 1
ATOM 2799 C CA . ASP A 1 353 ? -24.932 39.289 -45.923 1.00 64.25 353 ASP A CA 1
ATOM 2800 C C . ASP A 1 353 ? -24.500 38.283 -44.845 1.00 64.25 353 ASP A C 1
ATOM 2802 O O . ASP A 1 353 ? -23.410 37.712 -44.918 1.00 64.25 353 ASP A O 1
ATOM 2806 N N . VAL A 1 354 ? -25.389 37.972 -43.893 1.00 65.12 354 VAL A N 1
ATOM 2807 C CA . VAL A 1 354 ? -25.130 36.946 -42.868 1.00 65.12 354 VAL A CA 1
ATOM 2808 C C . VAL A 1 354 ? -25.036 35.547 -43.490 1.00 65.12 354 VAL A C 1
ATOM 2810 O O . VAL A 1 354 ? -24.216 34.732 -43.064 1.00 65.12 354 VAL A O 1
ATOM 2813 N N . ARG A 1 355 ? -25.813 35.252 -44.540 1.00 68.88 355 ARG A N 1
ATOM 2814 C CA . ARG A 1 355 ? -25.741 33.959 -45.239 1.00 68.88 355 ARG A CA 1
ATOM 2815 C C . ARG A 1 355 ? -24.428 33.798 -46.010 1.00 68.88 355 ARG A C 1
ATOM 2817 O O . ARG A 1 355 ? -23.753 32.787 -45.842 1.00 68.88 355 ARG A O 1
ATOM 2824 N N . ALA A 1 356 ? -24.038 34.792 -46.805 1.00 73.62 356 ALA A N 1
ATOM 2825 C CA . ALA A 1 356 ? -22.779 34.748 -47.550 1.00 73.62 356 ALA A CA 1
ATOM 2826 C C . ALA A 1 356 ? -21.558 34.715 -46.611 1.00 73.62 356 ALA A C 1
ATOM 2828 O O . ALA A 1 356 ? -20.594 33.983 -46.845 1.00 73.62 356 ALA A O 1
ATOM 2829 N N . GLY A 1 357 ? -21.616 35.469 -45.511 1.00 72.81 357 GLY A N 1
ATOM 2830 C CA . GLY A 1 357 ? -20.559 35.508 -44.507 1.00 72.81 357 GLY A CA 1
ATOM 2831 C C . GLY A 1 357 ? -20.404 34.205 -43.713 1.00 72.81 357 GLY A C 1
ATOM 2832 O O . GLY A 1 357 ? -19.281 33.760 -43.482 1.00 72.81 357 GLY A O 1
ATOM 2833 N N . THR A 1 358 ? -21.508 33.541 -43.353 1.00 73.88 358 THR A N 1
ATOM 2834 C CA . THR A 1 358 ? -21.461 32.227 -42.678 1.00 73.88 358 THR A CA 1
ATOM 2835 C C . THR A 1 358 ? -20.948 31.116 -43.600 1.00 73.88 358 THR A C 1
ATOM 2837 O O . THR A 1 358 ? -20.157 30.286 -43.159 1.00 73.88 358 THR A O 1
ATOM 2840 N N . GLU A 1 359 ? -21.296 31.129 -44.892 1.00 78.31 359 GLU A N 1
ATOM 2841 C CA . GLU A 1 359 ? -20.757 30.179 -45.882 1.00 78.31 359 GLU A CA 1
ATOM 2842 C C . GLU A 1 359 ? -19.238 30.349 -46.083 1.00 78.31 359 GLU A C 1
ATOM 2844 O O . GLU A 1 359 ? -18.496 29.362 -46.152 1.00 78.31 359 GLU A O 1
ATOM 2849 N N . LYS A 1 360 ? -18.752 31.597 -46.103 1.00 79.44 360 LYS A N 1
ATOM 2850 C CA . LYS A 1 360 ? -17.316 31.900 -46.154 1.00 79.44 360 LYS A CA 1
ATOM 2851 C C . LYS A 1 360 ? -16.592 31.421 -44.890 1.00 79.44 360 LYS A C 1
ATOM 2853 O O . LYS A 1 360 ? -15.579 30.728 -45.007 1.00 79.44 360 LYS A O 1
ATOM 2858 N N . ALA A 1 361 ? -17.137 31.697 -43.706 1.00 78.31 361 ALA A N 1
ATOM 2859 C CA . ALA A 1 361 ? -16.568 31.245 -42.436 1.00 78.31 361 ALA A CA 1
ATOM 2860 C C . ALA A 1 361 ? -16.501 29.707 -42.328 1.00 78.31 361 ALA A C 1
ATOM 2862 O O . ALA A 1 361 ? -15.500 29.161 -41.865 1.00 78.31 361 ALA A O 1
ATOM 2863 N N . GLU A 1 362 ? -17.517 28.988 -42.819 1.00 81.25 362 GLU A N 1
ATOM 2864 C CA . GLU A 1 362 ? -17.496 27.520 -42.896 1.00 81.25 362 GLU A CA 1
ATOM 2865 C C . GLU A 1 362 ? -16.411 26.996 -43.852 1.00 81.25 362 GLU A C 1
ATOM 2867 O O . GLU A 1 362 ? -15.802 25.962 -43.578 1.00 81.25 362 GLU A O 1
ATOM 2872 N N . SER A 1 363 ? -16.154 27.686 -44.969 1.00 81.44 363 SER A N 1
ATOM 2873 C CA . SER A 1 363 ? -15.103 27.291 -45.917 1.00 81.44 363 SER A CA 1
ATOM 2874 C C . SER A 1 363 ? -13.697 27.460 -45.338 1.00 81.44 363 SER A C 1
ATOM 2876 O O . SER A 1 363 ? -12.911 26.516 -45.365 1.00 81.44 363 SER A O 1
ATOM 2878 N N . GLN A 1 364 ? -13.417 28.602 -44.710 1.00 79.44 364 GLN A N 1
ATOM 2879 C CA . GLN A 1 364 ? -12.134 28.863 -44.059 1.00 79.44 364 GLN A CA 1
ATOM 2880 C C . GLN A 1 364 ? -11.937 27.971 -42.825 1.00 79.44 364 GLN A C 1
ATOM 2882 O O . GLN A 1 364 ? -10.834 27.497 -42.566 1.00 79.44 364 GLN A O 1
ATOM 2887 N N . GLY A 1 365 ? -13.011 27.660 -42.091 1.00 81.38 365 GLY A N 1
ATOM 2888 C CA . GLY A 1 365 ? -12.956 26.696 -40.994 1.00 81.38 365 GLY A CA 1
ATOM 2889 C C . GLY A 1 365 ? -12.647 25.261 -41.448 1.00 81.38 365 GLY A C 1
ATOM 2890 O O . GLY A 1 365 ? -12.008 24.520 -40.703 1.00 81.38 365 GLY A O 1
ATOM 2891 N N . ARG A 1 366 ? -13.027 24.865 -42.674 1.00 83.56 366 ARG A N 1
ATOM 2892 C CA . ARG A 1 366 ? -12.598 23.579 -43.261 1.00 83.56 366 ARG A CA 1
ATOM 2893 C C . ARG A 1 366 ? -11.100 23.559 -43.564 1.00 83.56 366 ARG A C 1
ATOM 2895 O O . ARG A 1 366 ? -10.450 22.579 -43.229 1.00 83.56 366 ARG A O 1
ATOM 2902 N N . GLU A 1 367 ? -10.541 24.642 -44.099 1.00 83.75 367 GLU A N 1
ATOM 2903 C CA . GLU A 1 367 ? -9.092 24.740 -44.339 1.00 83.75 367 GLU A CA 1
ATOM 2904 C C . GLU A 1 367 ? -8.292 24.631 -43.029 1.00 83.75 367 GLU A C 1
ATOM 2906 O O . GLU A 1 367 ? -7.310 23.894 -42.959 1.00 83.75 367 GLU A O 1
ATOM 2911 N N . VAL A 1 368 ? -8.736 25.315 -41.963 1.00 81.75 368 VAL A N 1
ATOM 2912 C CA . VAL A 1 368 ? -8.128 25.207 -40.619 1.00 81.75 368 VAL A CA 1
ATOM 2913 C C . VAL A 1 368 ? -8.216 23.782 -40.072 1.00 81.75 368 VAL A C 1
ATOM 2915 O O . VAL A 1 368 ? -7.247 23.305 -39.484 1.00 81.75 368 VAL A O 1
ATOM 2918 N N . ARG A 1 369 ? -9.327 23.076 -40.313 1.00 86.44 369 ARG A N 1
ATOM 2919 C CA . ARG A 1 369 ? -9.477 21.664 -39.933 1.00 86.44 369 ARG A CA 1
ATOM 2920 C C . ARG A 1 369 ? -8.465 20.768 -40.641 1.00 86.44 369 ARG A C 1
ATOM 2922 O O . ARG A 1 369 ? -7.786 20.000 -39.976 1.00 86.44 369 ARG A O 1
ATOM 2929 N N . GLU A 1 370 ? -8.312 20.909 -41.955 1.00 86.31 370 GLU A N 1
ATOM 2930 C CA . GLU A 1 370 ? -7.351 20.111 -42.728 1.00 86.31 370 GLU A CA 1
ATOM 2931 C C . GLU A 1 370 ? -5.903 20.329 -42.257 1.00 86.31 370 GLU A C 1
ATOM 2933 O O . GLU A 1 370 ? -5.117 19.381 -42.198 1.00 86.31 370 GLU A O 1
ATOM 2938 N N . MET A 1 371 ? -5.550 21.559 -41.867 1.00 83.38 371 MET A N 1
ATOM 2939 C CA . MET A 1 371 ? -4.243 21.845 -41.268 1.00 83.38 371 MET A CA 1
ATOM 2940 C C . MET A 1 371 ? -4.080 21.198 -39.888 1.00 83.38 371 MET A C 1
ATOM 2942 O O . MET A 1 371 ? -3.025 20.631 -39.617 1.00 83.38 371 MET A O 1
ATOM 2946 N N . LEU A 1 372 ? -5.104 21.237 -39.028 1.00 82.81 372 LEU A N 1
ATOM 2947 C CA . LEU A 1 372 ? -5.061 20.576 -37.717 1.00 82.81 372 LEU A CA 1
ATOM 2948 C C . LEU A 1 372 ? -4.985 19.047 -37.844 1.00 82.81 372 LEU A C 1
ATOM 2950 O O . LEU A 1 372 ? -4.226 18.424 -37.102 1.00 82.81 372 LEU A O 1
ATOM 2954 N N . ASP A 1 373 ? -5.673 18.446 -38.814 1.00 85.31 373 ASP A N 1
ATOM 2955 C CA . ASP A 1 373 ? -5.585 17.007 -39.098 1.00 85.31 373 ASP A CA 1
ATOM 2956 C C . ASP A 1 373 ? -4.176 16.614 -39.579 1.00 85.31 373 ASP A C 1
ATOM 2958 O O . ASP A 1 373 ? -3.637 15.571 -39.193 1.00 85.31 373 ASP A O 1
ATOM 2962 N N . ALA A 1 374 ? -3.544 17.457 -40.404 1.00 86.12 374 ALA A N 1
ATOM 2963 C CA . ALA A 1 374 ? -2.163 17.257 -40.838 1.00 86.12 374 ALA A CA 1
ATOM 2964 C C . ALA A 1 374 ? -1.174 17.362 -39.664 1.00 86.12 374 ALA A C 1
ATOM 2966 O O . ALA A 1 374 ? -0.289 16.513 -39.537 1.00 86.12 374 ALA A O 1
ATOM 2967 N N . ILE A 1 375 ? -1.362 18.349 -38.783 1.00 84.12 375 ILE A N 1
ATOM 2968 C CA . ILE A 1 375 ? -0.565 18.528 -37.563 1.00 84.12 375 ILE A CA 1
ATOM 2969 C C . ILE A 1 375 ? -0.713 17.322 -36.621 1.00 84.12 375 ILE A C 1
ATOM 2971 O O . ILE A 1 375 ? 0.288 16.849 -36.084 1.00 84.12 375 ILE A O 1
ATOM 2975 N N . SER A 1 376 ? -1.926 16.786 -36.452 1.00 83.50 376 SER A N 1
ATOM 2976 C CA . SER A 1 376 ? -2.188 15.603 -35.617 1.00 83.50 376 SER A CA 1
ATOM 2977 C C . SER A 1 376 ? -1.373 14.387 -36.075 1.00 83.50 376 SER A C 1
ATOM 2979 O O . SER A 1 376 ? -0.649 13.783 -35.284 1.00 83.50 376 SER A O 1
ATOM 2981 N N . ARG A 1 377 ? -1.364 14.097 -37.384 1.00 84.62 377 ARG A N 1
ATOM 2982 C CA . ARG A 1 377 ? -0.567 12.993 -37.957 1.00 84.62 377 ARG A CA 1
ATOM 2983 C C . ARG A 1 377 ? 0.936 13.170 -37.737 1.00 84.62 377 ARG A C 1
ATOM 2985 O O . ARG A 1 377 ? 1.635 12.203 -37.446 1.00 84.62 377 ARG A O 1
ATOM 2992 N N . GLN A 1 378 ? 1.440 14.397 -37.868 1.00 82.06 378 GLN A N 1
ATOM 2993 C CA . GLN A 1 378 ? 2.852 14.699 -37.613 1.00 82.06 378 GLN A CA 1
ATOM 2994 C C . GLN A 1 378 ? 3.204 14.592 -36.121 1.00 82.06 378 GLN A C 1
ATOM 2996 O O . GLN A 1 378 ? 4.289 14.126 -35.775 1.00 82.06 378 GLN A O 1
ATOM 3001 N N . LEU A 1 379 ? 2.285 14.980 -35.232 1.00 80.56 379 LEU A N 1
ATOM 3002 C CA . LEU A 1 379 ? 2.430 14.818 -33.786 1.00 80.56 379 LEU A CA 1
ATOM 3003 C C . LEU A 1 379 ? 2.437 13.348 -33.371 1.00 80.56 379 LEU A C 1
ATOM 3005 O O . LEU A 1 379 ? 3.237 12.980 -32.517 1.00 80.56 379 LEU A O 1
ATOM 3009 N N . GLU A 1 380 ? 1.605 12.503 -33.978 1.00 79.75 380 GLU A N 1
ATOM 3010 C CA . GLU A 1 380 ? 1.628 11.053 -33.756 1.00 79.75 380 GLU A CA 1
ATOM 3011 C C . GLU A 1 380 ? 2.952 10.431 -34.215 1.00 79.75 380 GLU A C 1
ATOM 3013 O O . GLU A 1 380 ? 3.549 9.640 -33.482 1.00 79.75 380 GLU A O 1
ATOM 3018 N N . GLU A 1 381 ? 3.466 10.833 -35.382 1.00 78.62 381 GLU A N 1
ATOM 3019 C CA . GLU A 1 381 ? 4.763 10.369 -35.887 1.00 78.62 381 GLU A CA 1
ATOM 3020 C C . GLU A 1 381 ? 5.931 10.800 -34.980 1.00 78.62 381 GLU A C 1
ATOM 3022 O O . GLU A 1 381 ? 6.858 10.019 -34.751 1.00 78.62 381 GLU A O 1
ATOM 3027 N N . ALA A 1 382 ? 5.859 12.004 -34.402 1.00 73.06 382 ALA A N 1
ATOM 3028 C CA . ALA A 1 382 ? 6.837 12.514 -33.440 1.00 73.06 382 ALA A CA 1
ATOM 3029 C C . ALA A 1 382 ? 6.678 11.920 -32.023 1.00 73.06 382 ALA A C 1
ATOM 3031 O O . ALA A 1 382 ? 7.657 11.842 -31.274 1.00 73.06 382 ALA A O 1
ATOM 3032 N N . ALA A 1 383 ? 5.462 11.515 -31.639 1.00 66.94 383 ALA A N 1
ATOM 3033 C CA . ALA A 1 383 ? 5.137 10.956 -30.326 1.00 66.94 383 ALA A CA 1
ATOM 3034 C C . ALA A 1 383 ? 5.365 9.444 -30.240 1.00 66.94 383 ALA A C 1
ATOM 3036 O O . ALA A 1 383 ? 5.600 8.939 -29.140 1.00 66.94 383 ALA A O 1
ATOM 3037 N N . LEU A 1 384 ? 5.320 8.721 -31.367 1.00 58.41 384 LEU A N 1
ATOM 3038 C CA . LEU A 1 384 ? 5.674 7.309 -31.428 1.00 58.41 384 LEU A CA 1
ATOM 3039 C C . LEU A 1 384 ? 7.119 7.142 -30.948 1.00 58.41 384 LEU A C 1
ATOM 3041 O O . LEU A 1 384 ? 8.058 7.543 -31.644 1.00 58.41 384 LEU A O 1
ATOM 3045 N N . PRO A 1 385 ? 7.357 6.496 -29.791 1.00 54.19 385 PRO A N 1
ATOM 3046 C CA . PRO A 1 385 ? 8.689 6.019 -29.522 1.00 54.19 385 PRO A CA 1
ATOM 3047 C C . PRO A 1 385 ? 8.941 4.956 -30.589 1.00 54.19 385 PRO A C 1
ATOM 3049 O O . PRO A 1 385 ? 8.398 3.853 -30.509 1.00 54.19 385 PRO A O 1
ATOM 3052 N N . ARG A 1 386 ? 9.795 5.242 -31.578 1.00 48.56 386 ARG A N 1
ATOM 3053 C CA . ARG A 1 386 ? 10.552 4.176 -32.240 1.00 48.56 386 ARG A CA 1
ATOM 3054 C C . ARG A 1 386 ? 11.450 3.579 -31.167 1.00 48.56 386 ARG A C 1
ATOM 3056 O O . ARG A 1 386 ? 12.628 3.896 -31.047 1.00 48.56 386 ARG A O 1
ATOM 3063 N N . ALA A 1 387 ? 10.842 2.775 -30.302 1.00 39.66 387 ALA A N 1
ATOM 3064 C CA . ALA A 1 387 ? 11.541 1.951 -29.361 1.00 39.66 387 ALA A CA 1
ATOM 3065 C C . ALA A 1 387 ? 12.511 1.136 -30.203 1.00 39.66 387 ALA A C 1
ATOM 3067 O O . ALA A 1 387 ? 12.100 0.375 -31.077 1.00 39.66 387 ALA A O 1
ATOM 3068 N N . ALA A 1 388 ? 13.797 1.366 -29.961 1.00 42.72 388 ALA A N 1
ATOM 3069 C CA . ALA A 1 388 ? 14.859 0.464 -30.333 1.00 42.72 388 ALA A CA 1
ATOM 3070 C C . ALA A 1 388 ? 14.490 -0.932 -29.811 1.00 42.72 388 ALA A C 1
ATOM 3072 O O . ALA A 1 388 ? 14.753 -1.287 -28.662 1.00 42.72 388 ALA A O 1
ATOM 3073 N N . SER A 1 389 ? 13.799 -1.708 -30.641 1.00 44.59 389 SER A N 1
ATOM 3074 C CA . SER A 1 389 ? 13.621 -3.131 -30.451 1.00 44.59 389 SER A CA 1
ATOM 3075 C C . SER A 1 389 ? 14.837 -3.806 -31.066 1.00 44.59 389 SER A C 1
ATOM 3077 O O . SER A 1 389 ? 14.846 -4.133 -32.248 1.00 44.59 389 SER A O 1
ATOM 3079 N N . SER A 1 390 ? 15.890 -3.965 -30.273 1.00 41.56 390 SER A N 1
ATOM 3080 C CA . SER A 1 390 ? 16.644 -5.221 -30.210 1.00 41.56 390 SER A CA 1
ATOM 3081 C C . SER A 1 390 ? 17.825 -5.075 -29.254 1.00 41.56 390 SER A C 1
ATOM 3083 O O . SER A 1 390 ? 18.968 -4.857 -29.637 1.00 41.56 390 SER A O 1
ATOM 3085 N N . LEU A 1 391 ? 17.559 -5.280 -27.968 1.00 42.22 391 LEU A N 1
ATOM 3086 C CA . LEU A 1 391 ? 18.521 -6.037 -27.179 1.00 42.22 391 LEU A CA 1
ATOM 3087 C C . LEU A 1 391 ? 17.995 -7.471 -27.110 1.00 42.22 391 LEU A C 1
ATOM 3089 O O . LEU A 1 391 ? 16.826 -7.660 -26.760 1.00 42.22 391 LEU A O 1
ATOM 3093 N N . PRO A 1 392 ? 18.809 -8.486 -27.450 1.00 46.62 392 PRO A N 1
ATOM 3094 C CA . PRO A 1 392 ? 18.488 -9.861 -27.111 1.00 46.62 392 PRO A CA 1
ATOM 3095 C C . PRO A 1 392 ? 18.193 -9.968 -25.600 1.00 46.62 392 PRO A C 1
ATOM 3097 O O . PRO A 1 392 ? 18.857 -9.281 -24.814 1.00 46.62 392 PRO A O 1
ATOM 3100 N N . PRO A 1 393 ? 17.277 -10.855 -25.162 1.00 46.00 393 PRO A N 1
ATOM 3101 C CA . PRO A 1 393 ? 16.842 -10.976 -23.759 1.00 46.00 393 PRO A CA 1
ATOM 3102 C C . PRO A 1 393 ? 17.966 -11.240 -22.737 1.00 46.00 393 PRO A C 1
ATOM 3104 O O . PRO A 1 393 ? 17.741 -11.187 -21.531 1.00 46.00 393 PRO A O 1
ATOM 3107 N N . LEU A 1 394 ? 19.182 -11.534 -23.204 1.00 41.88 394 LEU A N 1
ATOM 3108 C CA . LEU A 1 394 ? 20.342 -11.874 -22.385 1.00 41.88 394 LEU A CA 1
ATOM 3109 C C . LEU A 1 394 ? 20.983 -10.687 -21.647 1.00 41.88 394 LEU A C 1
ATOM 3111 O O . LEU A 1 394 ? 21.682 -10.921 -20.669 1.00 41.88 394 LEU A O 1
ATOM 3115 N N . PHE A 1 395 ? 20.734 -9.436 -22.048 1.00 46.09 395 PHE A N 1
ATOM 3116 C CA . PHE A 1 395 ? 21.466 -8.274 -21.505 1.00 46.09 395 PHE A CA 1
ATOM 3117 C C . PHE A 1 395 ? 20.605 -7.273 -20.723 1.00 46.09 395 PHE A C 1
ATOM 3119 O O . PHE A 1 395 ? 21.086 -6.227 -20.296 1.00 46.09 395 PHE A O 1
ATOM 3126 N N . GLN A 1 396 ? 19.335 -7.596 -20.477 1.00 50.34 396 GLN A N 1
ATOM 3127 C CA . GLN A 1 396 ? 18.386 -6.683 -19.829 1.00 50.34 396 GLN A CA 1
ATOM 3128 C C . GLN A 1 396 ? 18.533 -6.606 -18.297 1.00 50.34 396 GLN A C 1
ATOM 3130 O O . GLN A 1 396 ? 17.965 -5.715 -17.674 1.00 50.34 396 GLN A O 1
ATOM 3135 N N . LYS A 1 397 ? 19.297 -7.518 -17.676 1.00 43.69 397 LYS A N 1
ATOM 3136 C CA . LYS A 1 397 ? 19.378 -7.651 -16.209 1.00 43.69 397 LYS A CA 1
ATOM 3137 C C . LYS A 1 397 ? 20.528 -6.899 -15.524 1.00 43.69 397 LYS A C 1
ATOM 3139 O O . LYS A 1 397 ? 20.491 -6.786 -14.305 1.00 43.69 397 LYS A O 1
ATOM 3144 N N . GLU A 1 398 ? 21.506 -6.354 -16.251 1.00 41.56 398 GLU A N 1
ATOM 3145 C CA . GLU A 1 398 ? 22.694 -5.713 -15.637 1.00 41.56 398 GLU A CA 1
ATOM 3146 C C . GLU A 1 398 ? 22.787 -4.191 -15.850 1.00 41.56 398 GLU A C 1
ATOM 3148 O O . GLU A 1 398 ? 23.700 -3.546 -15.340 1.00 41.56 398 GLU A O 1
ATOM 3153 N N . ALA A 1 399 ? 21.815 -3.578 -16.530 1.00 40.19 399 ALA A N 1
ATOM 3154 C CA . ALA A 1 399 ? 21.779 -2.132 -16.782 1.00 40.19 399 ALA A CA 1
ATOM 3155 C C . ALA A 1 399 ? 21.342 -1.276 -15.567 1.00 40.19 399 ALA A C 1
ATOM 3157 O O . ALA A 1 399 ? 20.925 -0.134 -15.738 1.00 40.19 399 ALA A O 1
ATOM 3158 N N . THR A 1 400 ? 21.406 -1.801 -14.339 1.00 41.53 400 THR A N 1
ATOM 3159 C CA . THR A 1 400 ? 20.932 -1.108 -13.122 1.00 41.53 400 THR A CA 1
ATOM 3160 C C . THR A 1 400 ? 22.023 -0.755 -12.114 1.00 41.53 400 THR A C 1
ATOM 3162 O O . THR A 1 400 ? 21.717 -0.159 -11.085 1.00 41.53 400 THR A O 1
ATOM 3165 N N . GLN A 1 401 ? 23.301 -1.034 -12.384 1.00 41.28 401 GLN A N 1
ATOM 3166 C CA . GLN A 1 401 ? 24.387 -0.634 -11.481 1.00 41.28 401 GLN A CA 1
ATOM 3167 C C . GLN A 1 401 ? 25.531 0.031 -12.246 1.00 41.28 401 GLN A C 1
ATOM 3169 O O . GLN A 1 401 ? 26.443 -0.631 -12.731 1.00 41.28 401 GLN A O 1
ATOM 3174 N N . GLY A 1 402 ? 25.501 1.363 -12.330 1.00 36.22 402 GLY A N 1
ATOM 3175 C CA . GLY A 1 402 ? 26.715 2.144 -12.596 1.00 36.22 402 GLY A CA 1
ATOM 3176 C C . GLY A 1 402 ? 26.569 3.368 -13.489 1.00 36.22 402 GLY A C 1
ATOM 3177 O O . GLY A 1 402 ? 27.434 4.234 -13.430 1.00 36.22 402 GLY A O 1
ATOM 3178 N N . PHE A 1 403 ? 25.493 3.497 -14.258 1.00 29.39 403 PHE A N 1
ATOM 3179 C CA . PHE A 1 403 ? 25.200 4.718 -15.006 1.00 29.39 403 PHE A CA 1
ATOM 3180 C C . PHE A 1 403 ? 23.709 5.015 -14.881 1.00 29.39 403 PHE A C 1
ATOM 3182 O O . PHE A 1 403 ? 22.912 4.087 -15.039 1.00 29.39 403 PHE A O 1
ATOM 3189 N N . PRO A 1 404 ? 23.308 6.262 -14.557 1.00 31.88 404 PRO A N 1
ATOM 3190 C CA . PRO A 1 404 ? 21.902 6.619 -14.629 1.00 31.88 404 PRO A CA 1
ATOM 3191 C C . PRO A 1 404 ? 21.424 6.263 -16.040 1.00 31.88 404 PRO A C 1
ATOM 3193 O O . PRO A 1 404 ? 22.159 6.541 -16.997 1.00 31.88 404 PRO A O 1
ATOM 3196 N N . PRO A 1 405 ? 20.243 5.630 -16.190 1.00 37.91 405 PRO A N 1
ATOM 3197 C CA . PRO A 1 405 ? 19.595 5.542 -17.486 1.00 37.91 405 PR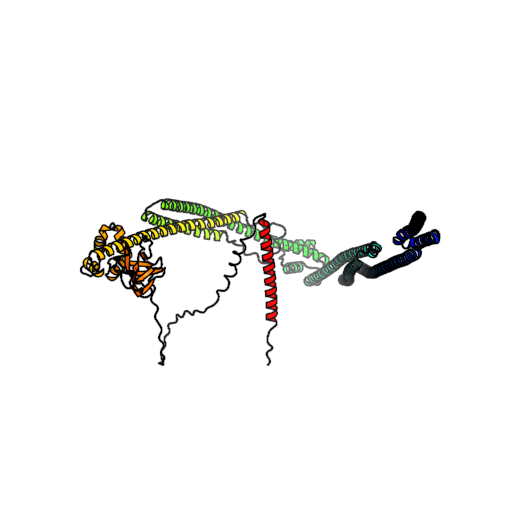O A CA 1
ATOM 3198 C C . PRO A 1 405 ? 19.685 6.935 -18.083 1.00 37.91 405 PRO A C 1
ATOM 3200 O O . PRO A 1 405 ? 19.256 7.884 -17.429 1.00 37.91 405 PRO A O 1
ATOM 3203 N N . PHE A 1 406 ? 20.341 7.073 -19.235 1.00 37.16 406 PHE A N 1
ATOM 3204 C CA . PHE A 1 406 ? 20.350 8.324 -19.973 1.00 37.16 406 PHE A CA 1
ATOM 3205 C C . PHE A 1 406 ? 18.879 8.694 -20.136 1.00 37.16 406 PHE A C 1
ATOM 3207 O O . PHE A 1 406 ? 18.149 8.042 -20.888 1.00 37.16 406 PHE A O 1
ATOM 3214 N N . GLU A 1 407 ? 18.418 9.611 -19.283 1.00 43.59 407 GLU A N 1
ATOM 3215 C CA . GLU A 1 407 ? 17.028 10.007 -19.190 1.00 43.59 407 GLU A CA 1
ATOM 3216 C C . GLU A 1 407 ? 16.661 10.424 -20.598 1.00 43.59 407 GLU A C 1
ATOM 3218 O O . GLU A 1 407 ? 17.240 11.372 -21.126 1.00 43.59 407 GLU A O 1
ATOM 3223 N N . ARG A 1 408 ? 15.780 9.647 -21.240 1.00 50.03 408 ARG A N 1
ATOM 3224 C CA . ARG A 1 408 ? 15.295 9.911 -22.594 1.00 50.03 408 ARG A CA 1
ATOM 3225 C C . ARG A 1 408 ? 14.644 11.291 -22.601 1.00 50.03 408 ARG A C 1
ATOM 3227 O O . ARG A 1 408 ? 13.462 11.427 -22.288 1.00 50.03 408 ARG A O 1
ATOM 3234 N N . GLU A 1 409 ? 15.497 12.260 -22.897 1.00 61.22 409 GLU A N 1
ATOM 3235 C CA . GLU A 1 409 ? 15.351 13.675 -23.195 1.00 61.22 409 GLU A CA 1
ATOM 3236 C C . GLU A 1 409 ? 14.004 14.291 -22.784 1.00 61.22 409 GLU A C 1
ATOM 3238 O O . GLU A 1 409 ? 13.061 14.334 -23.578 1.00 61.22 409 GLU A O 1
ATOM 3243 N N . PRO A 1 410 ? 13.899 14.849 -21.560 1.00 63.25 410 PRO A N 1
ATOM 3244 C CA . PRO A 1 410 ? 12.663 15.470 -21.090 1.00 63.25 410 PRO A CA 1
ATOM 3245 C C . PRO A 1 410 ? 12.275 16.720 -21.891 1.00 63.25 410 PRO A C 1
ATOM 3247 O O . PRO A 1 410 ? 11.125 17.128 -21.826 1.00 63.25 410 PRO A O 1
ATOM 3250 N N . LYS A 1 411 ? 13.197 17.352 -22.633 1.00 70.50 411 LYS A N 1
ATOM 3251 C CA . LYS A 1 411 ? 12.921 18.601 -23.366 1.00 70.50 411 LYS A CA 1
ATOM 3252 C C . LYS A 1 411 ? 12.056 18.378 -24.608 1.00 70.50 411 LYS A C 1
ATOM 3254 O O . LYS A 1 411 ? 10.986 18.965 -24.683 1.00 70.50 411 LYS A O 1
ATOM 3259 N N . LEU A 1 412 ? 12.459 17.477 -25.507 1.00 68.31 412 LEU A N 1
ATOM 3260 C CA . LEU A 1 412 ? 11.701 17.179 -26.731 1.00 68.31 412 LEU A CA 1
ATOM 3261 C C . LEU A 1 412 ? 10.335 16.563 -26.416 1.00 68.31 412 LEU A C 1
ATOM 3263 O O . LEU A 1 412 ? 9.333 16.958 -26.997 1.00 68.31 412 LEU A O 1
ATOM 3267 N N . LYS A 1 413 ? 10.256 15.674 -25.417 1.00 73.00 413 LYS A N 1
ATOM 3268 C CA . LYS A 1 413 ? 8.967 15.139 -24.948 1.00 73.00 413 LYS A CA 1
ATOM 3269 C C . LYS A 1 413 ? 8.044 16.223 -24.396 1.00 73.00 413 LYS A C 1
ATOM 3271 O O . LYS A 1 413 ? 6.858 16.218 -24.699 1.00 73.00 413 LYS A O 1
ATOM 3276 N N . LYS A 1 414 ? 8.579 17.159 -23.603 1.00 77.19 414 LYS A N 1
ATOM 3277 C CA . LYS A 1 414 ? 7.810 18.314 -23.112 1.00 77.19 414 LYS A CA 1
ATOM 3278 C C . LYS A 1 414 ? 7.357 19.216 -24.258 1.00 77.19 414 LYS A C 1
ATOM 3280 O O . LYS A 1 414 ? 6.264 19.761 -24.183 1.00 77.19 414 LYS A O 1
ATOM 3285 N N . GLU A 1 415 ? 8.169 19.375 -25.301 1.00 77.88 415 GLU A N 1
ATOM 3286 C CA . GLU A 1 415 ? 7.813 20.163 -26.484 1.00 77.88 415 GLU A CA 1
ATOM 3287 C C . GLU A 1 415 ? 6.711 19.497 -27.312 1.00 77.88 415 GLU A C 1
ATOM 3289 O O . GLU A 1 415 ? 5.732 20.169 -27.622 1.00 77.88 415 GLU A O 1
ATOM 3294 N N . VAL A 1 416 ? 6.804 18.190 -27.584 1.00 80.19 416 VAL A N 1
ATOM 3295 C CA . VAL A 1 416 ? 5.739 17.423 -28.257 1.00 80.19 416 VAL A CA 1
ATOM 3296 C C . VAL A 1 416 ? 4.448 17.464 -27.439 1.00 80.19 416 VAL A C 1
ATOM 3298 O O . VAL A 1 416 ? 3.398 17.787 -27.982 1.00 80.19 416 VAL A O 1
ATOM 3301 N N . PHE A 1 417 ? 4.521 17.246 -26.123 1.00 80.25 417 PHE A N 1
ATOM 3302 C CA . PHE A 1 417 ? 3.355 17.342 -25.239 1.00 80.25 417 PHE A CA 1
ATOM 3303 C C . PHE A 1 417 ? 2.732 18.746 -25.243 1.00 80.25 417 PHE A C 1
ATOM 3305 O O . PHE A 1 417 ? 1.516 18.898 -25.327 1.00 80.25 417 PHE A O 1
ATOM 3312 N N . ARG A 1 418 ? 3.560 19.798 -25.207 1.00 84.31 418 ARG A N 1
ATOM 3313 C CA . ARG A 1 418 ? 3.087 21.185 -25.320 1.00 84.31 418 ARG A CA 1
ATOM 3314 C C . ARG A 1 418 ? 2.359 21.414 -26.646 1.00 84.31 418 ARG A C 1
ATOM 3316 O O . ARG A 1 418 ? 1.348 22.108 -26.654 1.00 84.31 418 ARG A O 1
ATOM 3323 N N . LEU A 1 419 ? 2.861 20.852 -27.744 1.00 83.75 419 LEU A N 1
ATOM 3324 C CA . LEU A 1 419 ? 2.231 20.962 -29.059 1.00 83.75 419 LEU A CA 1
ATOM 3325 C C . LEU A 1 419 ? 0.925 20.157 -29.151 1.00 83.75 419 LEU A C 1
ATOM 3327 O O . LEU A 1 419 ? -0.029 20.650 -29.741 1.00 83.75 419 LEU A O 1
ATOM 3331 N N . GLN A 1 420 ? 0.838 18.985 -28.514 1.00 82.88 420 GLN A N 1
ATOM 3332 C CA . GLN A 1 420 ? -0.416 18.225 -28.385 1.00 82.88 420 GLN A CA 1
ATOM 3333 C C . GLN A 1 420 ? -1.481 19.013 -27.615 1.00 82.88 420 GLN A C 1
ATOM 3335 O O . GLN A 1 420 ? -2.633 19.080 -28.034 1.00 82.88 420 GLN A O 1
ATOM 3340 N N . GLU A 1 421 ? -1.105 19.676 -26.522 1.00 82.88 421 GLU A N 1
ATOM 3341 C CA . GLU A 1 421 ? -2.057 20.506 -25.780 1.00 82.88 421 GLU A CA 1
ATOM 3342 C C . GLU A 1 421 ? -2.487 21.742 -26.589 1.00 82.88 421 GLU A C 1
ATOM 3344 O O . GLU A 1 421 ? -3.658 22.121 -26.585 1.00 82.88 421 GLU A O 1
ATOM 3349 N N . GLN A 1 422 ? -1.570 22.349 -27.351 1.00 83.25 422 GLN A N 1
ATOM 3350 C CA . GLN A 1 422 ? -1.907 23.441 -28.271 1.00 83.25 422 GLN A CA 1
ATOM 3351 C C . GLN A 1 422 ? -2.842 22.994 -29.405 1.00 83.25 422 GLN A C 1
ATOM 3353 O O . GLN A 1 422 ? -3.748 23.752 -29.759 1.00 83.25 422 GLN A O 1
ATOM 3358 N N . HIS A 1 423 ? -2.666 21.773 -29.923 1.00 86.19 423 HIS A N 1
ATOM 3359 C CA . HIS A 1 423 ? -3.570 21.129 -30.884 1.00 86.19 423 HIS A CA 1
ATOM 3360 C C . HIS A 1 423 ? -4.993 21.067 -30.353 1.00 86.19 423 HIS A C 1
ATOM 3362 O O . HIS A 1 423 ? -5.892 21.687 -30.921 1.00 86.19 423 HIS A O 1
ATOM 3368 N N . ARG A 1 424 ? -5.153 20.437 -29.189 1.00 87.31 424 ARG A N 1
ATOM 3369 C CA . ARG A 1 424 ? -6.439 20.254 -28.519 1.00 87.31 424 ARG A CA 1
ATOM 3370 C C . ARG A 1 424 ? -7.154 21.584 -28.279 1.00 87.31 424 ARG A C 1
ATOM 3372 O O . ARG A 1 424 ? -8.359 21.704 -28.491 1.00 87.31 424 ARG A O 1
ATOM 3379 N N . ILE A 1 425 ? -6.418 22.612 -27.848 1.00 86.62 425 ILE A N 1
ATOM 3380 C CA . ILE A 1 425 ? -6.986 23.948 -27.616 1.00 86.62 425 ILE A CA 1
ATOM 3381 C C . ILE A 1 425 ? -7.493 24.571 -28.924 1.00 86.62 425 ILE A C 1
ATOM 3383 O O . ILE A 1 425 ? -8.579 25.156 -28.933 1.00 86.62 425 ILE A O 1
ATOM 3387 N N . LEU A 1 426 ? -6.732 24.471 -30.017 1.00 83.50 426 LEU A N 1
ATOM 3388 C CA . LEU A 1 426 ? -7.126 25.039 -31.309 1.00 83.50 426 LEU A CA 1
ATOM 3389 C C . LEU A 1 426 ? -8.302 24.293 -31.944 1.00 83.50 426 LEU A C 1
ATOM 3391 O O . LEU A 1 426 ? -9.173 24.949 -32.513 1.00 83.50 426 LEU A O 1
ATOM 3395 N N . GLU A 1 427 ? -8.383 22.971 -31.793 1.00 85.44 427 GLU A N 1
ATOM 3396 C CA . GLU A 1 427 ? -9.544 22.184 -32.228 1.00 85.44 427 GLU A CA 1
ATOM 3397 C C . GLU A 1 427 ? -10.826 22.641 -31.531 1.00 85.44 427 GLU A C 1
ATOM 3399 O O . GLU A 1 427 ? -11.810 22.980 -32.192 1.00 85.44 427 GLU A O 1
ATOM 3404 N N . VAL A 1 428 ? -10.793 22.769 -30.200 1.00 87.38 428 VAL A N 1
ATOM 3405 C CA . VAL A 1 428 ? -11.942 23.258 -29.421 1.00 87.38 428 VAL A CA 1
ATOM 3406 C C . VAL A 1 428 ? -12.338 24.675 -29.846 1.00 87.38 428 VAL A C 1
ATOM 3408 O O . VAL A 1 428 ? -13.524 25.007 -29.908 1.00 87.38 428 VAL A O 1
ATOM 3411 N N . GLN A 1 429 ? -11.369 25.547 -30.141 1.00 85.31 429 GLN A N 1
ATOM 3412 C CA . GLN A 1 429 ? -11.665 26.894 -30.635 1.00 85.31 429 GLN A CA 1
ATOM 3413 C C . GLN A 1 429 ? -12.293 26.866 -32.036 1.00 85.31 429 GLN A C 1
ATOM 3415 O O . GLN A 1 429 ? -13.257 27.594 -32.275 1.00 85.31 429 GLN A O 1
ATOM 3420 N N . LEU A 1 430 ? -11.801 26.012 -32.936 1.00 85.31 430 LEU A N 1
ATOM 3421 C CA . LEU A 1 430 ? -12.362 25.832 -34.273 1.00 85.31 430 LEU A CA 1
ATOM 3422 C C . LEU A 1 430 ? -13.808 25.336 -34.220 1.00 85.31 430 LEU A C 1
ATOM 3424 O O . LEU A 1 430 ? -14.669 25.877 -34.915 1.00 85.31 430 LEU A O 1
ATOM 3428 N N . GLU A 1 431 ? -14.099 24.352 -33.373 1.00 87.06 431 GLU A N 1
ATOM 3429 C CA . GLU A 1 431 ? -15.459 23.843 -33.199 1.00 87.06 431 GLU A CA 1
ATOM 3430 C C . GLU A 1 431 ? -16.416 24.906 -32.666 1.00 87.06 431 GLU A C 1
ATOM 3432 O O . GLU A 1 431 ? -17.533 25.023 -33.170 1.00 87.06 431 GLU A O 1
ATOM 3437 N N . LYS A 1 432 ? -15.976 25.743 -31.718 1.00 85.75 432 LYS A N 1
ATOM 3438 C CA . LYS A 1 432 ? -16.782 26.875 -31.229 1.00 85.75 432 LYS A CA 1
ATOM 3439 C C . LYS A 1 432 ? -17.102 27.872 -32.341 1.00 85.75 432 LYS A C 1
ATOM 3441 O O . LYS A 1 432 ? -18.247 28.303 -32.462 1.00 85.75 432 LYS A O 1
ATOM 3446 N N . VAL A 1 433 ? -16.112 28.225 -33.161 1.00 82.19 433 VAL A N 1
ATOM 3447 C CA . VAL A 1 433 ? -16.276 29.171 -34.278 1.00 82.19 433 VAL A CA 1
ATOM 3448 C C . VAL A 1 433 ? -17.214 28.601 -35.352 1.00 82.19 433 VAL A C 1
ATOM 3450 O O . VAL A 1 433 ? -18.124 29.294 -35.805 1.00 82.19 433 VAL A O 1
ATOM 3453 N N . LEU A 1 434 ? -17.064 27.323 -35.710 1.00 82.88 434 LEU A N 1
ATOM 3454 C CA . LEU A 1 434 ? -17.955 26.642 -36.657 1.00 82.88 434 LEU A CA 1
ATOM 3455 C C . LEU A 1 434 ? -19.375 26.459 -36.104 1.00 82.88 434 LEU A C 1
ATOM 3457 O O . LEU A 1 434 ? -20.349 26.633 -36.835 1.00 82.88 434 LEU A O 1
ATOM 3461 N N . GLY A 1 435 ? -19.507 26.130 -34.818 1.00 82.19 435 GLY A N 1
ATOM 3462 C CA . GLY A 1 435 ? -20.796 26.023 -34.138 1.00 82.19 435 GLY A CA 1
ATOM 3463 C C . GLY A 1 435 ? -21.545 27.353 -34.137 1.00 82.19 435 GLY A C 1
ATOM 3464 O O . GLY A 1 435 ? -22.736 27.393 -34.438 1.00 82.19 435 GLY A O 1
ATOM 3465 N N . HIS A 1 436 ? -20.829 28.451 -33.900 1.00 80.88 436 HIS A N 1
ATOM 3466 C CA . HIS A 1 436 ? -21.379 29.796 -33.988 1.00 80.88 436 HIS A CA 1
ATOM 3467 C C . HIS A 1 436 ? -21.861 30.141 -35.406 1.00 80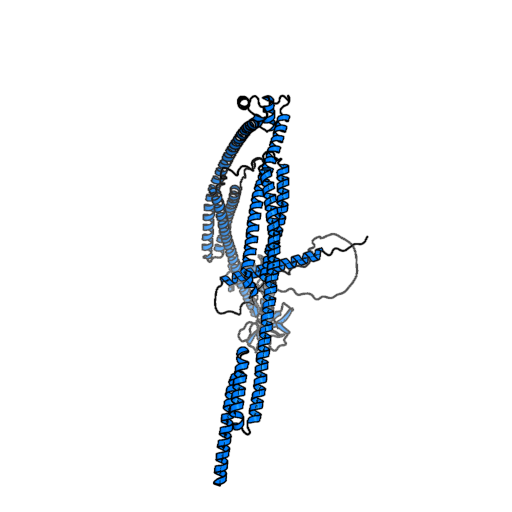.88 436 HIS A C 1
ATOM 3469 O O . HIS A 1 436 ? -22.988 30.598 -35.568 1.00 80.88 436 HIS A O 1
ATOM 3475 N N . ALA A 1 437 ? -21.075 29.834 -36.446 1.00 79.44 437 ALA A N 1
ATOM 3476 C CA . ALA A 1 437 ? -21.493 30.043 -37.837 1.00 79.44 437 ALA A CA 1
ATOM 3477 C C . ALA A 1 437 ? -22.801 29.302 -38.183 1.00 79.44 437 ALA A C 1
ATOM 3479 O O . ALA A 1 437 ? -23.698 29.876 -38.808 1.00 79.44 437 ALA A O 1
ATOM 3480 N N . ARG A 1 438 ? -22.940 28.047 -37.730 1.00 81.50 438 ARG A N 1
ATOM 3481 C CA . ARG A 1 438 ? -24.157 27.240 -37.923 1.00 81.50 438 ARG A CA 1
ATOM 3482 C C . ARG A 1 438 ? -25.354 27.819 -37.175 1.00 81.50 438 ARG A C 1
ATOM 3484 O O . ARG A 1 438 ? -26.418 27.973 -37.770 1.00 81.50 438 ARG A O 1
ATOM 3491 N N . ALA A 1 439 ? -25.174 28.188 -35.907 1.00 82.56 439 ALA A N 1
ATOM 3492 C CA . ALA A 1 439 ? -26.229 28.795 -35.100 1.00 82.56 439 ALA A CA 1
ATOM 3493 C C . ALA A 1 439 ? -26.737 30.103 -35.728 1.00 82.56 439 ALA A C 1
ATOM 3495 O O . ALA A 1 439 ? -27.947 30.308 -35.835 1.00 82.56 439 ALA A O 1
ATOM 3496 N N . SER A 1 440 ? -25.831 30.950 -36.225 1.00 76.19 440 SER A N 1
ATOM 3497 C CA . SER A 1 440 ? -26.190 32.194 -36.913 1.00 76.19 440 SER A CA 1
ATOM 3498 C C . SER A 1 440 ? -26.958 31.929 -38.212 1.00 76.19 440 SER A C 1
ATOM 3500 O O . SER A 1 440 ? -27.959 32.592 -38.484 1.00 76.19 440 SER A O 1
ATOM 3502 N N . LYS A 1 441 ? -26.575 30.904 -38.984 1.00 77.75 441 LYS A N 1
ATOM 3503 C CA . LYS A 1 441 ? -27.302 30.476 -40.191 1.00 77.75 441 LYS A CA 1
ATOM 3504 C C . LYS A 1 441 ? -28.716 29.972 -39.876 1.00 77.75 441 LYS A C 1
ATOM 3506 O O . LYS A 1 441 ? -29.671 30.351 -40.556 1.00 77.75 441 LYS A O 1
ATOM 3511 N N . GLU A 1 442 ? -28.869 29.154 -38.837 1.00 79.31 442 GLU A N 1
ATOM 3512 C CA . GLU A 1 442 ? -30.174 28.658 -38.387 1.00 79.31 442 GLU A CA 1
ATOM 3513 C C . GLU A 1 442 ? -31.071 29.779 -37.853 1.00 79.31 442 GLU A C 1
ATOM 3515 O O . GLU A 1 442 ? -32.268 29.800 -38.144 1.00 79.31 442 GLU A O 1
ATOM 3520 N N . ALA A 1 443 ? -30.509 30.731 -37.106 1.00 78.56 443 ALA A N 1
ATOM 3521 C CA . ALA A 1 443 ? -31.245 31.883 -36.594 1.00 78.56 443 ALA A CA 1
ATOM 3522 C C . ALA A 1 443 ? -31.803 32.747 -37.737 1.00 78.56 443 ALA A C 1
ATOM 3524 O O . ALA A 1 443 ? -32.976 33.132 -37.707 1.00 78.56 443 ALA A O 1
ATOM 3525 N N . VAL A 1 444 ? -31.001 32.986 -38.780 1.00 78.94 444 VAL A N 1
ATOM 3526 C CA . VAL A 1 444 ? -31.445 33.687 -39.994 1.00 78.94 444 VAL A CA 1
ATOM 3527 C C . VAL A 1 444 ? -32.559 32.913 -40.703 1.00 78.94 444 VAL A C 1
ATOM 3529 O O . VAL A 1 444 ? -33.573 33.505 -41.076 1.00 78.94 444 VAL A O 1
ATOM 3532 N N . ALA A 1 445 ? -32.424 31.590 -40.836 1.00 76.81 445 ALA A N 1
ATOM 3533 C CA . ALA A 1 445 ? -33.447 30.753 -41.460 1.00 76.81 445 ALA A CA 1
ATOM 3534 C C . ALA A 1 445 ? -34.777 30.773 -40.682 1.00 76.81 445 ALA A C 1
ATOM 3536 O O . ALA A 1 445 ? -35.835 30.970 -41.283 1.00 76.81 445 ALA A O 1
ATOM 3537 N N . LYS A 1 446 ? -34.734 30.644 -39.347 1.00 78.31 446 LYS A N 1
ATOM 3538 C CA . LYS A 1 446 ? -35.922 30.716 -38.476 1.00 78.31 446 LYS A CA 1
ATOM 3539 C C . LYS A 1 446 ? -36.613 32.074 -38.573 1.00 78.31 446 LYS A C 1
ATOM 3541 O O . LYS A 1 446 ? -37.838 32.128 -38.662 1.00 78.31 446 LYS A O 1
ATOM 3546 N N . LYS A 1 447 ? -35.844 33.168 -38.611 1.00 79.12 447 LYS A N 1
ATOM 3547 C CA . LYS A 1 447 ? -36.391 34.520 -38.782 1.00 79.12 447 LYS A CA 1
ATOM 3548 C C . LYS A 1 447 ? -37.106 34.673 -40.128 1.00 79.12 447 LYS A C 1
ATOM 3550 O O . LYS A 1 447 ? -38.241 35.138 -40.158 1.00 79.12 447 LYS A O 1
ATOM 3555 N N . ALA A 1 448 ? -36.494 34.210 -41.219 1.00 76.75 448 ALA A N 1
ATOM 3556 C CA . ALA A 1 448 ? -37.109 34.250 -42.547 1.00 76.75 448 ALA A CA 1
ATOM 3557 C C . ALA A 1 448 ? -38.399 33.406 -42.632 1.00 76.75 448 ALA A C 1
ATOM 3559 O O . ALA A 1 448 ? -39.381 33.817 -43.258 1.00 76.75 448 ALA A O 1
ATOM 3560 N N . GLN A 1 449 ? -38.426 32.240 -41.976 1.00 75.25 449 GLN A N 1
ATOM 3561 C CA . GLN A 1 449 ? -39.629 31.406 -41.880 1.00 75.25 449 GLN A CA 1
ATOM 3562 C C . GLN A 1 449 ? -40.741 32.093 -41.076 1.00 75.25 449 GLN A C 1
ATOM 3564 O O . GLN A 1 449 ? -41.886 32.114 -41.526 1.00 75.25 449 GLN A O 1
ATOM 3569 N N . ALA A 1 450 ? -40.413 32.706 -39.934 1.00 77.50 450 ALA A N 1
ATOM 3570 C CA . ALA A 1 450 ? -41.376 33.438 -39.112 1.00 77.50 450 ALA A CA 1
ATOM 3571 C C . ALA A 1 450 ? -42.009 34.621 -39.869 1.00 77.50 450 ALA A C 1
ATOM 3573 O O . ALA A 1 450 ? -43.231 34.767 -39.861 1.00 77.50 450 ALA A O 1
ATOM 3574 N N . GLU A 1 451 ? -41.202 35.408 -40.590 1.00 81.94 451 GLU A N 1
ATOM 3575 C CA . GLU A 1 451 ? -41.685 36.508 -41.442 1.00 81.94 451 GLU A CA 1
ATOM 3576 C C . GLU A 1 451 ? -42.650 36.006 -42.533 1.00 81.94 451 GLU A C 1
ATOM 3578 O O . GLU A 1 451 ? -43.670 36.637 -42.819 1.00 81.94 451 GLU A O 1
ATOM 3583 N N . THR A 1 452 ? -42.367 34.836 -43.114 1.00 80.44 452 THR A N 1
ATOM 3584 C CA . THR A 1 452 ? -43.221 34.227 -44.147 1.00 80.44 452 THR A CA 1
ATOM 3585 C C . THR A 1 452 ? -44.552 33.729 -43.567 1.00 80.44 452 THR A C 1
ATOM 3587 O O . THR A 1 452 ? -45.605 33.932 -44.175 1.00 80.44 452 THR A O 1
ATOM 3590 N N . LEU A 1 453 ? -44.541 33.129 -42.370 1.00 80.62 453 LEU A N 1
ATOM 3591 C CA . LEU A 1 453 ? -45.756 32.678 -41.679 1.00 80.62 453 LEU A CA 1
ATOM 3592 C C . LEU A 1 453 ? -46.652 33.845 -41.242 1.00 80.62 453 LEU A C 1
ATOM 3594 O O . LEU A 1 453 ? -47.874 33.763 -41.381 1.00 80.62 453 LEU A O 1
ATOM 3598 N N . GLU A 1 454 ? -46.072 34.947 -40.764 1.00 81.69 454 GLU A N 1
ATOM 3599 C CA . GLU A 1 454 ? -46.842 36.148 -40.430 1.00 81.69 454 GLU A CA 1
ATOM 3600 C C . GLU A 1 454 ? -47.520 36.733 -41.677 1.00 81.69 454 GLU A C 1
ATOM 3602 O O . GLU A 1 454 ? -48.700 37.101 -41.646 1.00 81.69 454 GLU A O 1
ATOM 3607 N N . LEU A 1 455 ? -46.807 36.762 -42.807 1.00 84.19 455 LEU A N 1
ATOM 3608 C CA . LEU A 1 455 ? -47.377 37.210 -44.071 1.00 84.19 455 LEU A CA 1
ATOM 3609 C C . LEU A 1 455 ? -48.509 36.286 -44.545 1.00 84.19 455 LEU A C 1
ATOM 3611 O O . LEU A 1 455 ? -49.546 36.779 -44.995 1.00 84.19 455 LEU A O 1
ATOM 3615 N N . ARG A 1 456 ? -48.361 34.965 -44.368 1.00 83.25 456 ARG A N 1
ATOM 3616 C CA . ARG A 1 456 ? -49.429 33.988 -44.631 1.00 83.25 456 ARG A CA 1
ATOM 3617 C C . ARG A 1 456 ? -50.678 34.303 -43.812 1.00 83.25 456 ARG A C 1
ATOM 3619 O O . ARG A 1 456 ? -51.765 34.374 -44.373 1.00 83.25 456 ARG A O 1
ATOM 3626 N N . ALA A 1 457 ? -50.534 34.548 -42.510 1.00 79.69 457 ALA A N 1
ATOM 3627 C CA . ALA A 1 457 ? -51.652 34.870 -41.619 1.00 79.69 457 ALA A CA 1
ATOM 3628 C C . ALA A 1 457 ? -52.457 36.080 -42.098 1.00 79.69 457 ALA A C 1
ATOM 3630 O O . ALA A 1 457 ? -53.689 36.043 -42.176 1.00 79.69 457 ALA A O 1
ATOM 3631 N N . ARG A 1 458 ? -51.735 37.146 -42.456 1.00 83.06 458 ARG A N 1
ATOM 3632 C CA . ARG A 1 458 ? -52.317 38.383 -42.976 1.00 83.06 458 ARG A CA 1
ATOM 3633 C C . ARG A 1 458 ? -53.019 38.146 -44.318 1.00 83.06 458 ARG A C 1
ATOM 3635 O O . ARG A 1 458 ? -54.098 38.695 -44.532 1.00 83.06 458 ARG A O 1
ATOM 3642 N N . ALA A 1 459 ? -52.461 37.288 -45.176 1.00 83.44 459 ALA A N 1
ATOM 3643 C CA . ALA A 1 459 ? -53.060 36.917 -46.457 1.00 83.44 459 ALA A CA 1
ATOM 3644 C C . ALA A 1 459 ? -54.387 36.175 -46.279 1.00 83.44 459 ALA A C 1
ATOM 3646 O O . ALA A 1 459 ? -55.391 36.565 -46.872 1.00 83.44 459 ALA A O 1
ATOM 3647 N N . VAL A 1 460 ? -54.431 35.172 -45.400 1.00 83.88 460 VAL A N 1
ATOM 3648 C CA . VAL A 1 460 ? -55.665 34.422 -45.109 1.00 83.88 460 VAL A CA 1
ATOM 3649 C C . VAL A 1 460 ? -56.755 35.334 -44.552 1.00 83.88 460 VAL A C 1
ATOM 3651 O O . VAL A 1 460 ? -57.904 35.267 -44.996 1.00 83.88 460 VAL A O 1
ATOM 3654 N N . ALA A 1 461 ? -56.400 36.223 -43.619 1.00 80.19 461 ALA A N 1
ATOM 3655 C CA . ALA A 1 461 ? -57.340 37.182 -43.047 1.00 80.19 461 ALA A CA 1
ATOM 3656 C C . ALA A 1 461 ? -57.926 38.125 -44.114 1.00 80.19 461 ALA A C 1
ATOM 3658 O O . ALA A 1 461 ? -59.141 38.334 -44.145 1.00 80.19 461 ALA A O 1
ATOM 3659 N N . ALA A 1 462 ? -57.088 38.647 -45.017 1.00 83.31 462 ALA A N 1
ATOM 3660 C CA . ALA A 1 462 ? -57.525 39.511 -46.113 1.00 83.31 462 ALA A CA 1
ATOM 3661 C C . ALA A 1 462 ? -58.473 38.783 -47.085 1.00 83.31 462 ALA A C 1
ATOM 3663 O O . ALA A 1 462 ? -59.532 39.313 -47.430 1.00 83.31 462 ALA A O 1
ATOM 3664 N N . LEU A 1 463 ? -58.147 37.542 -47.468 1.00 83.38 463 LEU A N 1
ATOM 3665 C CA . LEU A 1 463 ? -58.976 36.738 -48.373 1.00 83.38 463 LEU A CA 1
ATOM 3666 C C . LEU A 1 463 ? -60.336 36.397 -47.753 1.00 83.38 463 LEU A C 1
ATOM 3668 O O . LEU A 1 463 ? -61.369 36.587 -48.392 1.00 83.38 463 LEU A O 1
ATOM 3672 N N . ARG A 1 464 ? -60.371 35.969 -46.485 1.00 80.62 464 ARG A N 1
ATOM 3673 C CA . ARG A 1 464 ? -61.626 35.662 -45.774 1.00 80.62 464 ARG A CA 1
ATOM 3674 C C . ARG A 1 464 ? -62.509 36.893 -45.580 1.00 80.62 464 ARG A C 1
ATOM 3676 O O . ARG A 1 464 ? -63.729 36.789 -45.711 1.00 80.62 464 ARG A O 1
ATOM 3683 N N . ALA A 1 465 ? -61.915 38.056 -45.306 1.00 79.81 465 ALA A N 1
ATOM 3684 C CA . ALA A 1 465 ? -62.657 39.312 -45.221 1.00 79.81 465 ALA A CA 1
ATOM 3685 C C . ALA A 1 465 ? -63.333 39.653 -46.559 1.00 79.81 465 ALA A C 1
ATOM 3687 O O . ALA A 1 465 ? -64.511 40.014 -46.575 1.00 79.81 465 ALA A O 1
ATOM 3688 N N . ARG A 1 466 ? -62.623 39.461 -47.679 1.00 82.06 466 ARG A N 1
ATOM 3689 C CA . ARG A 1 466 ? -63.173 39.653 -49.025 1.00 82.06 466 ARG A CA 1
ATOM 3690 C C . ARG A 1 466 ? -64.294 38.658 -49.344 1.00 82.06 466 ARG A C 1
ATOM 3692 O O . ARG A 1 466 ? -65.352 39.075 -49.808 1.00 82.06 466 ARG A O 1
ATOM 3699 N N . MET A 1 467 ? -64.109 37.376 -49.012 1.00 81.81 467 MET A N 1
ATOM 3700 C CA . MET A 1 467 ? -65.140 36.338 -49.182 1.00 81.81 467 MET A CA 1
ATOM 3701 C C . MET A 1 467 ? -66.438 36.683 -48.442 1.00 81.81 467 MET A C 1
ATOM 3703 O O . MET A 1 467 ? -67.522 36.550 -49.004 1.00 81.81 467 MET A O 1
ATOM 3707 N N . SER A 1 468 ? -66.334 37.162 -47.197 1.00 78.50 468 SER A N 1
ATOM 3708 C CA . SER A 1 468 ? -67.494 37.553 -46.386 1.00 78.50 468 SER A CA 1
ATOM 3709 C C . SER A 1 468 ? -68.197 38.802 -46.932 1.00 78.50 468 SER A C 1
ATOM 3711 O O . SER A 1 468 ? -69.424 38.833 -47.013 1.00 78.50 468 SER A O 1
ATOM 3713 N N . ALA A 1 469 ? -67.436 39.815 -47.365 1.00 80.94 469 ALA A N 1
ATOM 3714 C CA . ALA A 1 469 ? -67.991 41.057 -47.906 1.00 80.94 469 ALA A CA 1
ATOM 3715 C C . ALA A 1 469 ? -68.729 40.860 -49.244 1.00 80.94 469 ALA A C 1
ATOM 3717 O O . ALA A 1 469 ? -69.756 41.495 -49.475 1.00 80.94 469 ALA A O 1
ATOM 3718 N N . GLU A 1 470 ? -68.218 39.984 -50.114 1.00 81.75 470 GLU A N 1
ATOM 3719 C CA . GLU A 1 470 ? -68.800 39.703 -51.434 1.00 81.75 470 GLU A CA 1
ATOM 3720 C C . GLU A 1 470 ? -69.799 38.527 -51.421 1.00 81.75 470 GLU A C 1
ATOM 3722 O O . GLU A 1 470 ? -70.464 38.276 -52.426 1.00 81.75 470 GLU A O 1
ATOM 3727 N N . GLY A 1 471 ? -69.923 37.799 -50.302 1.00 75.50 471 GLY A N 1
ATOM 3728 C CA . GLY A 1 471 ? -70.790 36.620 -50.180 1.00 75.50 471 GLY A CA 1
ATOM 3729 C C . GLY A 1 471 ? -70.366 35.442 -51.067 1.00 75.50 471 GLY A C 1
ATOM 3730 O O . GLY A 1 471 ? -71.200 34.615 -51.436 1.00 75.50 471 GLY A O 1
ATOM 3731 N N . GLN A 1 472 ? -69.087 35.377 -51.444 1.00 81.25 472 GLN A N 1
ATOM 3732 C CA . GLN A 1 472 ? -68.537 34.362 -52.343 1.00 81.25 472 GLN A CA 1
ATOM 3733 C C . GLN A 1 472 ? -67.954 33.178 -51.564 1.00 81.25 472 GLN A C 1
ATOM 3735 O O . GLN A 1 472 ? -67.335 33.343 -50.510 1.00 81.25 472 GLN A O 1
ATOM 3740 N N . SER A 1 473 ? -68.104 31.969 -52.112 1.00 80.69 473 SER A N 1
ATOM 3741 C CA . SER A 1 473 ? -67.376 30.800 -51.613 1.00 80.69 473 SER A CA 1
ATOM 3742 C C . SER A 1 473 ? -65.894 30.889 -51.992 1.00 80.69 473 SER A C 1
ATOM 3744 O O . SER A 1 473 ? -65.523 31.552 -52.960 1.00 80.69 473 SER A O 1
ATOM 3746 N N . GLY A 1 474 ? -65.035 30.190 -51.246 1.00 78.31 474 GLY A N 1
ATOM 3747 C CA . GLY A 1 474 ? -63.597 30.157 -51.538 1.00 78.31 474 GLY A CA 1
ATOM 3748 C C . GLY A 1 474 ? -63.300 29.600 -52.930 1.00 78.31 474 GLY A C 1
ATOM 3749 O O . GLY A 1 474 ? -62.386 30.061 -53.605 1.00 78.31 474 GLY A O 1
ATOM 3750 N N . GLU A 1 475 ? -64.140 28.672 -53.390 1.00 81.62 475 GLU A N 1
ATOM 3751 C CA . GLU A 1 475 ? -64.095 28.162 -54.756 1.00 81.62 475 GLU A CA 1
ATOM 3752 C C . GLU A 1 475 ? -64.427 29.245 -55.779 1.00 81.62 475 GLU A C 1
ATOM 3754 O O . GLU A 1 475 ? -63.687 29.398 -56.738 1.00 81.62 475 GLU A O 1
ATOM 3759 N N . ALA A 1 476 ? -65.483 30.036 -55.564 1.00 81.06 476 ALA A N 1
ATOM 3760 C CA . ALA A 1 476 ? -65.840 31.120 -56.478 1.00 81.06 476 ALA A CA 1
ATOM 3761 C C . ALA A 1 476 ? -64.748 32.202 -56.549 1.00 81.06 476 ALA A C 1
ATOM 3763 O O . ALA A 1 476 ? -64.472 32.712 -57.632 1.00 81.06 476 ALA A O 1
ATOM 3764 N N . LEU A 1 477 ? -64.091 32.507 -55.421 1.00 82.06 477 LEU A N 1
ATOM 3765 C CA . LEU A 1 477 ? -62.965 33.446 -55.380 1.00 82.06 477 LEU A CA 1
ATOM 3766 C C . LEU A 1 477 ? -61.751 32.920 -56.163 1.00 82.06 477 LEU A C 1
ATOM 3768 O O . LEU A 1 477 ? -61.088 33.695 -56.858 1.00 82.06 477 LEU A O 1
ATOM 3772 N N . PHE A 1 478 ? -61.482 31.612 -56.069 1.00 84.00 478 PHE A N 1
ATOM 3773 C CA . PHE A 1 478 ? -60.446 30.956 -56.861 1.00 84.00 478 PHE A CA 1
ATOM 3774 C C . PHE A 1 478 ? -60.790 30.991 -58.350 1.00 84.00 478 PHE A C 1
ATOM 3776 O O . PHE A 1 478 ? -59.990 31.501 -59.116 1.00 84.00 478 PHE A O 1
ATOM 3783 N N . GLU A 1 479 ? -61.984 30.552 -58.765 1.00 83.31 479 GLU A N 1
ATOM 3784 C CA . GLU A 1 479 ? -62.387 30.557 -60.185 1.00 83.31 479 GLU A CA 1
ATOM 3785 C C . GLU A 1 479 ? -62.390 31.974 -60.792 1.00 83.31 479 GLU A C 1
ATOM 3787 O O . GLU A 1 479 ? -62.089 32.143 -61.969 1.00 83.31 479 GLU A O 1
ATOM 3792 N N . ALA A 1 480 ? -62.696 33.009 -60.000 1.00 78.94 480 ALA A N 1
ATOM 3793 C CA . ALA A 1 480 ? -62.655 34.404 -60.449 1.00 78.94 480 ALA A CA 1
ATOM 3794 C C . ALA A 1 480 ? -61.229 34.942 -60.660 1.00 78.94 480 ALA A C 1
ATOM 3796 O O . ALA A 1 480 ? -61.047 35.926 -61.377 1.00 78.94 480 ALA A O 1
ATOM 3797 N N . SER A 1 481 ? -60.240 34.324 -60.013 1.00 76.62 481 SER A N 1
ATOM 3798 C CA . SER A 1 481 ? -58.836 34.757 -60.020 1.00 76.62 481 SER A CA 1
ATOM 3799 C C . SER A 1 481 ? -57.914 33.765 -60.745 1.00 76.62 481 SER A C 1
ATOM 3801 O O . SER A 1 481 ? -56.753 34.081 -60.994 1.00 76.62 481 SER A O 1
ATOM 3803 N N . ALA A 1 482 ? -58.408 32.566 -61.060 1.00 77.62 482 ALA A N 1
ATOM 3804 C CA . ALA A 1 482 ? -57.688 31.514 -61.758 1.00 77.62 482 ALA A CA 1
ATOM 3805 C C . ALA A 1 482 ? -57.706 31.755 -63.272 1.00 77.62 482 ALA A C 1
ATOM 3807 O O . ALA A 1 482 ? -58.676 32.259 -63.843 1.00 77.62 482 ALA A O 1
ATOM 3808 N N . GLY A 1 483 ? -56.615 31.369 -63.936 1.00 71.44 483 GLY A N 1
ATOM 3809 C CA . GLY A 1 483 ? -56.526 31.425 -65.391 1.00 71.44 483 GLY A CA 1
ATOM 3810 C C . GLY A 1 483 ? -57.418 30.377 -66.067 1.00 71.44 483 GLY A C 1
ATOM 3811 O O . GLY A 1 483 ? -57.964 29.481 -65.424 1.00 71.44 483 GLY A O 1
ATOM 3812 N N . ALA A 1 484 ? -57.505 30.425 -67.401 1.00 57.88 484 ALA A N 1
ATOM 3813 C CA . ALA A 1 484 ? -58.344 29.532 -68.218 1.00 57.88 484 ALA A CA 1
ATOM 3814 C C . ALA A 1 484 ? -58.079 28.014 -68.037 1.00 57.88 484 ALA A C 1
ATOM 3816 O O . ALA A 1 484 ? -58.847 27.201 -68.549 1.00 57.88 484 ALA A O 1
ATOM 3817 N N . GLY A 1 485 ? -57.006 27.630 -67.332 1.00 62.16 485 GLY A N 1
ATOM 3818 C CA . GLY A 1 485 ? -56.633 26.249 -67.012 1.00 62.16 485 GLY A CA 1
ATOM 3819 C C . GLY A 1 485 ? -56.987 25.770 -65.596 1.00 62.16 485 GLY A C 1
ATOM 3820 O O . GLY A 1 485 ? -56.626 24.649 -65.256 1.00 62.16 485 GLY A O 1
ATOM 3821 N N . GLY A 1 486 ? -57.658 26.577 -64.765 1.00 68.12 486 GLY A N 1
ATOM 3822 C CA . GLY A 1 486 ? -58.017 26.182 -63.392 1.00 68.12 486 GLY A CA 1
ATOM 3823 C C . GLY A 1 486 ? -56.839 26.160 -62.405 1.00 68.12 486 GLY A C 1
ATOM 3824 O O . GLY A 1 486 ? -56.928 25.524 -61.355 1.00 68.12 486 GLY A O 1
ATOM 3825 N N . LEU A 1 487 ? -55.745 26.852 -62.740 1.00 78.06 487 LEU A N 1
ATOM 3826 C CA . LEU A 1 487 ? -54.559 27.061 -61.904 1.00 78.06 487 LEU A CA 1
ATOM 3827 C C . LEU A 1 487 ? -54.316 28.567 -61.726 1.00 78.06 487 LEU A C 1
ATOM 3829 O O . LEU A 1 487 ? -54.652 29.370 -62.603 1.00 78.06 487 LEU A O 1
ATOM 3833 N N . MET A 1 488 ? -53.751 28.948 -60.580 1.00 79.06 488 MET A N 1
ATOM 3834 C CA . MET A 1 488 ? -53.427 30.331 -60.233 1.00 79.06 488 MET A CA 1
ATOM 3835 C C . MET A 1 488 ? -51.916 30.562 -60.331 1.00 79.06 488 MET A C 1
ATOM 3837 O O . MET A 1 488 ? -51.128 29.910 -59.645 1.00 79.06 488 MET A O 1
ATOM 3841 N N . GLU A 1 489 ? -51.514 31.505 -61.181 1.00 84.00 489 GLU A N 1
ATOM 3842 C CA . GLU A 1 489 ? -50.115 31.901 -61.355 1.00 84.00 489 GLU A CA 1
ATOM 3843 C C . GLU A 1 489 ? -49.696 32.977 -60.340 1.00 84.00 489 GLU A C 1
ATOM 3845 O O . GLU A 1 489 ? -50.529 33.666 -59.740 1.00 84.00 489 GLU A O 1
ATOM 3850 N N . LEU A 1 490 ? -48.380 33.142 -60.170 1.00 80.06 490 LEU A N 1
ATOM 3851 C CA . LEU A 1 490 ? -47.775 34.101 -59.241 1.00 80.06 490 LEU A CA 1
ATOM 3852 C C . LEU A 1 490 ? -48.281 35.539 -59.453 1.00 80.06 490 LEU A C 1
ATOM 3854 O O . LEU A 1 490 ? -48.545 36.237 -58.477 1.00 80.06 490 LEU A O 1
ATOM 3858 N N . GLU A 1 491 ? -48.447 35.976 -60.705 1.00 81.69 491 GLU A N 1
ATOM 3859 C CA . GLU A 1 491 ? -48.922 37.329 -61.031 1.00 81.69 491 GLU A CA 1
ATOM 3860 C C . GLU A 1 491 ? -50.370 37.549 -60.568 1.00 81.69 491 GLU A C 1
ATOM 3862 O O . GLU A 1 491 ? -50.677 38.556 -59.930 1.00 81.69 491 GLU A O 1
ATOM 3867 N N . SER A 1 492 ? -51.250 36.571 -60.801 1.00 80.56 492 SER A N 1
ATOM 3868 C CA . SER A 1 492 ? -52.648 36.613 -60.355 1.00 80.56 492 SER A CA 1
ATOM 3869 C C . SER A 1 492 ? -52.761 36.562 -58.828 1.00 80.56 492 SER A C 1
ATOM 3871 O O . SER A 1 492 ? -53.595 37.254 -58.243 1.00 80.56 492 SER A O 1
ATOM 3873 N N . PHE A 1 493 ? -51.889 35.799 -58.160 1.00 81.81 493 PHE A N 1
ATOM 3874 C CA . PHE A 1 493 ? -51.809 35.758 -56.698 1.00 81.81 493 PHE A CA 1
ATOM 3875 C C . PHE A 1 493 ? -51.311 37.086 -56.104 1.00 81.81 493 PHE A C 1
ATOM 3877 O O . PHE A 1 493 ? -51.851 37.566 -55.104 1.00 81.81 493 PHE A O 1
ATOM 3884 N N . GLN A 1 494 ? -50.317 37.716 -56.736 1.00 84.12 494 GLN A N 1
ATOM 3885 C CA . GLN A 1 494 ? -49.844 39.044 -56.349 1.00 84.12 494 GLN A CA 1
ATOM 3886 C C . GLN A 1 494 ? -50.920 40.108 -56.554 1.00 84.12 494 GLN A C 1
ATOM 3888 O O . GLN A 1 494 ? -51.097 40.956 -55.685 1.00 84.12 494 GLN A O 1
ATOM 3893 N N . GLU A 1 495 ? -51.674 40.059 -57.654 1.00 81.81 495 GLU A N 1
ATOM 3894 C CA . GLU A 1 495 ? -52.777 40.993 -57.878 1.00 81.81 495 GLU A CA 1
ATOM 3895 C C . GLU A 1 495 ? -53.895 40.820 -56.840 1.00 81.81 495 GLU A C 1
ATOM 3897 O O . GLU A 1 495 ? -54.438 41.813 -56.346 1.00 81.81 495 GLU A O 1
ATOM 3902 N N . LEU A 1 496 ? -54.192 39.575 -56.458 1.00 81.00 496 LEU A N 1
ATOM 3903 C CA . LEU A 1 496 ? -55.190 39.240 -55.444 1.00 81.00 496 LEU A CA 1
ATOM 3904 C C . LEU A 1 496 ? -54.830 39.789 -54.049 1.00 81.00 496 LEU A C 1
ATOM 3906 O O . LEU A 1 496 ? -55.730 40.134 -53.281 1.00 81.00 496 LEU A O 1
ATOM 3910 N N . LEU A 1 497 ? -53.533 39.891 -53.732 1.00 84.38 497 LEU A N 1
ATOM 3911 C CA . LEU A 1 497 ? -53.002 40.333 -52.434 1.00 84.38 497 LEU A CA 1
ATOM 3912 C C . LEU A 1 497 ? -52.203 41.645 -52.498 1.00 84.38 497 LEU A C 1
ATOM 3914 O O . LEU A 1 497 ? -51.493 41.979 -51.546 1.00 84.38 497 LEU A O 1
ATOM 3918 N N . LYS A 1 498 ? -52.327 42.416 -53.583 1.00 82.12 498 LYS A N 1
ATOM 3919 C CA . LYS A 1 498 ? -51.530 43.635 -53.824 1.00 82.12 498 LYS A CA 1
ATOM 3920 C C . LYS A 1 498 ? -51.648 44.685 -52.720 1.00 82.12 498 LYS A C 1
ATOM 3922 O O . LYS A 1 498 ? -50.708 45.437 -52.481 1.00 82.12 498 LYS A O 1
ATOM 3927 N N . ASP A 1 499 ? -52.785 44.709 -52.029 1.00 79.88 499 ASP A N 1
ATOM 3928 C CA . ASP A 1 499 ? -53.056 45.652 -50.943 1.00 79.88 499 ASP A CA 1
ATOM 3929 C C . ASP A 1 499 ? -52.371 45.251 -49.618 1.00 79.88 499 ASP A C 1
ATOM 3931 O O . ASP A 1 499 ? -52.382 46.020 -48.658 1.00 79.88 499 ASP A O 1
ATOM 3935 N N . LEU A 1 500 ? -51.769 44.054 -49.546 1.00 78.81 500 LEU A N 1
ATOM 3936 C CA . LEU A 1 500 ? -51.219 43.480 -48.316 1.00 78.81 500 LEU A CA 1
ATOM 3937 C C . LEU A 1 500 ? -49.703 43.656 -48.163 1.00 78.81 500 LEU A C 1
ATOM 3939 O O . LEU A 1 500 ? -49.222 43.929 -47.062 1.00 78.81 500 LEU A O 1
ATOM 3943 N N . ALA A 1 501 ? -48.944 43.436 -49.237 1.00 79.94 501 ALA A N 1
ATOM 3944 C CA . ALA A 1 501 ? -47.484 43.455 -49.221 1.00 79.94 501 ALA A CA 1
ATOM 3945 C C . ALA A 1 501 ? -46.907 43.683 -50.631 1.00 79.94 501 ALA A C 1
ATOM 3947 O O . ALA A 1 501 ? -47.584 43.418 -51.623 1.00 79.94 501 ALA A O 1
ATOM 3948 N N . PRO A 1 502 ? -45.652 44.158 -50.743 1.00 79.12 502 PRO A N 1
ATOM 3949 C CA . PRO A 1 502 ? -44.965 44.267 -52.029 1.00 79.12 502 PRO A CA 1
ATOM 3950 C C . PRO A 1 502 ? -44.682 42.889 -52.657 1.00 79.12 502 PRO A C 1
ATOM 3952 O O . PRO A 1 502 ? -44.747 41.859 -51.987 1.00 79.12 502 PRO A O 1
ATOM 3955 N N . ALA A 1 503 ? -44.311 42.879 -53.943 1.00 74.44 503 ALA A N 1
ATOM 3956 C CA . ALA A 1 503 ? -44.145 41.657 -54.738 1.00 74.44 503 ALA A CA 1
ATOM 3957 C C . ALA A 1 503 ? -43.158 40.640 -54.125 1.00 74.44 503 ALA A C 1
ATOM 3959 O O . ALA A 1 503 ? -43.517 39.481 -53.958 1.00 74.44 503 ALA A O 1
ATOM 3960 N N . ALA A 1 504 ? -41.959 41.056 -53.696 1.00 76.38 504 ALA A N 1
ATOM 3961 C CA . ALA A 1 504 ? -40.920 40.118 -53.242 1.00 76.38 504 ALA A CA 1
ATOM 3962 C C . ALA A 1 504 ? -41.309 39.260 -52.006 1.00 76.38 504 ALA A C 1
ATOM 3964 O O . ALA A 1 504 ? -41.074 38.051 -52.021 1.00 76.38 504 ALA A O 1
ATOM 3965 N N . PRO A 1 505 ? -41.930 39.801 -50.937 1.00 80.38 505 PRO A N 1
ATOM 3966 C CA . PRO A 1 505 ? -42.497 38.970 -49.869 1.00 80.38 505 PRO A CA 1
ATOM 3967 C C . PRO A 1 505 ? -43.638 38.052 -50.331 1.00 80.38 505 PRO A C 1
ATOM 3969 O O . PRO A 1 505 ? -43.727 36.918 -49.862 1.00 80.38 505 PRO A O 1
ATOM 3972 N N . LEU A 1 506 ? -44.486 38.509 -51.261 1.00 79.12 506 LEU A N 1
ATOM 3973 C CA . LEU A 1 506 ? -45.567 37.691 -51.823 1.00 79.12 506 LEU A CA 1
ATOM 3974 C C . LEU A 1 506 ? -45.031 36.533 -52.672 1.00 79.12 506 LEU A C 1
ATOM 3976 O O . LEU A 1 506 ? -45.618 35.459 -52.647 1.00 79.12 506 LEU A O 1
ATOM 3980 N N . GLU A 1 507 ? -43.893 36.704 -53.349 1.00 81.62 507 GLU A N 1
ATOM 3981 C CA . GLU A 1 507 ? -43.185 35.622 -54.050 1.00 81.62 507 GLU A CA 1
ATOM 3982 C C . GLU A 1 507 ? -42.682 34.558 -53.082 1.00 81.62 507 GLU A C 1
ATOM 3984 O O . GLU A 1 507 ? -42.904 33.370 -53.303 1.00 81.62 507 GLU A O 1
ATOM 3989 N N . ARG A 1 508 ? -42.051 34.966 -51.973 1.00 80.44 508 ARG A N 1
ATOM 3990 C CA . ARG A 1 508 ? -41.600 34.022 -50.937 1.00 80.44 508 ARG A CA 1
ATOM 3991 C C . ARG A 1 508 ? -42.776 33.267 -50.327 1.00 80.44 508 ARG A C 1
ATOM 3993 O O . ARG A 1 508 ? -42.691 32.053 -50.156 1.00 80.44 508 ARG A O 1
ATOM 4000 N N . LEU A 1 509 ? -43.877 33.970 -50.047 1.00 81.56 509 LEU A N 1
ATOM 4001 C CA . LEU A 1 509 ? -45.106 33.348 -49.564 1.00 81.56 509 LEU A CA 1
ATOM 4002 C C . LEU A 1 509 ? -45.669 32.367 -50.599 1.00 81.56 509 LEU A C 1
ATOM 4004 O O . LEU A 1 509 ? -45.970 31.232 -50.241 1.00 81.56 509 LEU A O 1
ATOM 4008 N N . PHE A 1 510 ? -45.757 32.766 -51.868 1.00 82.31 510 PHE A N 1
ATOM 4009 C CA . PHE A 1 510 ? -46.246 31.918 -52.953 1.00 82.31 510 PHE A CA 1
ATOM 4010 C C . PHE A 1 510 ? -45.408 30.647 -53.088 1.00 82.31 510 PHE A C 1
ATOM 4012 O O . PHE A 1 510 ? -45.964 29.556 -53.075 1.00 82.31 510 PHE A O 1
ATOM 4019 N N . VAL A 1 511 ? -44.077 30.760 -53.108 1.00 83.25 511 VAL A N 1
ATOM 4020 C CA . VAL A 1 511 ? -43.175 29.598 -53.150 1.00 83.25 511 VAL A CA 1
ATOM 4021 C C . VAL A 1 511 ? -43.361 28.712 -51.916 1.00 83.25 511 VAL A C 1
ATOM 4023 O O . VAL A 1 511 ? -43.413 27.491 -52.048 1.00 83.25 511 VAL A O 1
ATOM 4026 N N . SER A 1 512 ? -43.508 29.306 -50.725 1.00 81.31 512 SER A N 1
ATOM 4027 C CA . SER A 1 512 ? -43.711 28.545 -49.485 1.00 81.31 512 SER A CA 1
ATOM 4028 C C . SER A 1 512 ? -45.042 27.788 -49.437 1.00 81.31 512 SER A C 1
ATOM 4030 O O . SER A 1 512 ? -45.118 26.747 -48.793 1.00 81.31 512 SER A O 1
ATOM 4032 N N . VAL A 1 513 ? -46.084 28.305 -50.097 1.00 78.69 513 VAL A N 1
ATOM 4033 C CA . VAL A 1 513 ? -47.435 27.727 -50.080 1.00 78.69 513 VAL A CA 1
ATOM 4034 C C . VAL A 1 513 ? -47.644 26.765 -51.245 1.00 78.69 513 VAL A C 1
ATOM 4036 O O . VAL A 1 513 ? -48.154 25.672 -51.036 1.00 78.69 513 VAL A O 1
ATOM 4039 N N . ALA A 1 514 ? -47.257 27.153 -52.460 1.00 77.81 514 ALA A N 1
ATOM 4040 C CA . ALA A 1 514 ? -47.474 26.356 -53.661 1.00 77.81 514 ALA A CA 1
ATOM 4041 C C . ALA A 1 514 ? -46.483 25.188 -53.776 1.00 77.81 514 ALA A C 1
ATOM 4043 O O . ALA A 1 514 ? -46.797 24.183 -54.405 1.00 77.81 514 ALA A O 1
ATOM 4044 N N . GLY A 1 515 ? -45.256 25.330 -53.254 1.00 68.94 515 GLY A N 1
ATOM 4045 C CA . GLY A 1 515 ? -44.169 24.360 -53.465 1.00 68.94 515 GLY A CA 1
ATOM 4046 C C . GLY A 1 515 ? -43.735 24.191 -54.935 1.00 68.94 515 GLY A C 1
ATOM 4047 O O . GLY A 1 515 ? -42.787 23.461 -55.218 1.00 68.94 515 GLY A O 1
ATOM 4048 N N . ALA A 1 516 ? -44.405 24.877 -55.867 1.00 68.69 516 ALA A N 1
ATOM 4049 C CA . ALA A 1 516 ? -44.249 24.818 -57.315 1.00 68.69 516 ALA A CA 1
ATOM 4050 C C . ALA A 1 516 ? -44.525 26.202 -57.945 1.00 68.69 516 ALA A C 1
ATOM 4052 O O . ALA A 1 516 ? -44.751 27.188 -57.244 1.00 68.69 516 ALA A O 1
ATOM 4053 N N . LYS A 1 517 ? -44.473 26.294 -59.282 1.00 70.94 517 LYS A N 1
ATOM 4054 C CA . LYS A 1 517 ? -44.689 27.554 -60.025 1.00 70.94 517 LYS A CA 1
ATOM 4055 C C . LYS A 1 517 ? -46.160 27.968 -60.147 1.00 70.94 517 LYS A C 1
ATOM 4057 O O . LYS A 1 517 ? -46.428 29.118 -60.475 1.00 70.94 517 LYS A O 1
ATOM 4062 N N . GLU A 1 518 ? -47.085 27.053 -59.886 1.00 79.31 518 GLU A N 1
ATOM 4063 C CA . GLU A 1 518 ? -48.526 27.229 -60.070 1.00 79.31 518 GLU A CA 1
ATOM 4064 C C . GLU A 1 518 ? -49.252 26.727 -58.819 1.00 79.31 518 GLU A C 1
ATOM 4066 O O . GLU A 1 518 ? -48.830 25.742 -58.209 1.00 79.31 518 GLU A O 1
ATOM 4071 N N . LEU A 1 519 ? -50.325 27.415 -58.432 1.00 81.44 519 LEU A N 1
ATOM 4072 C CA . LEU A 1 519 ? -51.144 27.082 -57.272 1.00 81.44 519 LEU A CA 1
ATOM 4073 C C . LEU A 1 519 ? -52.461 26.459 -57.744 1.00 81.44 519 LEU A C 1
ATOM 4075 O O . LEU A 1 519 ? -53.235 27.092 -58.467 1.00 81.44 519 LEU A O 1
ATOM 4079 N N . ASP A 1 520 ? -52.724 25.220 -57.339 1.00 83.12 520 ASP A N 1
ATOM 4080 C CA . ASP A 1 520 ? -53.960 24.527 -57.682 1.00 83.12 520 ASP A CA 1
ATOM 4081 C C . ASP A 1 520 ? -55.117 24.892 -56.739 1.00 83.12 520 ASP A C 1
ATOM 4083 O O . ASP A 1 520 ? -54.943 25.473 -55.661 1.00 83.12 520 ASP A O 1
ATOM 4087 N N . LYS A 1 521 ? -56.338 24.546 -57.162 1.00 80.31 521 LYS A N 1
ATOM 4088 C CA . LYS A 1 521 ? -57.559 24.856 -56.410 1.00 80.31 521 LYS A CA 1
ATOM 4089 C C . LYS A 1 521 ? -57.518 24.277 -54.996 1.00 80.31 521 LYS A C 1
ATOM 4091 O O . LYS A 1 521 ? -57.917 24.955 -54.056 1.00 80.31 521 LYS A O 1
ATOM 4096 N N . ALA A 1 522 ? -57.029 23.047 -54.837 1.00 81.00 522 ALA A N 1
ATOM 4097 C CA . ALA A 1 522 ? -56.939 22.393 -53.535 1.00 81.00 522 ALA A CA 1
ATOM 4098 C C . ALA A 1 522 ? -55.991 23.144 -52.589 1.00 81.00 522 ALA A C 1
ATOM 4100 O O . ALA A 1 522 ? -56.398 23.489 -51.480 1.00 81.00 522 ALA A O 1
ATOM 4101 N N . THR A 1 523 ? -54.787 23.500 -53.047 1.00 81.94 523 THR A N 1
ATOM 4102 C CA . THR A 1 523 ? -53.810 24.214 -52.213 1.00 81.94 523 THR A CA 1
ATOM 4103 C C . THR A 1 523 ? -54.253 25.644 -51.906 1.00 81.94 523 THR A C 1
ATOM 4105 O O . THR A 1 523 ? -54.021 26.136 -50.802 1.00 81.94 523 THR A O 1
ATOM 4108 N N . PHE A 1 524 ? -54.951 26.324 -52.825 1.00 83.06 524 PHE A N 1
ATOM 4109 C CA . PHE A 1 524 ? -55.539 27.635 -52.528 1.00 83.06 524 PHE A CA 1
ATOM 4110 C C . PHE A 1 524 ? -56.656 27.543 -51.482 1.00 83.06 524 PHE A C 1
ATOM 4112 O O . PHE A 1 524 ? -56.716 28.369 -50.569 1.00 83.06 524 PHE A O 1
ATOM 4119 N N . LEU A 1 525 ? -57.531 26.538 -51.587 1.00 81.38 525 LEU A N 1
ATOM 4120 C CA . LEU A 1 525 ? -58.576 26.304 -50.591 1.00 81.38 525 LEU A CA 1
ATOM 4121 C C . LEU A 1 525 ? -57.970 25.984 -49.218 1.00 81.38 525 LEU A C 1
ATOM 4123 O O . LEU A 1 525 ? -58.442 26.509 -48.211 1.00 81.38 525 LEU A O 1
ATOM 4127 N N . ASP A 1 526 ? -56.884 25.214 -49.177 1.00 81.31 526 ASP A N 1
ATOM 4128 C CA . ASP A 1 526 ? -56.125 24.954 -47.952 1.00 81.31 526 ASP A CA 1
ATOM 4129 C C . ASP A 1 526 ? -55.428 26.199 -47.403 1.00 81.31 526 ASP A C 1
ATOM 4131 O O . ASP A 1 526 ? -55.382 26.390 -46.187 1.00 81.31 526 ASP A O 1
ATOM 4135 N N . LEU A 1 527 ? -54.936 27.090 -48.268 1.00 82.19 527 LEU A N 1
ATOM 4136 C CA . LEU A 1 527 ? -54.393 28.375 -47.842 1.00 82.19 527 LEU A CA 1
ATOM 4137 C C . LEU A 1 527 ? -55.462 29.199 -47.120 1.00 82.19 527 LEU A C 1
ATOM 4139 O O . LEU A 1 527 ? -55.186 29.718 -46.046 1.00 82.19 527 LEU A O 1
ATOM 4143 N N . ILE A 1 528 ? -56.671 29.312 -47.675 1.00 82.38 528 ILE A N 1
ATOM 4144 C CA . ILE A 1 528 ? -57.741 30.120 -47.071 1.00 82.38 528 ILE A CA 1
ATOM 4145 C C . ILE A 1 528 ? -58.414 29.440 -45.872 1.00 82.38 528 ILE A C 1
ATOM 4147 O O . ILE A 1 528 ? -59.246 30.077 -45.220 1.00 82.38 528 ILE A O 1
ATOM 4151 N N . ARG A 1 529 ? -58.141 28.163 -45.569 1.00 83.88 529 ARG A N 1
ATOM 4152 C CA . ARG A 1 529 ? -58.674 27.506 -44.365 1.00 83.88 529 ARG A CA 1
ATOM 4153 C C . ARG A 1 529 ? -58.193 28.238 -43.118 1.00 83.88 529 ARG A C 1
ATOM 4155 O O . ARG A 1 529 ? -57.017 28.548 -42.959 1.00 83.88 529 ARG A O 1
ATOM 4162 N N . LEU A 1 530 ? -59.145 28.552 -42.245 1.00 83.38 530 LEU A N 1
ATOM 4163 C CA . LEU A 1 530 ? -58.894 29.295 -41.023 1.00 83.38 530 LEU A CA 1
ATOM 4164 C C . LEU A 1 530 ? -59.176 28.376 -39.847 1.00 83.38 530 LEU A C 1
ATOM 4166 O O . LEU A 1 530 ? -60.300 27.896 -39.700 1.00 83.38 530 LEU A O 1
ATOM 4170 N N . TYR A 1 531 ? -58.164 28.163 -39.017 1.00 86.31 531 TYR A N 1
ATOM 4171 C CA . TYR A 1 531 ? -58.279 27.338 -37.830 1.00 86.31 531 TYR A CA 1
ATOM 4172 C C . TYR A 1 531 ? -58.173 28.198 -36.582 1.00 86.31 531 TYR A C 1
ATOM 4174 O O . TYR A 1 531 ? -57.443 29.189 -36.543 1.00 86.31 531 TYR A O 1
ATOM 4182 N N . PHE A 1 532 ? -58.912 27.816 -35.552 1.00 88.44 532 PHE A N 1
ATOM 4183 C CA . PHE A 1 532 ? -58.799 28.384 -34.221 1.00 88.44 532 PHE A CA 1
ATOM 4184 C C . PHE A 1 532 ? -58.466 27.285 -33.229 1.00 88.44 532 PHE A C 1
ATOM 4186 O O . PHE A 1 532 ? -59.077 26.221 -33.253 1.00 88.44 532 PHE A O 1
ATOM 4193 N N . LYS A 1 533 ? -57.549 27.568 -32.312 1.00 89.38 533 LYS A N 1
ATOM 4194 C CA . LYS A 1 533 ? -57.285 26.732 -31.149 1.00 89.38 533 LYS A CA 1
ATOM 4195 C C . LYS A 1 533 ? -58.010 27.300 -29.939 1.00 89.38 533 LYS A C 1
ATOM 4197 O O . LYS A 1 533 ? -57.930 28.497 -29.652 1.00 89.38 533 LYS A O 1
ATOM 4202 N N . CYS A 1 534 ? -58.722 26.444 -29.222 1.00 89.88 534 CYS A N 1
ATOM 4203 C CA . CYS A 1 534 ? -59.354 26.790 -27.962 1.00 89.88 534 CYS A CA 1
ATOM 4204 C C . CYS A 1 534 ? -58.274 26.971 -26.890 1.00 89.88 534 CYS A C 1
ATOM 4206 O O . CYS A 1 534 ? -57.597 26.025 -26.511 1.00 89.88 534 CYS A O 1
ATOM 4208 N N . VAL A 1 535 ? -58.077 28.193 -26.403 1.00 89.69 535 VAL A N 1
ATOM 4209 C CA . VAL A 1 535 ? -57.096 28.506 -25.345 1.00 89.69 535 VAL A CA 1
ATOM 4210 C C . VAL A 1 535 ? -57.769 28.557 -23.976 1.00 89.69 535 VAL A C 1
ATOM 4212 O O . VAL A 1 535 ? -57.129 28.385 -22.941 1.00 89.69 535 VAL A O 1
ATOM 4215 N N . LYS A 1 536 ? -59.090 28.742 -23.955 1.00 87.56 536 LYS A N 1
ATOM 4216 C CA . LYS A 1 536 ? -59.892 28.707 -22.737 1.00 87.56 536 LYS A CA 1
ATOM 4217 C C . LYS A 1 536 ? -61.230 28.048 -23.031 1.00 87.56 536 LYS A C 1
ATOM 4219 O O . LYS A 1 536 ? -61.926 28.460 -23.954 1.00 87.56 536 LYS A O 1
ATOM 4224 N N . GLY A 1 537 ? -61.591 27.054 -22.218 1.00 86.12 537 GLY A N 1
ATOM 4225 C CA . GLY A 1 537 ? -62.755 26.212 -22.479 1.00 86.12 537 GLY A CA 1
ATOM 4226 C C . GLY A 1 537 ? -64.040 27.017 -22.686 1.00 86.12 537 GLY A C 1
ATOM 4227 O O . GLY A 1 537 ? -64.445 27.796 -21.818 1.00 86.12 537 GLY A O 1
ATOM 4228 N N . THR A 1 538 ? -64.683 26.803 -23.831 1.00 90.12 538 THR A N 1
ATOM 4229 C CA . THR A 1 538 ? -65.889 27.515 -24.282 1.00 90.12 538 THR A CA 1
ATOM 4230 C C . THR A 1 538 ? -66.963 26.520 -24.717 1.00 90.12 538 THR A C 1
ATOM 4232 O O . THR A 1 538 ? -66.732 25.316 -24.725 1.00 90.12 538 THR A O 1
ATOM 4235 N N . VAL A 1 539 ? -68.175 26.983 -25.005 1.00 90.62 539 VAL A N 1
ATOM 4236 C CA . VAL A 1 539 ? -69.311 26.106 -25.326 1.00 90.62 539 VAL A CA 1
ATOM 4237 C C . VAL A 1 539 ? -69.603 26.148 -26.822 1.00 90.62 539 VAL A C 1
ATOM 4239 O O . VAL A 1 539 ? -69.734 27.228 -27.397 1.00 90.62 539 VAL A O 1
ATOM 4242 N N . LEU A 1 540 ? -69.750 24.972 -27.432 1.00 90.94 540 LEU A N 1
ATOM 4243 C CA . LEU A 1 540 ? -70.222 24.806 -28.801 1.00 90.94 540 LEU A CA 1
ATOM 4244 C C . LEU A 1 540 ? -71.752 24.697 -28.780 1.00 90.94 540 LEU A C 1
ATOM 4246 O O . LEU A 1 540 ? -72.309 23.803 -28.140 1.00 90.94 540 LEU A O 1
ATOM 4250 N N . SER A 1 541 ? -72.446 25.628 -29.433 1.00 90.25 541 SER A N 1
ATOM 4251 C CA . SER A 1 541 ? -73.921 25.669 -29.465 1.00 90.25 541 SER A CA 1
ATOM 4252 C C . SER A 1 541 ? -74.471 25.348 -30.857 1.00 90.25 541 SER A C 1
ATOM 4254 O O . SER A 1 541 ? -73.765 25.540 -31.842 1.00 90.25 541 SER A O 1
ATOM 4256 N N . GLU A 1 542 ? -75.709 24.857 -30.951 1.00 89.06 542 GLU A N 1
ATOM 4257 C CA . GLU A 1 542 ? -76.326 24.492 -32.240 1.00 89.06 542 GLU A CA 1
ATOM 4258 C C . GLU A 1 542 ? -76.547 25.730 -33.139 1.00 89.06 542 GLU A C 1
ATOM 4260 O O . GLU A 1 542 ? -76.222 25.683 -34.325 1.00 89.06 542 GLU A O 1
ATOM 4265 N N . ASP A 1 543 ? -76.977 26.865 -32.568 1.00 85.50 543 ASP A N 1
ATOM 4266 C CA . ASP A 1 543 ? -77.247 28.114 -33.298 1.00 85.50 543 ASP A CA 1
ATOM 4267 C C . ASP A 1 543 ? -76.367 29.289 -32.829 1.00 85.50 543 ASP A C 1
ATOM 4269 O O . ASP A 1 543 ? -75.764 29.265 -31.753 1.00 85.50 543 ASP A O 1
ATOM 4273 N N . ILE A 1 544 ? -76.354 30.377 -33.613 1.00 83.62 544 ILE A N 1
ATOM 4274 C CA . ILE A 1 544 ? -75.592 31.608 -33.324 1.00 83.62 544 ILE A CA 1
ATOM 4275 C C . ILE A 1 544 ? -75.976 32.271 -31.986 1.00 83.62 544 ILE A C 1
ATOM 4277 O O . ILE A 1 544 ? -75.183 33.019 -31.427 1.00 83.62 544 ILE A O 1
ATOM 4281 N N . SER A 1 545 ? -77.163 31.988 -31.439 1.00 82.62 545 SER A N 1
ATOM 4282 C CA . SER A 1 545 ? -77.610 32.488 -30.129 1.00 82.62 545 SER A CA 1
ATOM 4283 C C . SER A 1 545 ? -76.962 31.708 -28.973 1.00 82.62 545 SER A C 1
ATOM 4285 O O . SER A 1 545 ? -76.931 30.479 -28.997 1.00 82.62 545 SER A O 1
ATOM 4287 N N . ILE A 1 546 ? -76.455 32.372 -27.925 1.00 80.06 546 ILE A N 1
ATOM 4288 C CA . ILE A 1 546 ? -75.858 31.753 -26.716 1.00 80.06 546 ILE A CA 1
ATOM 4289 C C . ILE A 1 546 ? -76.901 30.940 -25.950 1.00 80.06 546 ILE A C 1
ATOM 4291 O O . ILE A 1 546 ? -76.560 29.998 -25.242 1.00 80.06 546 ILE A O 1
ATOM 4295 N N . LYS A 1 547 ? -78.184 31.287 -26.094 1.00 79.00 547 LYS A N 1
ATOM 4296 C CA . LYS A 1 547 ? -79.294 30.569 -25.453 1.00 79.00 547 LYS A CA 1
ATOM 4297 C C . LYS A 1 547 ? -79.686 29.288 -26.194 1.00 79.00 547 LYS A C 1
ATOM 4299 O O . LYS A 1 547 ? -80.599 28.602 -25.741 1.00 79.00 547 LYS A O 1
ATOM 4304 N N . SER A 1 548 ? -79.064 29.004 -27.339 1.00 84.00 548 SER A N 1
ATOM 4305 C CA . SER A 1 548 ? -79.342 27.788 -28.097 1.00 84.00 548 SER A CA 1
ATOM 4306 C C . SER A 1 548 ? -78.824 26.546 -27.373 1.00 84.00 548 SER A C 1
ATOM 4308 O O . SER A 1 548 ? -78.076 26.620 -26.392 1.00 84.00 548 SER A O 1
ATOM 4310 N N . LYS A 1 549 ? -79.271 25.378 -27.835 1.00 87.25 549 LYS A N 1
ATOM 4311 C CA . LYS A 1 549 ? -78.914 24.102 -27.224 1.00 87.25 549 LYS A CA 1
ATOM 4312 C C . LYS A 1 549 ? -77.405 23.880 -27.322 1.00 87.25 549 LYS A C 1
ATOM 4314 O O . LYS A 1 549 ? -76.795 24.043 -28.378 1.00 87.25 549 LYS A O 1
ATOM 4319 N N . THR A 1 550 ? -76.799 23.528 -26.193 1.00 89.25 550 THR A N 1
ATOM 4320 C CA . THR A 1 550 ? -75.384 23.166 -26.127 1.00 89.25 550 THR A CA 1
ATOM 4321 C C . THR A 1 550 ? -75.171 21.823 -26.819 1.00 89.25 550 THR A C 1
ATOM 4323 O O . THR A 1 550 ? -75.775 20.832 -26.413 1.00 89.25 550 THR A O 1
ATOM 4326 N N . VAL A 1 551 ? -74.306 21.799 -27.836 1.00 89.75 551 VAL A N 1
ATOM 4327 C CA . VAL A 1 551 ? -73.835 20.561 -28.475 1.00 89.75 551 VAL A CA 1
ATOM 4328 C C . VAL A 1 551 ? -72.874 19.868 -27.519 1.00 89.75 551 VAL A C 1
ATOM 4330 O O . VAL A 1 551 ? -73.110 18.738 -27.103 1.00 89.75 551 VAL A O 1
ATOM 4333 N N . ARG A 1 552 ? -71.812 20.585 -27.130 1.00 90.75 552 ARG A N 1
ATOM 4334 C CA . ARG A 1 552 ? -70.815 20.147 -26.148 1.00 90.75 552 ARG A CA 1
ATOM 4335 C C . ARG A 1 552 ? -69.954 21.315 -25.669 1.00 90.75 552 ARG A C 1
ATOM 4337 O O . ARG A 1 552 ? -70.071 22.437 -26.162 1.00 90.75 552 ARG A O 1
ATOM 4344 N N . ARG A 1 553 ? -69.065 21.050 -24.715 1.00 89.69 553 ARG A N 1
ATOM 4345 C CA . ARG A 1 553 ? -68.023 21.990 -24.291 1.00 89.69 553 ARG A CA 1
ATOM 4346 C C . ARG A 1 553 ? -66.725 21.690 -25.047 1.00 89.69 553 ARG A C 1
ATOM 4348 O O . ARG A 1 553 ? -66.412 20.525 -25.256 1.00 89.69 553 ARG A O 1
ATOM 4355 N N . LEU A 1 554 ? -66.036 22.742 -25.475 1.00 90.44 554 LEU A N 1
ATOM 4356 C CA . LEU A 1 554 ? -64.716 22.696 -26.096 1.00 90.44 554 LEU A CA 1
ATOM 4357 C C . LEU A 1 554 ? -63.650 22.795 -25.004 1.00 90.44 554 LEU A C 1
ATOM 4359 O O . LEU A 1 554 ? -63.710 23.696 -24.155 1.00 90.44 554 LEU A O 1
ATOM 4363 N N . GLU A 1 555 ? -62.686 21.889 -25.032 1.00 90.19 555 GLU A N 1
ATOM 4364 C CA . GLU A 1 555 ? -61.548 21.833 -24.123 1.00 90.19 555 GLU A CA 1
ATOM 4365 C C . GLU A 1 555 ? -60.389 22.709 -24.605 1.00 90.19 555 GLU A C 1
ATOM 4367 O O . GLU A 1 555 ? -60.315 23.118 -25.766 1.00 90.19 555 GLU A O 1
ATOM 4372 N N . VAL A 1 556 ? -59.491 23.057 -23.682 1.00 89.81 556 VAL A N 1
ATOM 4373 C CA . VAL A 1 556 ? -58.278 23.808 -24.022 1.00 89.81 556 VAL A CA 1
ATOM 4374 C C . VAL A 1 556 ? -57.371 22.907 -24.855 1.00 89.81 556 VAL A C 1
ATOM 4376 O O . VAL A 1 556 ? -57.092 21.782 -24.468 1.00 89.81 556 VAL A O 1
ATOM 4379 N N . GLY A 1 557 ? -56.898 23.415 -25.985 1.00 87.06 557 GLY A N 1
ATOM 4380 C CA . GLY A 1 557 ? -56.078 22.684 -26.941 1.00 87.06 557 GLY A CA 1
ATOM 4381 C C . GLY A 1 557 ? -56.832 22.232 -28.189 1.00 87.06 557 GLY A C 1
ATOM 4382 O O . GLY A 1 557 ? -56.180 21.992 -29.202 1.00 87.06 557 GLY A O 1
ATOM 4383 N N . GLU A 1 558 ? -58.168 22.184 -28.161 1.00 88.94 558 GLU A N 1
ATOM 4384 C CA . GLU A 1 558 ? -58.963 21.733 -29.307 1.00 88.94 558 GLU A CA 1
ATOM 4385 C C . GLU A 1 558 ? -58.835 22.666 -30.518 1.00 88.94 558 GLU A C 1
ATOM 4387 O O . GLU A 1 558 ? -58.925 23.889 -30.383 1.00 88.94 558 GLU A O 1
ATOM 4392 N N . VAL A 1 559 ? -58.677 22.079 -31.709 1.00 88.69 559 VAL A N 1
ATOM 4393 C CA . VAL A 1 559 ? -58.579 22.805 -32.982 1.00 88.69 559 VAL A CA 1
ATOM 4394 C C . VAL A 1 559 ? -59.913 22.763 -33.727 1.00 88.69 559 VAL A C 1
ATOM 4396 O O . VAL A 1 559 ? -60.533 21.710 -33.891 1.00 88.69 559 VAL A O 1
ATOM 4399 N N . LEU A 1 560 ? -60.338 23.931 -34.195 1.00 87.62 560 LEU A N 1
ATOM 4400 C CA . LEU A 1 560 ? -61.619 24.182 -34.839 1.00 87.62 560 LEU A CA 1
ATOM 4401 C C . LEU A 1 560 ? -61.384 24.755 -36.239 1.00 87.62 560 LEU A C 1
ATOM 4403 O O . LEU A 1 560 ? -60.749 25.800 -36.367 1.00 87.62 560 LEU A O 1
ATOM 4407 N N . GLU A 1 561 ? -61.924 24.123 -37.278 1.00 88.75 561 GLU A N 1
ATOM 4408 C CA . GLU A 1 561 ? -61.958 24.696 -38.630 1.00 88.75 561 GLU A CA 1
ATOM 4409 C C . GLU A 1 561 ? -63.158 25.639 -38.762 1.00 88.75 561 GLU A C 1
ATOM 4411 O O . GLU A 1 561 ? -64.295 25.262 -38.472 1.00 88.75 561 GLU A O 1
ATOM 4416 N N . VAL A 1 562 ? -62.929 26.878 -39.200 1.00 87.12 562 VAL A N 1
ATOM 4417 C CA . VAL A 1 562 ? -63.993 27.874 -39.383 1.00 87.12 562 VAL A CA 1
ATOM 4418 C C . VAL A 1 562 ? -64.725 27.638 -40.696 1.00 87.12 562 VAL A C 1
ATOM 4420 O O . VAL A 1 562 ? -64.173 27.810 -41.786 1.00 87.12 562 VAL A O 1
ATOM 4423 N N . LEU A 1 563 ? -66.013 27.330 -40.571 1.00 83.56 563 LEU A N 1
ATOM 4424 C CA . LEU A 1 563 ? -66.933 27.182 -41.692 1.00 83.56 563 LEU A CA 1
ATOM 4425 C C . LEU A 1 563 ? -67.604 28.518 -42.034 1.00 83.56 563 LEU A C 1
ATOM 4427 O O . LEU A 1 563 ? -67.716 28.864 -43.206 1.00 83.56 563 LEU A O 1
ATOM 4431 N N . GLU A 1 564 ? -68.026 29.279 -41.019 1.00 80.38 564 GLU A N 1
ATOM 4432 C CA . GLU A 1 564 ? -68.799 30.517 -41.191 1.00 80.38 564 GLU A CA 1
ATOM 4433 C C . GLU A 1 564 ? -68.491 31.543 -40.086 1.00 80.38 564 GLU A C 1
ATOM 4435 O O . GLU A 1 564 ? -68.201 31.182 -38.943 1.00 80.38 564 GLU A O 1
ATOM 4440 N N . GLY A 1 565 ? -68.594 32.836 -40.402 1.00 73.06 565 GLY A N 1
ATOM 4441 C CA . GLY A 1 565 ? -68.286 33.936 -39.480 1.00 73.06 565 GLY A CA 1
ATOM 4442 C C . GLY A 1 565 ? -66.862 34.497 -39.644 1.00 73.06 565 GLY A C 1
ATOM 4443 O O . GLY A 1 565 ? -66.119 34.055 -40.519 1.00 73.06 565 GLY A O 1
ATOM 4444 N N . PRO A 1 566 ? -66.464 35.500 -38.839 1.00 78.81 566 PRO A N 1
ATOM 4445 C CA . PRO A 1 566 ? -67.081 35.906 -37.577 1.00 78.81 566 PRO A CA 1
ATOM 4446 C C . PRO A 1 566 ? -68.379 36.703 -37.751 1.00 78.81 566 PRO A C 1
ATOM 4448 O O . PRO A 1 566 ? -68.416 37.709 -38.457 1.00 78.81 566 PRO A O 1
ATOM 4451 N N . SER A 1 567 ? -69.420 36.293 -37.028 1.00 81.31 567 SER A N 1
ATOM 4452 C CA . SER A 1 567 ? -70.721 36.970 -36.988 1.00 81.31 567 SER A CA 1
ATOM 4453 C C . SER A 1 567 ? -71.002 37.483 -35.577 1.00 81.31 567 SER A C 1
ATOM 4455 O O . SER A 1 567 ? -70.630 36.852 -34.584 1.00 81.31 567 SER A O 1
ATOM 4457 N N . LYS A 1 568 ? -71.623 38.662 -35.471 1.00 81.00 568 LYS A N 1
ATOM 4458 C CA . LYS A 1 568 ? -71.997 39.247 -34.175 1.00 81.00 568 LYS A CA 1
ATOM 4459 C C . LYS A 1 568 ? -73.330 38.678 -33.712 1.00 81.00 568 LYS A C 1
ATOM 4461 O O . LYS A 1 568 ? -74.258 38.575 -34.505 1.00 81.00 568 LYS A O 1
ATOM 4466 N N . GLU A 1 569 ? -73.423 38.341 -32.432 1.00 79.25 569 GLU A N 1
ATOM 4467 C CA . GLU A 1 569 ? -74.673 37.865 -31.844 1.00 79.25 569 GLU A CA 1
ATOM 4468 C C . GLU A 1 569 ? -75.526 39.012 -31.278 1.00 79.25 569 GLU A C 1
ATOM 4470 O O . GLU A 1 569 ? -75.092 39.757 -30.387 1.00 79.25 569 GLU A O 1
ATOM 4475 N N . ASP A 1 570 ? -76.778 39.082 -31.737 1.00 69.94 570 ASP A N 1
ATOM 4476 C CA . ASP A 1 570 ? -77.787 40.028 -31.264 1.00 69.94 570 ASP A CA 1
ATOM 4477 C C . ASP A 1 570 ? -78.266 39.662 -29.847 1.00 69.94 570 ASP A C 1
ATOM 4479 O O . ASP A 1 570 ? -79.068 38.752 -29.637 1.00 69.94 570 ASP A O 1
ATOM 4483 N N . GLY A 1 571 ? -77.749 40.384 -28.849 1.00 67.69 571 GLY A N 1
ATOM 4484 C CA . GLY A 1 571 ? -78.144 40.267 -27.438 1.00 67.69 571 GLY A CA 1
ATOM 4485 C C . GLY A 1 571 ? -76.981 40.150 -26.450 1.00 67.69 571 GLY A C 1
ATOM 4486 O O . GLY A 1 571 ? -77.154 40.496 -25.284 1.00 67.69 571 GLY A O 1
ATOM 4487 N N . ALA A 1 572 ? -75.796 39.723 -26.905 1.00 69.06 572 ALA A N 1
ATOM 4488 C CA . ALA A 1 572 ? -74.617 39.529 -26.049 1.00 69.06 572 ALA A CA 1
ATOM 4489 C C . ALA A 1 572 ? -73.361 40.304 -26.496 1.00 69.06 572 ALA A C 1
ATOM 4491 O O . ALA A 1 572 ? -72.377 40.320 -25.759 1.00 69.06 572 ALA A O 1
ATOM 4492 N N . ASN A 1 573 ? -73.400 40.963 -27.664 1.00 78.00 573 ASN A N 1
ATOM 4493 C CA . ASN A 1 573 ? -72.298 41.749 -28.241 1.00 78.00 573 ASN A CA 1
ATOM 4494 C C . ASN A 1 573 ? -70.949 40.999 -28.292 1.00 78.00 573 ASN A C 1
ATOM 4496 O O . ASN A 1 573 ? -69.889 41.578 -28.067 1.00 78.00 573 ASN A O 1
ATOM 4500 N N . VAL A 1 574 ? -70.988 39.698 -28.589 1.00 83.81 574 VAL A N 1
ATOM 4501 C CA . VAL A 1 574 ? -69.800 38.860 -28.807 1.00 83.81 574 VAL A CA 1
ATOM 4502 C C . VAL A 1 574 ? -69.711 38.419 -30.265 1.00 83.81 574 VAL A C 1
ATOM 4504 O O . VAL A 1 574 ? -70.722 38.350 -30.968 1.00 83.81 574 VAL A O 1
ATOM 4507 N N . GLN A 1 575 ? -68.494 38.118 -30.723 1.00 86.19 575 GLN A N 1
ATOM 4508 C CA . GLN A 1 575 ? -68.261 37.508 -32.030 1.00 86.19 575 GLN A CA 1
ATOM 4509 C C . GLN A 1 575 ? -68.224 35.993 -31.907 1.00 86.19 575 GLN A C 1
ATOM 4511 O O . GLN A 1 575 ? -67.513 35.433 -31.064 1.00 86.19 575 GLN A O 1
ATOM 4516 N N . ARG A 1 576 ? -68.976 35.335 -32.782 1.00 89.06 576 ARG A N 1
ATOM 4517 C CA . ARG A 1 576 ? -69.064 33.884 -32.844 1.00 89.06 576 ARG A CA 1
ATOM 4518 C C . ARG A 1 576 ? -68.708 33.398 -34.233 1.00 89.06 576 ARG A C 1
ATOM 4520 O O . ARG A 1 576 ? -68.962 34.073 -35.230 1.00 89.06 576 ARG A O 1
ATOM 4527 N N . VAL A 1 577 ? -68.107 32.223 -34.275 1.00 89.38 577 VAL A N 1
ATOM 4528 C CA . VAL A 1 577 ? -67.777 31.506 -35.503 1.00 89.38 577 VAL A CA 1
ATOM 4529 C C . VAL A 1 577 ? -68.493 30.178 -35.491 1.00 89.38 577 VAL A C 1
ATOM 4531 O O . VAL A 1 577 ? -68.566 29.515 -34.454 1.00 89.38 577 VAL A O 1
ATOM 4534 N N . ARG A 1 578 ? -69.023 29.794 -36.646 1.00 89.50 578 ARG A N 1
ATOM 4535 C CA . ARG A 1 578 ? -69.473 28.435 -36.881 1.00 89.50 578 ARG A CA 1
ATOM 4536 C C . ARG A 1 578 ? -68.264 27.619 -37.284 1.00 89.50 578 ARG A C 1
ATOM 4538 O O . ARG A 1 578 ? -67.614 27.920 -38.285 1.00 89.50 578 ARG A O 1
ATOM 4545 N N . CYS A 1 579 ? -67.968 26.595 -36.511 1.00 89.75 579 CYS A N 1
ATOM 4546 C CA . CYS A 1 579 ? -66.786 25.785 -36.704 1.00 89.75 579 CYS A CA 1
ATOM 4547 C C . CYS A 1 579 ? -67.097 24.292 -36.648 1.00 89.75 579 CYS A C 1
ATOM 4549 O O . CYS A 1 579 ? -68.063 23.864 -36.010 1.00 89.75 579 CYS A O 1
ATOM 4551 N N . LEU A 1 580 ? -66.253 23.523 -37.327 1.00 90.31 580 LEU A N 1
ATOM 4552 C CA . LEU A 1 580 ? -66.136 22.080 -37.198 1.00 90.31 580 LEU A CA 1
ATOM 4553 C C . LEU A 1 580 ? -64.998 21.797 -36.220 1.00 90.31 580 LEU A C 1
ATOM 4555 O O . LEU A 1 580 ? -63.853 22.168 -36.478 1.00 90.31 580 LEU A O 1
ATOM 4559 N N . ALA A 1 581 ? -65.297 21.162 -35.094 1.00 88.75 581 ALA A N 1
ATOM 4560 C CA . ALA A 1 581 ? -64.252 20.703 -34.199 1.00 88.75 581 ALA A CA 1
ATOM 4561 C C . ALA A 1 581 ? -63.575 19.461 -34.787 1.00 88.75 581 ALA A C 1
ATOM 4563 O O . ALA A 1 581 ? -64.244 18.474 -35.086 1.00 88.75 581 ALA A O 1
ATOM 4564 N N . LEU A 1 582 ? -62.253 19.501 -34.973 1.00 86.38 582 LEU A N 1
ATOM 4565 C CA . LEU A 1 582 ? -61.540 18.445 -35.704 1.00 86.38 582 LEU A CA 1
ATOM 4566 C C . LEU A 1 582 ? -61.430 17.131 -34.921 1.00 86.38 582 LEU A C 1
ATOM 4568 O O . LEU A 1 582 ? -61.288 16.073 -35.524 1.00 86.38 582 LEU A O 1
ATOM 4572 N N . GLN A 1 583 ? -61.516 17.186 -33.591 1.00 84.69 583 GLN A N 1
ATOM 4573 C CA . GLN A 1 583 ? -61.352 16.012 -32.734 1.00 84.69 583 GLN A CA 1
ATOM 4574 C C . GLN A 1 583 ? -62.515 15.017 -32.851 1.00 84.69 583 GLN A C 1
ATOM 4576 O O . GLN A 1 583 ? -62.299 13.809 -32.834 1.00 84.69 583 GLN A O 1
ATOM 4581 N N . ASP A 1 584 ? -63.743 15.517 -32.973 1.00 85.06 584 ASP A N 1
ATOM 4582 C CA . ASP A 1 584 ? -64.963 14.703 -32.979 1.00 85.06 584 ASP A CA 1
ATOM 4583 C C . ASP A 1 584 ? -65.895 15.005 -34.162 1.00 85.06 584 ASP A C 1
ATOM 4585 O O . ASP A 1 584 ? -66.981 14.436 -34.261 1.00 85.06 584 ASP A O 1
ATOM 4589 N N . CYS A 1 585 ? -65.475 15.893 -35.068 1.00 85.56 585 CYS A N 1
ATOM 4590 C CA . CYS A 1 585 ? -66.258 16.374 -36.205 1.00 85.56 585 CYS A CA 1
ATOM 4591 C C . CYS A 1 585 ? -67.599 17.026 -35.809 1.00 85.56 585 CYS A C 1
ATOM 4593 O O . CYS A 1 585 ? -68.515 17.107 -36.632 1.00 85.56 585 CYS A O 1
ATOM 4595 N N . ALA A 1 586 ? -67.739 17.522 -34.573 1.00 87.38 586 ALA A N 1
ATOM 4596 C CA . ALA A 1 586 ? -68.944 18.231 -34.158 1.00 87.38 586 ALA A CA 1
ATOM 4597 C C . ALA A 1 586 ? -68.988 19.640 -34.769 1.00 87.38 586 ALA A C 1
ATOM 4599 O O . ALA A 1 586 ? -68.050 20.428 -34.637 1.00 87.38 586 ALA A O 1
ATOM 4600 N N . THR A 1 587 ? -70.105 19.986 -35.413 1.00 90.06 587 THR A N 1
ATOM 4601 C CA . THR A 1 587 ? -70.340 21.330 -35.960 1.00 90.06 587 THR A CA 1
ATOM 4602 C C . THR A 1 587 ? -71.196 22.172 -35.026 1.00 90.06 587 THR A C 1
ATOM 4604 O O . THR A 1 587 ? -72.253 21.718 -34.588 1.00 90.06 587 THR A O 1
ATOM 4607 N N . GLY A 1 588 ? -70.814 23.427 -34.802 1.00 90.31 588 GLY A N 1
ATOM 4608 C CA . GLY A 1 588 ? -71.642 24.386 -34.070 1.00 90.31 588 GLY A CA 1
ATOM 4609 C C . GLY A 1 588 ? -71.016 25.774 -33.982 1.00 90.31 588 GLY A C 1
ATOM 4610 O O . GLY A 1 588 ? -69.999 26.048 -34.614 1.00 90.31 588 GLY A O 1
ATOM 4611 N N . TRP A 1 589 ? -71.628 26.659 -33.202 1.00 92.62 589 TRP A N 1
ATOM 4612 C CA . TRP A 1 589 ? -71.179 28.031 -32.984 1.00 92.62 589 TRP A CA 1
ATOM 4613 C C . TRP A 1 589 ? -70.379 28.163 -31.690 1.00 92.62 589 TRP A C 1
ATOM 4615 O O . TRP A 1 589 ? -70.893 27.883 -30.603 1.00 92.62 589 TRP A O 1
ATOM 4625 N N . ALA A 1 590 ? -69.154 28.672 -31.793 1.00 90.88 590 ALA A N 1
ATOM 4626 C CA . ALA A 1 590 ? -68.266 28.956 -30.671 1.00 90.88 590 ALA A CA 1
ATOM 4627 C C . ALA A 1 590 ? -67.947 30.456 -30.585 1.00 90.88 590 ALA A C 1
ATOM 4629 O O . ALA A 1 590 ? -67.893 31.164 -31.591 1.00 90.88 590 ALA A O 1
ATOM 4630 N N . THR A 1 591 ? -67.755 30.957 -29.367 1.00 90.31 591 THR A N 1
ATOM 4631 C CA . THR A 1 591 ? -67.432 32.369 -29.116 1.00 90.31 591 THR A CA 1
ATOM 4632 C C . THR A 1 591 ? -65.928 32.591 -29.197 1.00 90.31 591 THR A C 1
ATOM 4634 O O . THR A 1 591 ? -65.190 31.945 -28.458 1.00 90.31 591 THR A O 1
ATOM 4637 N N . ILE A 1 592 ? -65.476 33.525 -30.045 1.00 89.06 592 ILE A N 1
ATOM 4638 C CA . ILE A 1 592 ? -64.043 33.827 -30.213 1.00 89.06 592 ILE A CA 1
ATOM 4639 C C . ILE A 1 592 ? -63.487 34.493 -28.955 1.00 89.06 592 ILE A C 1
ATOM 4641 O O . ILE A 1 592 ? -62.479 34.058 -28.405 1.00 89.06 592 ILE A O 1
ATOM 4645 N N . ALA A 1 593 ? -64.167 35.536 -28.480 1.00 88.19 593 ALA A N 1
ATOM 4646 C CA . ALA A 1 593 ? -63.798 36.284 -27.287 1.00 88.19 593 ALA A CA 1
ATOM 4647 C C . ALA A 1 593 ? -65.050 36.703 -26.509 1.00 88.19 593 ALA A C 1
ATOM 4649 O O . ALA A 1 593 ? -66.095 36.995 -27.093 1.00 88.19 593 ALA A O 1
ATOM 4650 N N . GLY A 1 594 ? -64.951 36.710 -25.179 1.00 84.19 594 GLY A N 1
ATOM 4651 C CA . GLY A 1 594 ? -66.042 37.148 -24.307 1.00 84.19 594 GLY A CA 1
ATOM 4652 C C . GLY A 1 594 ? -66.324 38.650 -24.420 1.00 84.19 594 GLY A C 1
ATOM 4653 O O . GLY A 1 594 ? -65.546 39.399 -25.000 1.00 84.19 594 GLY A O 1
ATOM 4654 N N . ASN A 1 595 ? -67.405 39.119 -23.789 1.00 80.38 595 ASN A N 1
ATOM 4655 C CA . ASN A 1 595 ? -67.830 40.530 -23.852 1.00 80.38 595 ASN A CA 1
ATOM 4656 C C . ASN A 1 595 ? -66.791 41.520 -23.262 1.00 80.38 595 ASN A C 1
ATOM 4658 O O . ASN A 1 595 ? -66.801 42.700 -23.579 1.00 80.38 595 ASN A O 1
ATOM 4662 N N . GLN A 1 596 ? -65.862 41.036 -22.426 1.00 77.62 596 GLN A N 1
ATOM 4663 C CA . GLN A 1 596 ? -64.733 41.814 -21.883 1.00 77.62 596 GLN A CA 1
ATOM 4664 C C . GLN A 1 596 ? -63.435 41.658 -22.705 1.00 77.62 596 GLN A C 1
ATOM 4666 O O . GLN A 1 596 ? -62.359 42.020 -22.242 1.00 77.62 596 GLN A O 1
ATOM 4671 N N . GLY A 1 597 ? -63.506 41.060 -23.899 1.00 79.19 597 GLY A N 1
ATOM 4672 C CA . GLY A 1 597 ? -62.369 40.892 -24.809 1.00 79.19 597 GLY A CA 1
ATOM 4673 C C . GLY A 1 597 ? -61.425 39.727 -24.493 1.00 79.19 597 GLY A C 1
ATOM 4674 O O . GLY A 1 597 ? -60.469 39.520 -25.230 1.00 79.19 597 GLY A O 1
ATOM 4675 N N . THR A 1 598 ? -61.668 38.935 -23.441 1.00 84.12 598 THR A N 1
ATOM 4676 C CA . THR A 1 598 ? -60.849 37.744 -23.154 1.00 84.12 598 THR A CA 1
ATOM 4677 C C . THR A 1 598 ? -61.010 36.702 -24.272 1.00 84.12 598 THR A C 1
ATOM 4679 O O . THR A 1 598 ? -62.143 36.248 -24.478 1.00 84.12 598 THR A O 1
ATOM 4682 N N . PRO A 1 599 ? -59.931 36.301 -24.974 1.00 87.69 599 PRO A N 1
ATOM 4683 C CA . PRO A 1 599 ? -60.015 35.320 -26.048 1.00 87.69 599 PRO A CA 1
ATOM 4684 C C . PRO A 1 599 ? -60.257 33.922 -25.475 1.00 87.69 599 PRO A C 1
ATOM 4686 O O . PRO A 1 599 ? -59.584 33.481 -24.544 1.00 87.69 599 PRO A O 1
ATOM 4689 N N . PHE A 1 600 ? -61.233 33.226 -26.043 1.00 88.62 600 PHE A N 1
ATOM 4690 C CA . PHE A 1 600 ? -61.429 31.791 -25.856 1.00 88.62 600 PHE A CA 1
ATOM 4691 C C . PHE A 1 600 ? -60.784 31.004 -26.993 1.00 88.62 600 PHE A C 1
ATOM 4693 O O . PHE A 1 600 ? -60.273 29.911 -26.765 1.00 88.62 600 PHE A O 1
ATOM 4700 N N . LEU A 1 601 ? -60.765 31.589 -28.192 1.00 89.12 601 LEU A N 1
ATOM 4701 C CA . LEU A 1 601 ? -60.180 31.026 -29.397 1.00 89.12 601 LEU A CA 1
ATOM 4702 C C . LEU A 1 601 ? -59.063 31.945 -29.914 1.00 89.12 601 LEU A C 1
ATOM 4704 O O . LEU A 1 601 ? -59.265 33.156 -30.016 1.00 89.12 601 LEU A O 1
ATOM 4708 N N . ILE A 1 602 ? -57.910 31.377 -30.273 1.00 87.38 602 ILE A N 1
ATOM 4709 C CA . ILE A 1 602 ? -56.810 32.082 -30.956 1.00 87.38 602 ILE A CA 1
ATOM 4710 C C . ILE A 1 602 ? -56.590 31.441 -32.326 1.00 87.38 602 ILE A C 1
ATOM 4712 O O . ILE A 1 602 ? -56.694 30.225 -32.456 1.00 87.38 602 ILE A O 1
ATOM 4716 N N . GLN A 1 603 ? -56.342 32.255 -33.352 1.00 84.25 603 GLN A N 1
ATOM 4717 C CA . GLN A 1 603 ? -56.090 31.768 -34.706 1.00 84.25 603 GLN A CA 1
ATOM 4718 C C . GLN A 1 603 ? -54.829 30.892 -34.729 1.00 84.25 603 GLN A C 1
ATOM 4720 O O . GLN A 1 603 ? -53.768 31.328 -34.290 1.00 84.25 603 GLN A O 1
ATOM 4725 N N . GLU A 1 604 ? -54.960 29.679 -35.260 1.00 80.81 604 GLU A N 1
ATOM 4726 C CA . GLU A 1 604 ? -53.879 28.711 -35.435 1.00 80.81 604 GLU A CA 1
ATOM 4727 C C . GLU A 1 604 ? -53.500 28.657 -36.919 1.00 80.81 604 GLU A C 1
ATOM 4729 O O . GLU A 1 604 ? -54.355 28.449 -37.782 1.00 80.81 604 GLU A O 1
ATOM 4734 N N . LEU A 1 605 ? -52.226 28.905 -37.223 1.00 67.31 605 LEU A N 1
ATOM 4735 C CA . LEU A 1 605 ? -51.734 29.058 -38.601 1.00 67.31 605 LEU A CA 1
ATOM 4736 C C . LEU A 1 605 ? -51.136 27.768 -39.162 1.00 67.31 605 LEU A C 1
ATOM 4738 O O . LEU A 1 605 ? -50.990 27.646 -40.378 1.00 67.31 605 LEU A O 1
ATOM 4742 N N . ASN A 1 606 ? -50.808 26.819 -38.285 1.00 67.44 606 ASN A N 1
ATOM 4743 C CA . ASN A 1 606 ? -50.321 25.501 -38.657 1.00 67.44 606 ASN A CA 1
ATOM 4744 C C . ASN A 1 606 ? -50.919 24.440 -37.718 1.00 67.44 606 ASN A C 1
ATOM 4746 O O . ASN A 1 606 ? -50.241 23.980 -36.799 1.00 67.44 606 ASN A O 1
ATOM 4750 N N . PRO A 1 607 ? -52.205 24.089 -37.879 1.00 63.62 607 PRO A N 1
ATOM 4751 C CA . PRO A 1 607 ? -52.835 23.101 -37.017 1.00 63.62 607 PRO A CA 1
ATOM 4752 C C . PRO A 1 607 ? -52.246 21.707 -37.263 1.00 63.62 607 PRO A C 1
ATOM 4754 O O . PRO A 1 607 ? -52.285 21.186 -38.377 1.00 63.62 607 PRO A O 1
ATOM 4757 N N . GLU A 1 608 ? -51.768 21.057 -36.207 1.00 59.06 608 GLU A N 1
ATOM 4758 C CA . GLU A 1 608 ? -51.538 19.613 -36.226 1.00 59.06 608 GLU A CA 1
ATOM 4759 C C . GLU A 1 608 ? -52.905 18.915 -36.219 1.00 59.06 608 GLU A C 1
ATOM 4761 O O . GLU A 1 608 ? -53.581 18.867 -35.193 1.00 59.06 608 GLU A O 1
ATOM 4766 N N . ILE A 1 609 ? -53.364 18.438 -37.380 1.00 57.22 609 ILE A N 1
ATOM 4767 C CA . ILE A 1 609 ? -54.668 17.773 -37.518 1.00 57.22 609 ILE A CA 1
ATOM 4768 C C . ILE A 1 609 ? -54.549 16.321 -37.007 1.00 57.22 609 ILE A C 1
ATOM 4770 O O . ILE A 1 609 ? -53.859 15.518 -37.644 1.00 57.22 609 ILE A O 1
ATOM 4774 N N . PRO A 1 610 ? -55.224 15.929 -35.905 1.00 49.91 610 PRO A N 1
ATOM 4775 C CA . PRO A 1 610 ? -55.198 14.552 -35.411 1.00 49.91 610 PRO A CA 1
ATOM 4776 C C . PRO A 1 610 ? -56.018 13.633 -36.335 1.00 49.91 610 PRO A C 1
ATOM 4778 O O . PRO A 1 610 ? -57.149 13.956 -36.695 1.00 49.91 610 PRO A O 1
ATOM 4781 N N . LYS A 1 611 ? -55.476 12.474 -36.733 1.00 36.31 611 LYS A N 1
ATOM 4782 C CA . LYS A 1 611 ? -56.186 11.496 -37.589 1.00 36.31 611 LYS A CA 1
ATOM 4783 C C . LYS A 1 611 ? -57.266 10.737 -36.781 1.00 36.31 611 LYS A C 1
ATOM 4785 O O . LYS A 1 611 ? -56.959 10.290 -35.678 1.00 36.31 611 LYS A O 1
ATOM 4790 N N . PRO A 1 612 ? -58.494 10.520 -37.301 1.00 37.09 612 PRO A N 1
ATOM 4791 C CA . PRO A 1 612 ? -59.574 9.871 -36.543 1.00 37.09 612 PRO A CA 1
ATOM 4792 C C . PRO A 1 612 ? -59.392 8.342 -36.414 1.00 37.09 612 PRO A C 1
ATOM 4794 O O . PRO A 1 612 ? -59.150 7.651 -37.407 1.00 37.09 612 PRO A O 1
ATOM 4797 N N . ALA A 1 613 ? -59.549 7.802 -35.198 1.00 33.47 613 ALA A N 1
ATOM 4798 C CA . ALA A 1 613 ? -59.410 6.374 -34.873 1.00 33.47 613 ALA A CA 1
ATOM 4799 C C . ALA A 1 613 ? -60.704 5.568 -35.152 1.00 33.47 613 ALA A C 1
ATOM 4801 O O . ALA A 1 613 ? -61.799 5.991 -34.786 1.00 33.47 613 ALA A O 1
ATOM 4802 N N . LYS A 1 614 ? -60.591 4.400 -35.811 1.00 35.03 614 LYS A N 1
ATOM 4803 C CA . LYS A 1 614 ? -61.719 3.543 -36.247 1.00 35.03 614 LYS A CA 1
ATOM 4804 C C . LYS A 1 614 ? -62.175 2.548 -35.162 1.00 35.03 614 LYS A C 1
ATOM 4806 O O . LYS A 1 614 ? -61.347 1.924 -34.508 1.00 35.03 614 LYS A O 1
ATOM 4811 N N . ALA A 1 615 ? -63.494 2.360 -35.047 1.00 30.72 615 ALA A N 1
ATOM 4812 C CA . ALA A 1 615 ? -64.175 1.402 -34.166 1.00 30.72 615 ALA A CA 1
ATOM 4813 C C . ALA A 1 615 ? -64.133 -0.052 -34.696 1.00 30.72 615 ALA A C 1
ATOM 4815 O O . ALA A 1 615 ? -64.229 -0.274 -35.904 1.00 30.72 615 ALA A O 1
ATOM 4816 N N . SER A 1 616 ? -64.020 -1.037 -33.796 1.00 28.27 616 SER A N 1
ATOM 4817 C CA . SER A 1 616 ? -63.915 -2.475 -34.088 1.00 28.27 616 SER A CA 1
ATOM 4818 C C . SER A 1 616 ? -65.271 -3.204 -34.076 1.00 28.27 616 SER A C 1
ATOM 4820 O O . SER A 1 616 ? -66.114 -2.972 -33.212 1.00 28.27 616 SER A O 1
ATOM 4822 N N . VAL A 1 617 ? -65.463 -4.134 -35.021 1.00 30.59 617 VAL A N 1
ATOM 4823 C CA . VAL A 1 617 ? -66.534 -5.152 -35.031 1.00 30.59 617 VAL A CA 1
ATOM 4824 C C . VAL A 1 617 ? -65.899 -6.506 -35.379 1.00 30.59 617 VAL A C 1
ATOM 4826 O O . VAL A 1 617 ? -65.132 -6.596 -36.335 1.00 30.59 617 VAL A O 1
ATOM 4829 N N . GLN A 1 618 ? -66.201 -7.540 -34.585 1.00 28.88 618 GLN A N 1
ATOM 4830 C CA . GLN A 1 618 ? -65.749 -8.935 -34.729 1.00 28.88 618 GLN A CA 1
ATOM 4831 C C . GLN A 1 618 ? -66.728 -9.780 -35.569 1.00 28.88 618 GLN A C 1
ATOM 4833 O O . GLN A 1 618 ? -67.934 -9.675 -35.356 1.00 28.88 618 GLN A O 1
ATOM 4838 N N . ALA A 1 619 ? -66.206 -10.667 -36.430 1.00 27.41 619 ALA A N 1
ATOM 4839 C CA . ALA A 1 619 ? -66.795 -11.952 -36.872 1.00 27.41 619 ALA A CA 1
ATOM 4840 C C . ALA A 1 619 ? -65.770 -12.678 -37.785 1.00 27.41 619 ALA A C 1
ATOM 4842 O O . ALA A 1 619 ? -65.394 -12.136 -38.817 1.00 27.41 619 ALA A O 1
ATOM 4843 N N . THR A 1 620 ? -65.069 -13.713 -37.302 1.00 25.41 620 THR A N 1
ATOM 4844 C CA . THR A 1 620 ? -65.280 -15.166 -37.545 1.00 25.41 620 THR A CA 1
ATOM 4845 C C . THR A 1 620 ? -65.130 -15.665 -38.993 1.00 25.41 620 THR A C 1
ATOM 4847 O O . THR A 1 620 ? -66.020 -15.430 -39.803 1.00 25.41 620 THR A O 1
ATOM 4850 N N . GLY A 1 621 ? -64.122 -16.523 -39.217 1.00 25.12 621 GLY A N 1
ATOM 4851 C CA . GLY A 1 621 ? -64.321 -17.832 -39.862 1.00 25.12 621 GLY A CA 1
ATOM 4852 C C . GLY A 1 621 ? -63.751 -18.077 -41.268 1.00 25.12 621 GLY A C 1
ATOM 4853 O O . GLY A 1 621 ? -64.220 -17.487 -42.230 1.00 25.12 621 GLY A O 1
ATOM 4854 N N . GLU A 1 622 ? -62.881 -19.094 -41.323 1.00 28.97 622 GLU A N 1
ATOM 4855 C CA . GLU A 1 622 ? -62.599 -20.058 -42.411 1.00 28.97 622 GLU A CA 1
ATOM 4856 C C . GLU A 1 622 ? -61.394 -19.885 -43.360 1.00 28.97 622 GLU A C 1
ATOM 4858 O O . GLU A 1 622 ? -61.045 -18.810 -43.837 1.00 28.97 622 GLU A O 1
ATOM 4863 N N . GLU A 1 623 ? -60.761 -21.050 -43.544 1.00 24.77 623 GLU A N 1
ATOM 4864 C CA . GLU A 1 623 ? -59.452 -21.408 -44.094 1.00 24.77 623 GLU A CA 1
ATOM 4865 C C . GLU A 1 623 ? -59.377 -21.364 -45.630 1.00 24.77 623 GLU A C 1
ATOM 4867 O O . GLU A 1 623 ? -60.388 -21.498 -46.320 1.00 24.77 623 GLU A O 1
ATOM 4872 N N . GLY A 1 624 ? -58.153 -21.294 -46.174 1.00 27.30 624 GLY A N 1
ATOM 4873 C CA . GLY A 1 624 ? -57.914 -21.506 -47.607 1.00 27.30 624 GLY A CA 1
ATOM 4874 C C . GLY A 1 624 ? -56.495 -21.226 -48.116 1.00 27.30 624 GLY A C 1
ATOM 4875 O O . GLY A 1 624 ? -56.324 -20.324 -48.920 1.00 27.30 624 GLY A O 1
ATOM 4876 N N . ASP A 1 625 ? -55.526 -21.983 -47.598 1.00 24.48 625 ASP A N 1
ATOM 4877 C CA . ASP A 1 625 ? -54.330 -22.599 -48.217 1.00 24.48 625 ASP A CA 1
ATOM 4878 C C . ASP A 1 625 ? -53.593 -22.012 -49.466 1.00 24.48 625 ASP A C 1
ATOM 4880 O O . ASP A 1 625 ? -54.173 -21.651 -50.487 1.00 24.48 625 ASP A O 1
ATOM 4884 N N . VAL A 1 626 ? -52.261 -22.172 -49.380 1.00 27.64 626 VAL A N 1
ATOM 4885 C CA . VAL A 1 626 ? -51.156 -22.168 -50.368 1.00 27.64 626 VAL A CA 1
ATOM 4886 C C . VAL A 1 626 ? -50.589 -20.848 -50.921 1.00 27.64 626 VAL A C 1
ATOM 4888 O O . VAL A 1 626 ? -51.114 -20.264 -51.866 1.00 27.64 626 VAL A O 1
ATOM 4891 N N . GLY A 1 627 ? -49.342 -20.562 -50.512 1.00 26.19 627 GLY A N 1
ATOM 4892 C CA . GLY A 1 627 ? -48.256 -20.405 -51.492 1.00 26.19 627 GLY A CA 1
ATOM 4893 C C . GLY A 1 627 ? -47.284 -19.245 -51.284 1.00 26.19 627 GLY A C 1
ATOM 4894 O O . GLY A 1 627 ? -47.483 -18.181 -51.859 1.00 26.19 627 GLY A O 1
ATOM 4895 N N . ASP A 1 628 ? -46.216 -19.521 -50.529 1.00 24.34 628 ASP A N 1
ATOM 4896 C CA . ASP A 1 628 ? -44.913 -18.839 -50.432 1.00 24.34 628 ASP A CA 1
ATOM 4897 C C . ASP A 1 628 ? -44.500 -17.908 -51.592 1.00 24.34 628 ASP A C 1
ATOM 4899 O O . ASP A 1 628 ? -44.514 -18.324 -52.748 1.00 24.34 628 ASP A O 1
ATOM 4903 N N . VAL A 1 629 ? -43.997 -16.703 -51.275 1.00 28.28 629 VAL A N 1
ATOM 4904 C CA . VAL A 1 629 ? -42.549 -16.377 -51.274 1.00 28.28 629 VAL A CA 1
ATOM 4905 C C . VAL A 1 629 ? -42.303 -15.121 -50.416 1.00 28.28 629 VAL A C 1
ATOM 4907 O O . VAL A 1 629 ? -42.884 -14.063 -50.635 1.00 28.28 629 VAL A O 1
ATOM 4910 N N . GLN A 1 630 ? -41.399 -15.316 -49.458 1.00 26.61 630 GLN A N 1
ATOM 4911 C CA . GLN A 1 630 ? -40.715 -14.426 -48.514 1.00 26.61 630 GLN A CA 1
ATOM 4912 C C . GLN A 1 630 ? -40.507 -12.949 -48.927 1.00 26.61 630 GLN A C 1
ATOM 4914 O O . GLN A 1 630 ? -39.731 -12.645 -49.833 1.00 26.61 630 GLN A O 1
ATOM 4919 N N . GLU A 1 631 ? -41.075 -12.037 -48.132 1.00 24.95 631 GLU A N 1
ATOM 4920 C CA . GLU A 1 631 ? -40.381 -10.830 -47.661 1.00 24.95 631 GLU A CA 1
ATOM 4921 C C . GLU A 1 631 ? -39.842 -11.142 -46.255 1.00 24.95 631 GLU A C 1
ATOM 4923 O O . GLU A 1 631 ? -40.624 -11.348 -45.331 1.00 24.95 631 GLU A O 1
ATOM 4928 N N . GLU A 1 632 ? -38.518 -11.190 -46.082 1.00 26.89 632 GLU A N 1
ATOM 4929 C CA . GLU A 1 632 ? -37.905 -11.093 -44.753 1.00 26.89 632 GLU A CA 1
ATOM 4930 C C . GLU A 1 632 ? -37.489 -9.642 -44.509 1.00 26.89 632 GLU A C 1
ATOM 4932 O O . GLU A 1 632 ? -36.514 -9.129 -45.058 1.00 26.89 632 GLU A O 1
ATOM 4937 N N . GLY A 1 633 ? -38.285 -8.991 -43.672 1.00 26.33 633 GLY A N 1
ATOM 4938 C CA . GLY A 1 633 ? -38.043 -7.697 -43.059 1.00 26.33 633 GLY A CA 1
ATOM 4939 C C . GLY A 1 633 ? -38.874 -7.639 -41.785 1.00 26.33 633 GLY A C 1
ATOM 4940 O O . GLY A 1 633 ? -39.812 -6.855 -41.703 1.00 26.33 633 GLY A O 1
ATOM 4941 N N . GLU A 1 634 ? -38.582 -8.524 -40.827 1.00 24.86 634 GLU A N 1
ATOM 4942 C CA . GLU A 1 634 ? -39.288 -8.570 -39.548 1.00 24.86 634 GLU A CA 1
ATOM 4943 C C . GLU A 1 634 ? -38.417 -7.988 -38.433 1.00 24.86 634 GLU A C 1
ATOM 4945 O O . GLU A 1 634 ? -37.421 -8.556 -37.983 1.00 24.86 634 GLU A O 1
ATOM 4950 N N . VAL A 1 635 ? -38.829 -6.791 -38.024 1.00 24.52 635 VAL A N 1
ATOM 4951 C CA . VAL A 1 635 ? -38.520 -6.165 -36.746 1.00 24.52 635 VAL A CA 1
ATOM 4952 C C . VAL A 1 635 ? -39.342 -6.903 -35.692 1.00 24.52 635 VAL A C 1
ATOM 4954 O O . VAL A 1 635 ? -40.556 -6.725 -35.621 1.00 24.52 635 VAL A O 1
ATOM 4957 N N . LEU A 1 636 ? -38.684 -7.719 -34.871 1.00 24.67 636 LEU A N 1
ATOM 4958 C CA . LEU A 1 636 ? -39.254 -8.202 -33.619 1.00 24.67 636 LEU A CA 1
ATOM 4959 C C . LEU A 1 636 ? -38.948 -7.193 -32.514 1.00 24.67 636 LEU A C 1
ATOM 4961 O O . LEU A 1 636 ? -37.805 -7.005 -32.104 1.00 24.67 636 LEU A O 1
ATOM 4965 N N . THR A 1 637 ? -40.009 -6.557 -32.035 1.00 29.86 637 THR A N 1
ATOM 4966 C CA . THR A 1 637 ? -40.103 -6.018 -30.682 1.00 29.86 637 THR A CA 1
ATOM 4967 C C . THR A 1 637 ? -40.056 -7.169 -29.682 1.00 29.86 637 THR A C 1
ATOM 4969 O O . THR A 1 637 ? -40.865 -8.087 -29.805 1.00 29.86 637 THR A O 1
ATOM 4972 N N . LEU A 1 638 ? -39.208 -7.082 -28.659 1.00 25.83 638 LEU A N 1
ATOM 4973 C CA . LEU A 1 638 ? -39.524 -7.614 -27.337 1.00 25.83 638 LEU A CA 1
ATOM 4974 C C . LEU A 1 638 ? -38.948 -6.696 -26.259 1.00 25.83 638 LEU A C 1
ATOM 4976 O O . LEU A 1 638 ? -37.833 -6.191 -26.370 1.00 25.83 638 LEU A O 1
ATOM 4980 N N . ASP A 1 639 ? -39.817 -6.494 -25.280 1.00 24.78 639 ASP A N 1
ATOM 4981 C CA . ASP A 1 639 ? -39.725 -5.734 -24.046 1.00 24.78 639 ASP A CA 1
ATOM 4982 C C . ASP A 1 639 ? -38.501 -6.010 -23.165 1.00 24.78 639 ASP A C 1
ATOM 4984 O O . ASP A 1 639 ? -37.858 -7.056 -23.250 1.00 24.78 639 ASP A O 1
ATOM 4988 N N . ALA A 1 640 ? -38.377 -5.093 -22.197 1.00 25.80 640 ALA A N 1
ATOM 4989 C CA . ALA A 1 640 ? -37.741 -5.212 -20.886 1.00 25.80 640 ALA A CA 1
ATOM 4990 C C . ALA A 1 640 ? -36.261 -4.816 -20.817 1.00 25.80 640 ALA A C 1
ATOM 4992 O O . ALA A 1 640 ? -35.383 -5.629 -21.064 1.00 25.80 640 ALA A O 1
ATOM 4993 N N . THR A 1 641 ? -36.017 -3.561 -20.412 1.00 25.88 641 THR A N 1
ATOM 4994 C CA . THR A 1 641 ? -35.335 -3.197 -19.149 1.00 25.88 641 THR A CA 1
ATOM 4995 C C . THR A 1 641 ? -35.212 -1.667 -19.067 1.00 25.88 641 THR A C 1
ATOM 4997 O O . THR A 1 641 ? -34.226 -1.094 -19.523 1.00 25.88 641 THR A O 1
ATOM 5000 N N . GLU A 1 642 ? -36.206 -1.000 -18.482 1.00 29.22 642 GLU A N 1
ATOM 5001 C CA . GLU A 1 642 ? -36.068 0.355 -17.923 1.00 29.22 642 GLU A CA 1
ATOM 5002 C C . GLU A 1 642 ? -36.506 0.291 -16.454 1.00 29.22 642 GLU A C 1
ATOM 5004 O O . GLU A 1 642 ? -37.603 0.694 -16.097 1.00 29.22 642 GLU A O 1
ATOM 5009 N N . ASP A 1 643 ? -35.644 -0.279 -15.614 1.00 35.19 643 ASP A N 1
ATOM 5010 C CA . ASP A 1 643 ? -35.706 -0.196 -14.152 1.00 35.19 643 ASP A CA 1
ATOM 5011 C C . ASP A 1 643 ? -34.258 -0.080 -13.657 1.00 35.19 643 ASP A C 1
ATOM 5013 O O . ASP A 1 643 ? -33.615 -1.079 -13.346 1.00 35.19 643 ASP A O 1
ATOM 5017 N N . ALA A 1 644 ? -33.702 1.137 -13.685 1.00 32.22 644 ALA A N 1
ATOM 5018 C CA . ALA A 1 644 ? -32.421 1.454 -13.032 1.00 32.22 644 ALA A CA 1
ATOM 5019 C C . ALA A 1 644 ? -32.145 2.958 -12.807 1.00 32.22 644 ALA A C 1
ATOM 5021 O O . ALA A 1 644 ? -31.149 3.276 -12.170 1.00 32.22 644 ALA A O 1
ATOM 5022 N N . ASP A 1 645 ? -32.990 3.892 -13.272 1.00 31.86 645 ASP A N 1
ATOM 5023 C CA . ASP A 1 645 ? -32.643 5.333 -13.273 1.00 31.86 645 ASP A CA 1
ATOM 5024 C C . ASP A 1 645 ? -33.601 6.252 -12.486 1.00 31.86 645 ASP A C 1
ATOM 5026 O O . ASP A 1 645 ? -33.527 7.481 -12.558 1.00 31.86 645 ASP A O 1
ATOM 5030 N N . THR A 1 646 ? -34.489 5.681 -11.668 1.00 34.25 646 THR A N 1
ATOM 5031 C CA . THR A 1 646 ? -35.438 6.438 -10.823 1.00 34.25 646 THR A CA 1
ATOM 5032 C C . THR A 1 646 ? -35.184 6.331 -9.316 1.00 34.25 646 THR A C 1
ATOM 5034 O O . THR A 1 646 ? -35.988 6.836 -8.536 1.00 34.25 646 THR A O 1
ATOM 5037 N N . ALA A 1 647 ? -34.056 5.756 -8.883 1.00 35.03 647 ALA A N 1
ATOM 5038 C CA . ALA A 1 647 ? -33.675 5.694 -7.464 1.00 35.03 647 ALA A CA 1
ATOM 5039 C C . ALA A 1 647 ? -32.695 6.804 -7.027 1.00 35.03 647 ALA A C 1
ATOM 5041 O O . ALA A 1 647 ? -32.655 7.157 -5.854 1.00 35.03 647 ALA A O 1
ATOM 5042 N N . THR A 1 648 ? -31.978 7.446 -7.955 1.00 36.88 648 THR A N 1
ATOM 5043 C CA . THR A 1 648 ? -30.938 8.448 -7.626 1.00 36.88 648 THR A CA 1
ATOM 5044 C C . THR A 1 648 ? -31.420 9.901 -7.721 1.00 36.88 648 THR A C 1
ATOM 5046 O O . THR A 1 648 ? -30.649 10.836 -7.521 1.00 36.88 648 THR A O 1
ATOM 5049 N N . LYS A 1 649 ? -32.710 10.122 -8.018 1.00 34.03 649 LYS A N 1
ATOM 5050 C CA . LYS A 1 649 ? -33.301 11.466 -8.183 1.00 34.03 649 LYS A CA 1
ATOM 5051 C C . LYS A 1 649 ? -34.281 11.888 -7.085 1.00 34.03 649 LYS A C 1
ATOM 5053 O O . LYS A 1 649 ? -34.623 13.061 -7.030 1.00 34.03 649 LYS A O 1
ATOM 5058 N N . ASN A 1 650 ? -34.665 10.977 -6.187 1.00 35.84 650 ASN A N 1
ATOM 5059 C CA . ASN A 1 650 ? -35.593 11.256 -5.079 1.00 35.84 650 ASN A CA 1
ATOM 5060 C C . ASN A 1 650 ? -34.919 11.417 -3.703 1.00 35.84 650 ASN A C 1
ATOM 5062 O O . ASN A 1 650 ? -35.616 11.541 -2.704 1.00 35.84 650 ASN A O 1
ATOM 5066 N N . ALA A 1 651 ? -33.587 11.476 -3.635 1.00 35.19 651 ALA A N 1
ATOM 5067 C CA . ALA A 1 651 ? -32.860 11.766 -2.392 1.00 35.19 651 ALA A CA 1
ATOM 5068 C C . ALA A 1 651 ? -32.468 13.252 -2.233 1.00 35.19 651 ALA A C 1
ATOM 5070 O O . ALA A 1 651 ? -31.854 13.611 -1.236 1.00 35.19 651 ALA A O 1
ATOM 5071 N N . ASN A 1 652 ? -32.816 14.126 -3.191 1.00 39.19 652 ASN A N 1
ATOM 5072 C CA . ASN A 1 652 ? -32.302 15.503 -3.243 1.00 39.19 652 ASN A CA 1
ATOM 5073 C C . ASN A 1 652 ? -33.371 16.613 -3.124 1.00 39.19 652 ASN A C 1
ATOM 5075 O O . ASN A 1 652 ? -33.083 17.766 -3.429 1.00 39.19 652 ASN A O 1
ATOM 5079 N N . GLU A 1 653 ? -34.596 16.299 -2.675 1.00 35.78 653 GLU A N 1
ATOM 5080 C CA . GLU A 1 653 ? -35.660 17.309 -2.470 1.00 35.78 653 GLU A CA 1
ATOM 5081 C C . GLU A 1 653 ? -36.350 17.297 -1.086 1.00 35.78 653 GLU A C 1
ATOM 5083 O O . GLU A 1 653 ? -37.171 18.171 -0.828 1.00 35.78 653 GLU A O 1
ATOM 5088 N N . GLU A 1 654 ? -35.971 16.428 -0.137 1.00 36.22 654 GLU A N 1
ATOM 5089 C CA . GLU A 1 654 ? -36.534 16.435 1.239 1.00 36.22 654 GLU A CA 1
ATOM 5090 C C . GLU A 1 654 ? -35.515 16.760 2.355 1.00 36.22 654 GLU A C 1
ATOM 5092 O O . GLU A 1 654 ? -35.733 16.454 3.524 1.00 36.22 654 GLU A O 1
ATOM 5097 N N . GLY A 1 655 ? -34.410 17.439 2.025 1.00 34.66 655 GLY A N 1
ATOM 5098 C CA . GLY A 1 655 ? -33.426 17.941 3.005 1.00 34.66 655 GLY A CA 1
ATOM 5099 C C . GLY A 1 655 ? -33.478 19.452 3.274 1.00 34.66 655 GLY A C 1
ATOM 5100 O O . GLY A 1 655 ? -32.729 19.961 4.103 1.00 3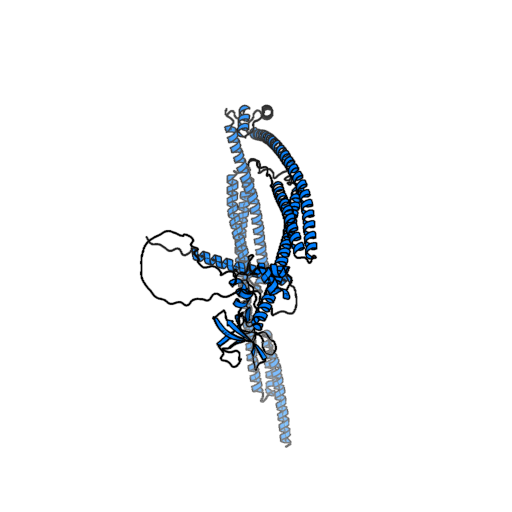4.66 655 GLY A O 1
ATOM 5101 N N . ALA A 1 656 ? -34.343 20.198 2.583 1.00 31.12 656 ALA A N 1
ATOM 5102 C CA . ALA A 1 656 ? -34.315 21.661 2.571 1.00 31.12 656 ALA A CA 1
ATOM 5103 C C . ALA A 1 656 ? -35.401 22.303 3.453 1.00 31.12 656 ALA A C 1
ATOM 5105 O O . ALA A 1 656 ? -36.104 23.202 3.005 1.00 31.12 656 ALA A O 1
ATOM 5106 N N . GLU A 1 657 ? -35.547 21.877 4.712 1.00 36.12 657 GLU A N 1
ATOM 5107 C CA . GLU A 1 657 ? -36.276 22.687 5.704 1.00 36.12 657 GLU A CA 1
ATOM 5108 C C . GLU A 1 657 ? -35.850 22.417 7.159 1.00 36.12 657 GLU A C 1
ATOM 5110 O O . GLU A 1 657 ? -36.673 22.191 8.037 1.00 36.12 657 GLU A O 1
ATOM 5115 N N . ALA A 1 658 ? -34.549 22.473 7.453 1.00 34.59 658 ALA A N 1
ATOM 5116 C CA . ALA A 1 658 ? -34.063 22.808 8.793 1.00 34.59 658 ALA A CA 1
ATOM 5117 C C . ALA A 1 658 ? -32.577 23.185 8.749 1.00 34.59 658 ALA A C 1
ATOM 5119 O O . ALA A 1 658 ? -31.748 22.355 8.408 1.00 34.59 658 ALA A O 1
ATOM 5120 N N . VAL A 1 659 ? -32.277 24.426 9.142 1.00 29.64 659 VAL A N 1
ATOM 5121 C CA . VAL A 1 659 ? -31.099 24.906 9.901 1.00 29.64 659 VAL A CA 1
ATOM 5122 C C . VAL A 1 659 ? -30.733 26.306 9.406 1.00 29.64 659 VAL A C 1
ATOM 5124 O O . VAL A 1 659 ? -30.023 26.527 8.431 1.00 29.64 659 VAL A O 1
ATOM 5127 N N . VAL A 1 660 ? -31.272 27.279 10.135 1.00 38.84 660 VAL A N 1
ATOM 5128 C CA . VAL A 1 660 ? -30.623 28.567 10.349 1.00 38.84 660 VAL A CA 1
ATOM 5129 C C . VAL A 1 660 ? -29.708 28.370 11.561 1.00 38.84 660 VAL A C 1
ATOM 5131 O O . VAL A 1 660 ? -30.171 27.857 12.575 1.00 38.84 660 VAL A O 1
ATOM 5134 N N . GLU A 1 661 ? -28.467 28.837 11.432 1.00 34.75 661 GLU A N 1
ATOM 5135 C CA . GLU A 1 661 ? -27.395 28.987 12.436 1.00 34.75 661 GLU A CA 1
ATOM 5136 C C . GLU A 1 661 ? -26.244 27.961 12.445 1.00 34.75 661 GLU A C 1
ATOM 5138 O O . GLU A 1 661 ? -26.422 26.774 12.686 1.00 34.75 661 GLU A O 1
ATOM 5143 N N . ALA A 1 662 ? -25.048 28.561 12.339 1.00 34.50 662 ALA A N 1
ATOM 5144 C CA . ALA A 1 662 ? -23.690 28.085 12.606 1.00 34.50 662 ALA A CA 1
ATOM 5145 C C . ALA A 1 662 ? -23.055 27.168 11.548 1.00 34.50 662 ALA A C 1
ATOM 5147 O O . ALA A 1 662 ? -23.466 26.036 11.337 1.00 34.50 662 ALA A O 1
ATOM 5148 N N . GLY A 1 663 ? -22.036 27.715 10.878 1.00 43.84 663 GLY A N 1
ATOM 5149 C CA . GLY A 1 663 ? -21.345 27.103 9.755 1.00 43.84 663 GLY A CA 1
ATOM 5150 C C . GLY A 1 663 ? -20.115 26.297 10.146 1.00 43.84 663 GLY A C 1
ATOM 5151 O O . GLY A 1 663 ? -19.446 26.613 11.122 1.00 43.84 663 GLY A O 1
ATOM 5152 N N . ASP A 1 664 ? -19.852 25.284 9.333 1.00 45.03 664 ASP A N 1
ATOM 5153 C CA . ASP A 1 664 ? -18.574 25.018 8.675 1.00 45.03 664 ASP A CA 1
ATOM 5154 C C . ASP A 1 664 ? -18.875 23.989 7.570 1.00 45.03 664 ASP A C 1
ATOM 5156 O O . ASP A 1 664 ? -19.347 22.888 7.841 1.00 45.03 664 ASP A O 1
ATOM 5160 N N . GLU A 1 665 ? -18.706 24.402 6.312 1.00 42.31 665 GLU A N 1
ATOM 5161 C CA . GLU A 1 665 ? -19.175 23.692 5.105 1.00 42.31 665 GLU A CA 1
ATOM 5162 C C . GLU A 1 665 ? -18.242 22.524 4.717 1.00 42.31 665 GLU A C 1
ATOM 5164 O O . GLU A 1 665 ? -18.667 21.581 4.066 1.00 42.31 665 GLU A O 1
ATOM 5169 N N . GLU A 1 666 ? -16.996 22.535 5.205 1.00 43.50 666 GLU A N 1
ATOM 5170 C CA . GLU A 1 666 ? -15.958 21.534 4.897 1.00 43.50 666 GLU A CA 1
ATOM 5171 C C . GLU A 1 666 ? -16.105 20.230 5.710 1.00 43.50 666 GLU A C 1
ATOM 5173 O O . GLU A 1 666 ? -15.718 19.165 5.248 1.00 43.50 666 GLU A O 1
ATOM 5178 N N . VAL A 1 667 ? -16.709 20.284 6.905 1.00 48.22 667 VAL A N 1
ATOM 5179 C CA . VAL A 1 667 ? -16.860 19.106 7.789 1.00 48.22 667 VAL A CA 1
ATOM 5180 C C . VAL A 1 667 ? -18.085 18.261 7.411 1.00 48.22 667 VAL A C 1
ATOM 5182 O O . VAL A 1 667 ? -18.145 17.074 7.716 1.00 48.22 667 VAL A O 1
ATOM 5185 N N . ALA A 1 668 ? -19.074 18.853 6.737 1.00 44.47 668 ALA A N 1
ATOM 5186 C CA . ALA A 1 668 ? -20.281 18.144 6.313 1.00 44.47 668 ALA A CA 1
ATOM 5187 C C . ALA A 1 668 ? -20.053 17.269 5.067 1.00 44.47 668 ALA A C 1
ATOM 5189 O O . ALA A 1 668 ? -20.727 16.254 4.913 1.00 44.47 668 ALA A O 1
ATOM 5190 N N . GLU A 1 669 ? -19.107 17.647 4.202 1.00 47.81 669 GLU A N 1
ATOM 5191 C CA . GLU A 1 669 ? -18.770 16.903 2.983 1.00 47.81 669 GLU A CA 1
ATOM 5192 C C . GLU A 1 669 ? -17.929 15.654 3.309 1.00 47.81 669 GLU A C 1
ATOM 5194 O O . GLU A 1 669 ? -18.232 14.571 2.817 1.00 47.81 669 GLU A O 1
ATOM 5199 N N . GLU A 1 670 ? -16.977 15.765 4.245 1.00 48.84 670 GLU A N 1
ATOM 5200 C CA . GLU A 1 670 ? -16.114 14.650 4.677 1.00 48.84 670 GLU A CA 1
ATOM 5201 C C . GLU A 1 670 ? -16.905 13.554 5.426 1.00 48.84 670 GLU A C 1
ATOM 5203 O O . GLU A 1 670 ? -16.700 12.365 5.199 1.00 48.84 670 GLU A O 1
ATOM 5208 N N . VAL A 1 671 ? -17.897 13.937 6.245 1.00 54.78 671 VAL A N 1
ATOM 5209 C CA . VAL A 1 671 ? -18.773 12.982 6.961 1.00 54.78 671 VAL A CA 1
ATOM 5210 C C . VAL A 1 671 ? -19.788 12.307 6.023 1.00 54.78 671 VAL A C 1
ATOM 5212 O O . VAL A 1 671 ? -20.227 11.189 6.288 1.00 54.78 671 VAL A O 1
ATOM 5215 N N . ALA A 1 672 ? -20.172 12.961 4.922 1.00 49.03 672 ALA A N 1
ATOM 5216 C CA . ALA A 1 672 ? -21.071 12.378 3.925 1.00 49.03 672 ALA A CA 1
ATOM 5217 C C . ALA A 1 672 ? -20.353 11.381 2.998 1.00 49.03 672 ALA A C 1
ATOM 5219 O O . ALA A 1 672 ? -20.968 10.401 2.579 1.00 49.03 672 ALA A O 1
ATOM 5220 N N . GLU A 1 673 ? -19.070 11.607 2.702 1.00 53.66 673 GLU A N 1
ATOM 5221 C CA . GLU A 1 673 ? -18.241 10.691 1.909 1.00 53.66 673 GLU A CA 1
ATOM 5222 C C . GLU A 1 673 ? -17.899 9.418 2.704 1.00 53.66 673 GLU A C 1
ATOM 5224 O O . GLU A 1 673 ? -18.074 8.315 2.187 1.00 53.66 673 GLU A O 1
ATOM 5229 N N . GLU A 1 674 ? -17.558 9.551 3.993 1.00 53.31 674 GLU A N 1
ATOM 5230 C CA . GLU A 1 674 ? -17.258 8.413 4.881 1.00 53.31 674 GLU A CA 1
ATOM 5231 C C . GLU A 1 674 ? -18.497 7.520 5.118 1.00 53.31 674 GLU A C 1
ATOM 5233 O O . GLU A 1 674 ? -18.409 6.294 5.061 1.00 53.31 674 GLU A O 1
ATOM 5238 N N . ALA A 1 675 ? -19.689 8.115 5.271 1.00 51.72 675 ALA A N 1
ATOM 5239 C CA . ALA A 1 675 ? -20.942 7.365 5.418 1.00 51.72 675 ALA A CA 1
ATOM 5240 C C . ALA A 1 675 ? -21.405 6.673 4.118 1.00 51.72 675 ALA A C 1
ATOM 5242 O O . ALA A 1 675 ? -22.115 5.667 4.168 1.00 51.72 675 ALA A O 1
ATOM 5243 N N . ALA A 1 676 ? -21.030 7.205 2.949 1.00 53.78 676 ALA A N 1
ATOM 5244 C CA . ALA A 1 676 ? -21.328 6.584 1.659 1.00 53.78 676 ALA A CA 1
ATOM 5245 C C . ALA A 1 676 ? -20.387 5.405 1.355 1.00 53.78 676 ALA A C 1
ATOM 5247 O O . ALA A 1 676 ? -20.818 4.434 0.732 1.00 53.78 676 ALA A O 1
ATOM 5248 N N . GLU A 1 677 ? -19.133 5.472 1.811 1.00 60.16 677 GLU A N 1
ATOM 5249 C CA . GLU A 1 677 ? -18.161 4.381 1.691 1.00 60.16 677 GLU A CA 1
ATOM 5250 C C . GLU A 1 677 ? -18.526 3.206 2.618 1.00 60.16 677 GLU A C 1
ATOM 5252 O O . GLU A 1 677 ? -18.559 2.063 2.162 1.00 60.16 677 GLU A O 1
ATOM 5257 N N . GLU A 1 678 ? -18.937 3.486 3.861 1.00 56.38 678 GLU A N 1
ATOM 5258 C CA . GLU A 1 678 ? -19.367 2.461 4.830 1.00 56.38 678 GLU A CA 1
ATOM 5259 C C . GLU A 1 678 ? -20.655 1.738 4.374 1.00 56.38 678 GLU A C 1
ATOM 5261 O O . GLU A 1 678 ? -20.753 0.513 4.450 1.00 56.38 678 GLU A O 1
ATOM 5266 N N . ALA A 1 679 ? -21.614 2.467 3.785 1.00 54.44 679 ALA A N 1
ATOM 5267 C CA . ALA A 1 679 ? -22.833 1.874 3.224 1.00 54.44 679 ALA A CA 1
ATOM 5268 C C . ALA A 1 679 ? -22.580 1.052 1.942 1.00 54.44 679 ALA A C 1
ATOM 5270 O O . ALA A 1 679 ? -23.323 0.115 1.648 1.00 54.44 679 ALA A O 1
ATOM 5271 N N . ALA A 1 680 ? -21.548 1.387 1.161 1.00 58.41 680 ALA A N 1
ATOM 5272 C CA . ALA A 1 680 ? -21.171 0.617 -0.023 1.00 58.41 680 ALA A CA 1
ATOM 5273 C C . ALA A 1 680 ? -20.451 -0.692 0.345 1.00 58.41 680 ALA A C 1
ATOM 5275 O O . ALA A 1 680 ? -20.613 -1.693 -0.359 1.00 58.41 680 ALA A O 1
ATOM 5276 N N . GLU A 1 681 ? -19.688 -0.698 1.442 1.00 63.88 681 GLU A N 1
ATOM 5277 C CA . GLU A 1 681 ? -19.003 -1.889 1.954 1.00 63.88 681 GLU A CA 1
ATOM 5278 C C . GLU A 1 681 ? -20.000 -2.898 2.557 1.00 63.88 681 GLU A C 1
ATOM 5280 O O . GLU A 1 681 ? -19.918 -4.087 2.246 1.00 63.88 681 GLU A O 1
ATOM 5285 N N . GLU A 1 682 ? -21.019 -2.429 3.288 1.00 58.97 682 GLU A N 1
ATOM 5286 C CA . GLU A 1 682 ? -22.065 -3.287 3.878 1.00 58.97 682 GLU A CA 1
ATOM 5287 C C . GLU A 1 682 ? -22.930 -3.979 2.799 1.00 58.97 682 GLU A C 1
ATOM 5289 O O . GLU A 1 682 ? -23.221 -5.173 2.886 1.00 58.97 682 GLU A O 1
ATOM 5294 N N . VAL A 1 683 ? -23.257 -3.274 1.706 1.00 61.16 683 VAL A N 1
ATOM 5295 C CA . VAL A 1 683 ? -24.007 -3.843 0.564 1.00 61.16 683 VAL A CA 1
ATOM 5296 C C . VAL A 1 683 ? -23.159 -4.836 -0.244 1.00 61.16 683 VAL A C 1
ATOM 5298 O O . VAL A 1 683 ? -23.691 -5.790 -0.819 1.00 61.16 683 VAL A O 1
ATOM 5301 N N . ALA A 1 684 ? -21.838 -4.644 -0.297 1.00 61.31 684 ALA A N 1
ATOM 5302 C CA . ALA A 1 684 ? -20.929 -5.575 -0.961 1.00 61.31 684 ALA A CA 1
ATOM 5303 C C . ALA A 1 684 ? -20.732 -6.873 -0.156 1.00 61.31 684 ALA A C 1
ATOM 5305 O O . ALA A 1 684 ? -20.606 -7.943 -0.757 1.00 61.31 684 ALA A O 1
ATOM 5306 N N . GLU A 1 685 ? -20.741 -6.793 1.178 1.00 60.34 685 GLU A N 1
ATOM 5307 C CA . GLU A 1 685 ? -20.648 -7.956 2.068 1.00 60.34 685 GLU A CA 1
ATOM 5308 C C . GLU A 1 685 ? -21.936 -8.802 2.020 1.00 60.34 685 GLU A C 1
ATOM 5310 O O . GLU A 1 685 ? -21.865 -10.020 1.848 1.00 60.34 685 GLU A O 1
ATOM 5315 N N . GLU A 1 686 ? -23.112 -8.163 2.014 1.00 56.03 686 GLU A N 1
ATOM 5316 C CA . GLU A 1 686 ? -24.412 -8.850 1.918 1.00 56.03 686 GLU A CA 1
ATOM 5317 C C . GLU A 1 686 ? -24.617 -9.526 0.540 1.00 56.03 686 GLU A C 1
ATOM 5319 O O . GLU A 1 686 ? -25.176 -10.623 0.437 1.00 56.03 686 GLU A O 1
ATOM 5324 N N . ALA A 1 687 ? -24.087 -8.931 -0.537 1.00 52.97 687 ALA A N 1
ATOM 5325 C CA . ALA A 1 687 ? -24.097 -9.529 -1.877 1.00 52.97 687 ALA A CA 1
ATOM 5326 C C . ALA A 1 687 ? -23.124 -10.717 -2.023 1.00 52.97 687 ALA A C 1
ATOM 5328 O O . ALA A 1 687 ? -23.379 -11.631 -2.813 1.00 52.97 687 ALA A O 1
ATOM 5329 N N . ALA A 1 688 ? -22.017 -10.723 -1.272 1.00 58.47 688 ALA A N 1
ATOM 5330 C CA . ALA A 1 688 ? -21.066 -11.832 -1.257 1.00 58.47 688 ALA A CA 1
ATOM 5331 C C . ALA A 1 688 ? -21.610 -13.041 -0.477 1.00 58.47 688 ALA A C 1
ATOM 5333 O O . ALA A 1 688 ? -21.440 -14.176 -0.926 1.00 58.47 688 ALA A O 1
ATOM 5334 N N . GLU A 1 689 ? -22.322 -12.805 0.630 1.00 57.75 689 GLU A N 1
ATOM 5335 C CA . GLU A 1 689 ? -22.953 -13.863 1.433 1.00 57.75 689 GLU A CA 1
ATOM 5336 C C . GLU A 1 689 ? -24.107 -14.545 0.666 1.00 57.75 689 GLU A C 1
ATOM 5338 O O . GLU A 1 689 ? -24.216 -15.774 0.660 1.00 57.75 689 GLU A O 1
ATOM 5343 N N . ALA A 1 690 ? -24.889 -13.779 -0.108 1.00 52.38 690 ALA A N 1
ATOM 5344 C CA . ALA A 1 690 ? -25.943 -14.319 -0.974 1.00 52.38 690 ALA A CA 1
ATOM 5345 C C . ALA A 1 690 ? -25.406 -15.187 -2.135 1.00 52.38 690 ALA A C 1
ATOM 5347 O O . ALA A 1 690 ? -26.037 -16.174 -2.522 1.00 52.38 690 ALA A O 1
ATOM 5348 N N . ALA A 1 691 ? -24.225 -14.862 -2.675 1.00 53.84 691 ALA A N 1
ATOM 5349 C CA . ALA A 1 691 ? -23.589 -15.640 -3.742 1.00 53.84 691 ALA A CA 1
ATOM 5350 C C . ALA A 1 691 ? -22.986 -16.967 -3.237 1.00 53.84 691 ALA A C 1
ATOM 5352 O O . ALA A 1 691 ? -22.907 -17.943 -3.988 1.00 53.84 691 ALA A O 1
ATOM 5353 N N . GLU A 1 692 ? -22.575 -17.025 -1.966 1.00 53.88 692 GLU A N 1
ATOM 5354 C CA . GLU A 1 692 ? -22.058 -18.247 -1.340 1.00 53.88 692 GLU A CA 1
ATOM 5355 C C . GLU A 1 692 ? -23.192 -19.226 -0.971 1.00 53.88 692 GLU A C 1
ATOM 5357 O O . GLU A 1 692 ? -23.013 -20.444 -1.060 1.00 53.88 692 GLU A O 1
ATOM 5362 N N . GLU A 1 693 ? -24.389 -18.713 -0.656 1.00 50.00 693 GLU A N 1
ATOM 5363 C CA . GLU A 1 693 ? -25.581 -19.527 -0.378 1.00 50.00 693 GLU A CA 1
ATOM 5364 C C . GLU A 1 693 ? -26.189 -20.144 -1.658 1.00 50.00 693 GLU A C 1
ATOM 5366 O O . GLU A 1 693 ? -26.662 -21.285 -1.637 1.00 50.00 693 GLU A O 1
ATOM 5371 N N . GLU A 1 694 ? -26.092 -19.462 -2.807 1.00 47.16 694 GLU A N 1
ATOM 5372 C CA . GLU A 1 694 ? -26.575 -19.973 -4.103 1.00 47.16 694 GLU A CA 1
ATOM 5373 C C . GLU A 1 694 ? -25.660 -21.072 -4.693 1.00 47.16 694 GLU A C 1
ATOM 5375 O O . GLU A 1 694 ? -26.130 -21.985 -5.377 1.00 47.16 694 GLU A O 1
ATOM 5380 N N . ALA A 1 695 ? -24.364 -21.074 -4.353 1.00 47.97 695 ALA A N 1
ATOM 5381 C CA . ALA A 1 695 ? -23.406 -22.102 -4.780 1.00 47.97 695 ALA A CA 1
ATOM 5382 C C . ALA A 1 695 ? -23.524 -23.437 -4.006 1.00 47.97 695 ALA A C 1
ATOM 5384 O O . ALA A 1 695 ? -22.968 -24.453 -4.432 1.00 47.97 695 ALA A O 1
ATOM 5385 N N . ALA A 1 696 ? -24.252 -23.468 -2.884 1.00 47.72 696 ALA A N 1
ATOM 5386 C CA . ALA A 1 696 ? -24.409 -24.655 -2.038 1.00 47.72 696 ALA A CA 1
ATOM 5387 C C . ALA A 1 696 ? -25.603 -25.558 -2.423 1.00 47.72 696 ALA A C 1
ATOM 5389 O O . ALA A 1 696 ? -25.814 -26.602 -1.795 1.00 47.72 696 ALA A O 1
ATOM 5390 N N . ALA A 1 697 ? -26.373 -25.200 -3.455 1.00 52.38 697 ALA A N 1
ATOM 5391 C CA . ALA A 1 697 ? -27.586 -25.907 -3.861 1.00 52.38 697 ALA A CA 1
ATOM 5392 C C . ALA A 1 697 ? -27.485 -26.518 -5.275 1.00 52.38 697 ALA A C 1
ATOM 5394 O O . ALA A 1 697 ? -28.202 -26.118 -6.188 1.00 52.38 697 ALA A O 1
ATOM 5395 N N . GLU A 1 698 ? -26.651 -27.551 -5.458 1.00 44.69 698 GLU A N 1
ATOM 5396 C CA . GLU A 1 698 ? -26.766 -28.446 -6.625 1.00 44.69 698 GLU A CA 1
ATOM 5397 C C . GLU A 1 698 ? -27.601 -29.708 -6.309 1.00 44.69 698 GLU A C 1
ATOM 5399 O O . GLU A 1 698 ? -27.472 -30.298 -5.229 1.00 44.69 698 GLU A O 1
ATOM 5404 N N . PRO A 1 699 ? -28.465 -30.164 -7.240 1.00 52.53 699 PRO A N 1
ATOM 5405 C CA . PRO A 1 699 ? -29.372 -31.280 -7.015 1.00 52.53 699 PRO A CA 1
ATOM 5406 C C . PRO A 1 699 ? -28.671 -32.627 -7.230 1.00 52.53 699 PRO A C 1
ATOM 5408 O O . PRO A 1 699 ? -28.029 -32.882 -8.248 1.00 52.53 699 PRO A O 1
ATOM 5411 N N . THR A 1 700 ? -28.872 -33.543 -6.286 1.00 43.44 700 THR A N 1
ATOM 5412 C CA . THR A 1 700 ? -28.506 -34.954 -6.434 1.00 43.44 700 THR A CA 1
ATOM 5413 C C . THR A 1 700 ? -29.404 -35.615 -7.485 1.00 43.44 700 THR A C 1
ATOM 5415 O O . THR A 1 700 ? -30.609 -35.763 -7.283 1.00 43.44 700 THR A O 1
ATOM 5418 N N . LEU A 1 701 ? -28.819 -36.008 -8.621 1.00 44.28 701 LEU A N 1
ATOM 5419 C CA . LEU A 1 701 ? -29.471 -36.833 -9.638 1.00 44.28 701 LEU A CA 1
ATOM 5420 C C . LEU A 1 701 ? -29.083 -38.306 -9.456 1.00 44.28 701 LEU A C 1
ATOM 5422 O O . LEU A 1 701 ? -27.915 -38.684 -9.514 1.00 44.28 701 LEU A O 1
ATOM 5426 N N . ASP A 1 702 ? -30.121 -39.098 -9.217 1.00 43.16 702 ASP A N 1
ATOM 5427 C CA . ASP A 1 702 ? -30.174 -40.554 -9.141 1.00 43.16 702 ASP A CA 1
ATOM 5428 C C . ASP A 1 702 ? -30.142 -41.156 -10.560 1.00 43.16 702 ASP A C 1
ATOM 5430 O O . ASP A 1 702 ? -31.077 -40.928 -11.332 1.00 43.16 702 ASP A O 1
ATOM 5434 N N . SER A 1 703 ? -29.065 -41.881 -10.904 1.00 37.16 703 SER A N 1
ATOM 5435 C CA . SER A 1 703 ? -29.024 -43.057 -11.807 1.00 37.16 703 SER A CA 1
ATOM 5436 C C . SER A 1 703 ? -27.602 -43.589 -11.985 1.00 37.16 703 SER A C 1
ATOM 5438 O O . SER A 1 703 ? -26.761 -42.811 -12.496 1.00 37.16 703 SER A O 1
#